Protein 5O15 (pdb70)

Organism: Sorangium cellulosum (NCBI:txid56)

InterPro domains:
  IPR001227 Acyl transferase domain superfamily [G3DSA:3.40.366.10] (570-872)
  IPR001227 Acyl transferase domain superfamily [G3DSA:3.40.366.10] (2349-2656)
  IPR006162 Phosphopantetheine attachment site [PS00012] (3529-3544)
  IPR009081 Phosphopantetheine binding ACP domain [PF00550] (1720-1786)
  IPR009081 Phosphopantetheine binding ACP domain [PF00550] (3504-3570)
  IPR009081 Phosphopantetheine binding ACP domain [PS50075] (1715-1790)
  IPR009081 Phosphopantetheine binding ACP domain [PS50075] (3499-3574)
  IPR013968 Polyketide synthase-like, ketoreductase domain [PF08659] (1427-1606)
  IPR013968 Polyketide synthase-like, ketoreductase domain [PF08659] (3211-3390)
  IPR014030 Beta-ketoacyl synthase-like, N-terminal domain [PF00109] (34-284)
  IPR014030 Beta-ketoacyl synthase-like, N-terminal domain [PF00109] (1813-2063)
  IPR014031 Beta-ketoacyl synthase, C-terminal domain [PF02801] (292-409)
  IPR014031 Beta-ketoacyl synthase, C-terminal domain [PF02801] (2071-2186)
  IPR014043 Acyl transferase domain [PF00698] (570-888)
  IPR014043 Acyl transferase domain [PF00698] (2351-2669)
  IPR014043 Acyl transferase domain [SM00827] (572-869)
  IPR014043 Acyl transferase domain [SM00827] (2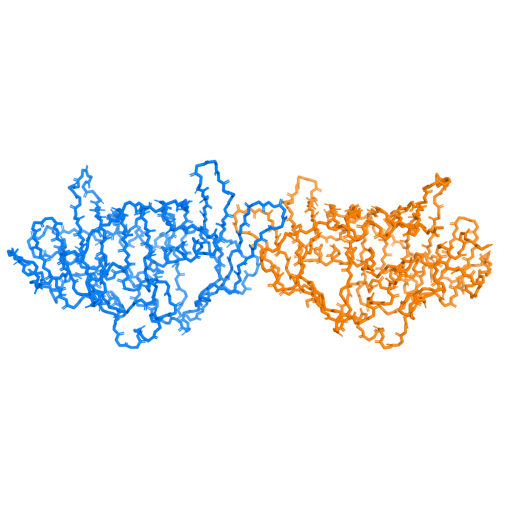351-2653)
  IPR016035 Acyl transferase/acyl hydrolase/lysophospholipase [SSF52151] (568-865)
  IPR016035 Acyl transferase/acyl hydrolase/lysophospholipase [SSF52151] (2347-2638)
  IPR016036 Malonyl-CoA ACP transacylase, ACP-binding [SSF55048] (697-762)

CATH classification: 3.10.129.110

Radius of gyration: 31.04 Å; Cα contacts (8 Å, |Δi|>4): 1516; chains: 2; bounding box: 72×58×82 Å

Foldseek 3Di:
DFPFWDDWDQDDPAGKIKTKGKDWCVVVVQQQLPQFLNFRFGAPLVVVLVVCVVCVSNVFFWFAKKFFDFTAGDDNGAMKMKMKIWAHQDPQRKIKIWIWIGGPPPPPGDIGTTMIGMTGHFDDDDALVCVDDDPPPPPWAWQPLPADQCRNVVGGDQQQSFWPTWTDDVQKIKTKGFGDPPRLVCLQNTQGPSSRVSNVVSSVCSRARHDPHDDDAGGWGWGMFRRKGFPGGRDGIWMKIWGWDDDPDPQKTKTKMWTADPVSHGTMITRMIMTGGDHSVRNVVRNVD/DFPFWDDWAQDDPAGKIKTKGKFWCVVVVQQQLPQFLNFRWRAPLVVVLVVCVVCVVNVFFWFAKKFFDFTAGDDNGAMKMKMKIWAHLDPQRKIKIWIWIDGPPPPPGDTDTGMIGMTGHFDDDDFQVCLAPDVNPPQWAWQDLPPDDCRNPVGGDQLQSFWPTWTDDDQKIKTKGAGPPVSLVCLQRTQGPSSRVNNLVSSVQSVVVNLGWGWTMFGRKGFPGGRDGIWMKIWGWDPPDDDFKTKTKMWIAHNNRGGTIITRMIMTGRDHSVRSVVSNVD

Solvent-accessible surface area: 23876 Å² total; per-residue (Å²): 200,18,38,2,12,84,42,67,30,65,7,18,57,78,66,0,35,5,5,17,9,112,0,5,3,82,96,8,53,18,0,44,34,22,27,11,20,40,20,50,5,3,0,14,2,0,2,1,3,0,0,11,21,0,3,98,43,17,64,28,73,0,0,11,78,1,66,35,97,29,23,3,53,16,44,88,194,23,10,11,25,0,0,0,4,1,55,52,85,73,116,106,27,70,21,25,8,3,0,2,7,20,82,60,52,47,133,117,25,104,34,61,27,5,0,100,15,34,0,0,77,52,42,89,107,35,100,13,69,33,5,61,72,72,47,36,27,93,71,23,115,99,21,83,24,119,112,150,8,110,11,12,30,43,103,16,13,84,0,4,108,4,20,95,26,2,42,64,58,57,94,9,0,18,0,32,3,36,14,33,169,43,24,35,132,88,2,144,70,4,14,4,0,0,1,1,6,15,0,0,10,5,0,1,16,19,15,55,34,6,80,87,47,100,137,115,127,15,12,6,42,32,48,15,3,35,48,3,7,18,110,42,146,18,20,37,51,8,75,0,43,1,66,8,79,120,66,124,64,62,76,42,14,9,1,17,1,14,2,0,41,110,158,20,105,54,2,6,69,2,14,20,6,85,0,108,53,10,52,48,73,113,1,116,119,39,18,78,101,179,31,36,2,6,96,40,49,30,44,12,22,45,101,68,2,29,5,1,22,7,128,0,6,3,101,91,1,55,16,0,49,35,23,31,8,26,41,21,47,7,5,1,18,1,0,4,0,2,0,0,8,18,0,2,71,49,16,64,25,74,0,0,12,77,1,56,42,85,37,38,12,50,12,44,90,208,24,11,10,28,0,1,0,4,6,78,52,84,71,119,106,28,72,19,17,1,0,0,8,4,28,75,70,44,38,139,129,17,103,35,58,28,2,0,102,11,29,0,0,77,37,68,94,108,80,106,7,71,36,0,60,57,66,56,30,30,101,50,14,111,103,14,95,21,121,141,153,10,104,11,12,41,43,109,23,15,67,0,1,139,0,14,90,28,2,36,88,61,83,129,11,7,13,0,41,3,32,21,43,146,46,26,30,121,78,0,136,71,3,15,4,0,0,0,0,8,16,0,0,19,6,0,4,14,14,2,84,90,71,79,17,20,45,26,70,13,2,30,52,3,6,17,112,43,134,20,21,50,60,9,45,0,52,1,44,20,64,115,86,32,96,69,57,76,5,7,0,25,1,33,2,0,47,74,151,3,101,39,5,6,90,3,11,19,6,92,1,133,95,10,82,42,32,90,7,132,126,46,13,93,104

Secondary structure (DSSP, 8-state):
--SS--EEEEPSSSS-EEEEEEEETTTTGGGGG-EETTEEB--HHHHHHHHHHHHHHHT--EEEEEEE-S--BPPTT-EEEEEEEE----TTS-EEEEEEEEETT-TTSPPEEEEEEEEE--------GGGSSSSSPTT-EEE-TTS--HHHHTT--GGG--EEEEEEETTEEEEEEEPPTTGGGGGGGSSB-HHHHHHHHHHHHHHHTSTTPPP-SSEEEEEEEEEEEESS--BSEEEEEEEEPP-SSTTEEEEEEEEE-TTS-EEEEEEEEEEEEE-HHHHHHHHH-/--SS--EEEEPSSSS-EEEEEEEETTTTGGGGG-EETTEEB--HHHHHHHHHHHHHHHT--EEEEEEE-S--BPPTT-EEEEEEEE----TTS-EEEEEEEEETT-TTSPPEEEEEEEEE--------GGGTSSSSPTT-EEE-TTS--HHHHTT--GGG--EEEEEEETTEEEEEE---HHHHTTGGGSSS-HHHHHHHHHHHHHHHT--EEEEEEEEEEEESS---SSEEEEEEE-TT--SSEEEEEEEEE-TTS-EEEEEEEEEEEEE-HHHHHHHHH-

B-factor: mean 24.64, std 13.53, range [6.64, 101.0]

Structure (mmCIF, N/CA/C/O backbone):
data_5O15
#
_entry.id   5O15
#
_cell.length_a   44.841
_cell.length_b   91.495
_cell.length_c   143.689
_cell.angle_alpha   90.00
_cell.angle_beta   90.00
_cell.angle_gamma   90.00
#
_symmetry.space_group_name_H-M   'P 21 21 21'
#
loop_
_entity.id
_entity.type
_entity.pdbx_description
1 polymer AmbC
2 non-polymer GLYCEROL
3 water water
#
loop_
_atom_site.group_PDB
_atom_site.id
_atom_site.type_symbol
_atom_site.label_atom_id
_atom_site.label_alt_id
_atom_site.label_comp_id
_atom_site.label_asym_id
_atom_site.label_entity_id
_atom_site.label_seq_id
_atom_site.pdbx_PDB_ins_code
_atom_site.Cartn_x
_atom_site.Cartn_y
_atom_site.Cartn_z
_atom_site.occupancy
_atom_site.B_iso_or_equiv
_atom_site.auth_seq_id
_atom_site.auth_comp_id
_atom_site.auth_asym_id
_atom_site.auth_atom_id
_atom_site.pdbx_PDB_model_num
ATOM 1 N N . LYS A 1 18 ? -4.329 -21.868 -30.559 1.00 42.38 18 LYS A N 1
ATOM 2 C CA . LYS A 1 18 ? -4.470 -23.316 -30.562 1.00 40.62 18 LYS A CA 1
ATOM 3 C C . LYS A 1 18 ? -5.772 -23.667 -29.860 1.00 35.69 18 LYS A C 1
ATOM 4 O O . LYS A 1 18 ? -6.452 -22.789 -29.322 1.00 41.74 18 LYS A O 1
ATOM 22 N N . HIS A 1 19 ? -6.121 -24.949 -29.849 1.00 23.37 19 HIS A N 1
ATOM 23 C CA .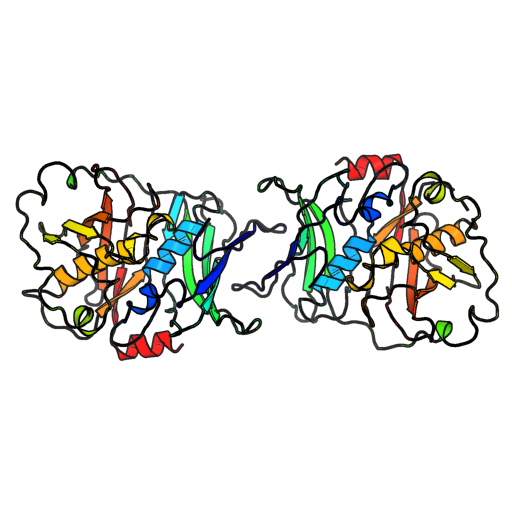 HIS A 1 19 ? -7.331 -25.404 -29.196 1.00 20.21 19 HIS A CA 1
ATOM 24 C C . HIS A 1 19 ? -7.101 -26.818 -28.692 1.00 19.40 19 HIS A C 1
ATOM 25 O O . HIS A 1 19 ? -6.412 -27.598 -29.357 1.00 22.39 19 HIS A O 1
ATOM 39 N N . PRO A 1 20 ? -7.694 -27.199 -27.559 1.00 20.46 20 PRO A N 1
ATOM 40 C CA . PRO A 1 20 ? -7.463 -28.554 -27.044 1.00 21.79 20 PRO A CA 1
ATOM 41 C C . PRO A 1 20 ? -7.974 -29.651 -27.928 1.00 20.28 20 PRO A C 1
ATOM 42 O O . PRO A 1 20 ? -7.481 -30.779 -27.814 1.00 23.08 20 PRO A O 1
ATOM 53 N N . TRP A 1 21 ? -8.966 -29.369 -28.770 1.00 16.48 21 TRP A N 1
ATOM 54 C CA . TRP A 1 21 ? -9.681 -30.386 -29.519 1.00 16.29 21 TRP A CA 1
ATOM 55 C C . TRP A 1 21 ? -9.566 -30.228 -31.026 1.00 18.74 21 TRP A C 1
ATOM 56 O O . TRP A 1 21 ? -10.143 -31.039 -31.769 1.00 20.65 21 TRP A O 1
ATOM 77 N N . LEU A 1 22 ? -8.903 -29.190 -31.503 1.00 19.34 22 LEU A N 1
ATOM 78 C CA . LEU A 1 22 ? -8.727 -28.966 -32.933 1.00 20.67 22 LEU A CA 1
ATOM 79 C C . LEU A 1 22 ? -7.251 -28.703 -33.137 1.00 23.19 22 LEU A C 1
ATOM 80 O O . LEU A 1 22 ? -6.687 -27.791 -32.516 1.00 28.05 22 LEU A O 1
ATOM 96 N N . SER A 1 23 ? -6.625 -29.531 -33.977 1.00 23.10 23 SER A N 1
ATOM 97 C CA . SER A 1 23 ? -5.185 -29.504 -34.179 1.00 27.38 23 SER A CA 1
ATOM 98 C C . SER A 1 23 ? -4.793 -29.058 -35.573 1.00 25.45 23 SER A C 1
ATOM 99 O O . SER A 1 23 ? -3.602 -28.816 -35.821 1.00 28.73 23 SER A O 1
ATOM 107 N N . ALA A 1 24 ? -5.737 -28.963 -36.500 1.00 23.33 24 ALA A N 1
ATOM 108 C CA . ALA A 1 24 ? -5.443 -28.487 -37.837 1.00 23.56 24 ALA A CA 1
ATOM 109 C C . ALA A 1 24 ? -6.591 -27.607 -38.283 1.00 22.16 24 ALA A C 1
ATOM 110 O O . ALA A 1 24 ? -7.763 -27.897 -37.995 1.00 21.67 24 ALA A O 1
ATOM 117 N N . ALA A 1 25 ? -6.243 -26.513 -38.945 1.00 20.15 25 ALA A N 1
ATOM 118 C CA . ALA A 1 25 ? -7.230 -25.617 -39.563 1.00 22.28 25 ALA A CA 1
ATOM 119 C C . ALA A 1 25 ? -6.788 -25.328 -40.992 1.00 20.54 25 ALA A C 1
ATOM 120 O O . ALA A 1 25 ? -5.896 -24.505 -41.184 1.00 24.73 25 ALA A O 1
ATOM 127 N N . VAL A 1 26 ? -7.408 -26.004 -41.949 1.00 16.51 26 VAL A N 1
ATOM 128 C CA . VAL A 1 26 ? -6.952 -25.963 -43.335 1.00 15.33 26 VAL A CA 1
ATOM 129 C C . VAL A 1 26 ? -7.867 -25.053 -44.127 1.00 13.81 26 VAL A C 1
ATOM 130 O O . VAL A 1 26 ? -9.087 -25.264 -44.170 1.00 14.64 26 VAL A O 1
ATOM 143 N N . ARG A 1 27 ? -7.268 -24.047 -44.762 1.00 14.27 27 ARG A N 1
ATOM 144 C CA . ARG A 1 27 ? -7.985 -23.240 -45.729 1.00 14.72 27 ARG A CA 1
ATOM 145 C C . ARG A 1 27 ? -7.921 -23.958 -47.063 1.00 13.80 27 ARG A C 1
ATOM 146 O O . ARG A 1 27 ? -6.834 -24.236 -47.584 1.00 14.93 27 ARG A O 1
ATOM 167 N N . LEU A 1 28 ? -9.085 -24.279 -47.606 1.00 12.98 28 LEU A N 1
ATOM 168 C CA . LEU A 1 28 ? -9.149 -25.058 -48.819 1.00 14.82 28 LEU A CA 1
ATOM 169 C C . LEU A 1 28 ? -8.595 -24.259 -49.984 1.00 15.13 28 LEU A C 1
ATOM 170 O O . LEU A 1 28 ? -8.777 -23.037 -50.101 1.00 16.91 28 LEU A O 1
ATOM 186 N N . ALA A 1 29 ? -7.947 -24.989 -50.902 1.00 15.80 29 ALA A N 1
ATOM 187 C CA . ALA A 1 29 ? -7.283 -24.370 -52.024 1.00 16.99 29 ALA A CA 1
ATOM 188 C C . ALA A 1 29 ? -8.164 -24.236 -53.248 1.00 17.15 29 ALA A C 1
ATOM 189 O O . ALA A 1 29 ? -7.878 -23.387 -54.100 1.00 20.98 29 ALA A O 1
ATOM 196 N N A ASP A 1 30 ? -9.188 -25.081 -53.388 0.53 17.15 30 ASP A N 1
ATOM 197 N N B ASP A 1 30 ? -9.190 -25.065 -53.400 0.47 17.13 30 ASP A N 1
ATOM 198 C CA A ASP A 1 30 ? -9.973 -25.166 -54.611 0.53 18.44 30 ASP A CA 1
ATOM 199 C CA B ASP A 1 30 ? -9.946 -25.090 -54.641 0.47 17.15 30 ASP A CA 1
ATOM 200 C C A ASP A 1 30 ? -11.334 -24.486 -54.507 0.53 19.29 30 ASP A C 1
ATOM 201 C C B ASP A 1 30 ? -11.349 -24.515 -54.502 0.47 19.01 30 ASP A C 1
ATOM 202 O O A ASP A 1 30 ? -12.060 -24.427 -55.509 0.53 20.68 30 ASP A O 1
ATOM 203 O O B ASP A 1 30 ? -12.124 -24.563 -55.470 0.47 21.18 30 ASP A O 1
ATOM 220 N N . ARG A 1 31 ? -11.694 -23.985 -53.325 1.00 18.38 31 ARG A N 1
ATOM 221 C CA . ARG A 1 31 ? -12.967 -23.305 -53.083 1.00 17.63 31 ARG A CA 1
ATOM 222 C C . ARG A 1 31 ? -12.815 -22.499 -51.793 1.00 18.03 31 ARG A C 1
ATOM 223 O O . ARG A 1 31 ? -11.845 -22.667 -51.044 1.00 18.50 31 ARG A O 1
ATOM 244 N N . ASP A 1 32 ? -13.755 -21.585 -51.579 1.00 18.19 32 ASP A N 1
ATOM 245 C CA . ASP A 1 32 ? -13.797 -20.793 -50.345 1.00 17.73 32 ASP A CA 1
ATOM 246 C C . ASP A 1 32 ? -14.394 -21.659 -49.252 1.00 16.21 32 ASP A C 1
ATOM 247 O O . ASP A 1 32 ? -15.613 -21.834 -49.163 1.00 18.68 32 ASP A O 1
ATOM 256 N N . GLY A 1 33 ? -13.521 -22.246 -48.464 1.00 15.24 33 GLY A N 1
ATOM 257 C CA . GLY A 1 33 ? -13.982 -23.065 -47.349 1.00 14.78 33 GLY A CA 1
ATOM 258 C C . GLY A 1 33 ? -12.815 -23.441 -46.469 1.00 13.33 33 GLY A C 1
ATOM 259 O O . GLY A 1 33 ? -11.652 -23.197 -46.788 1.00 14.15 33 GLY A O 1
ATOM 263 N N . TYR A 1 34 ? -13.152 -24.070 -45.349 1.00 13.04 34 TYR A N 1
ATOM 264 C CA . TYR A 1 34 ? -12.175 -24.496 -44.358 1.00 12.74 34 TYR A CA 1
ATOM 265 C C . TYR A 1 34 ? -12.572 -25.855 -43.818 1.00 13.21 34 TYR A C 1
ATOM 266 O O . TYR A 1 34 ? -13.755 -26.187 -43.739 1.00 13.38 34 TYR A O 1
ATOM 284 N N A VAL A 1 35 ? -11.568 -26.608 -43.365 0.53 12.23 35 VAL A N 1
ATOM 285 N N B VAL A 1 35 ? -11.574 -26.635 -43.431 0.47 13.09 35 VAL A N 1
ATOM 286 C CA A VAL A 1 35 ? -11.756 -27.904 -42.714 0.53 12.32 35 VAL A CA 1
ATOM 287 C CA B VAL A 1 35 ? -11.800 -27.854 -42.677 0.47 13.50 35 VAL A CA 1
ATOM 288 C C A VAL A 1 35 ? -10.878 -27.936 -41.473 0.53 13.83 35 VAL A C 1
ATOM 289 C C B VAL A 1 35 ? -10.900 -27.810 -41.462 0.47 13.88 35 VAL A C 1
ATOM 290 O O A VAL A 1 35 ? -9.646 -27.935 -41.574 0.53 14.68 35 VAL A O 1
ATOM 291 O O B VAL A 1 35 ? -9.696 -27.545 -41.569 0.47 14.02 35 VAL A O 1
ATOM 316 N N . LEU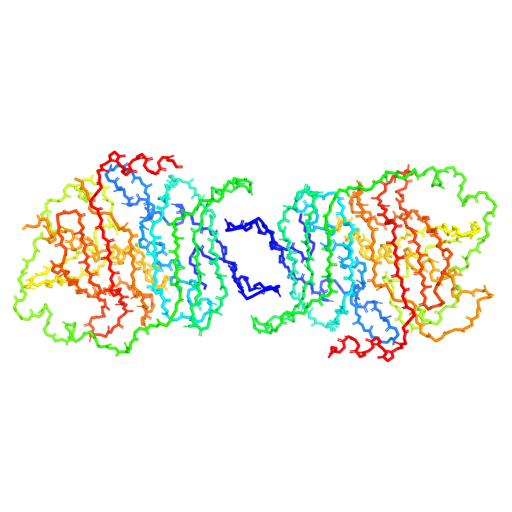 A 1 36 ? -11.509 -27.990 -40.307 1.00 13.52 36 LEU A N 1
ATOM 317 C CA . LEU A 1 36 ? -10.818 -28.069 -39.032 1.00 13.75 36 LEU A CA 1
ATOM 318 C C . LEU A 1 36 ? -10.923 -29.496 -38.525 1.00 14.05 36 LEU A C 1
ATOM 319 O O . LEU A 1 36 ? -12.005 -30.078 -38.528 1.00 16.36 36 LEU A O 1
ATOM 335 N N . SER A 1 37 ? -9.805 -30.047 -38.083 1.00 13.87 37 SER A N 1
ATOM 336 C CA . SER A 1 37 ? -9.763 -31.424 -37.636 1.00 14.38 37 SER A CA 1
ATOM 337 C C . SER A 1 37 ? -9.167 -31.494 -36.240 1.00 14.42 37 SER A C 1
ATOM 338 O O . SER A 1 37 ? -8.317 -30.680 -35.879 1.00 17.54 37 SER A O 1
ATOM 346 N N . GLY A 1 38 ? -9.579 -32.497 -35.486 1.00 14.67 38 GLY A N 1
ATOM 347 C CA . GLY A 1 38 ? -8.953 -32.706 -34.203 1.00 16.92 38 GLY A CA 1
ATOM 348 C C . GLY A 1 38 ? -9.422 -33.983 -33.560 1.00 15.74 38 GLY A C 1
ATOM 349 O O . GLY A 1 38 ? -9.959 -34.881 -34.213 1.00 17.18 38 GLY A O 1
ATOM 353 N N . ARG A 1 39 ? -9.176 -34.065 -32.257 1.00 18.36 39 ARG A N 1
ATOM 354 C CA . ARG A 1 39 ? -9.408 -35.289 -31.511 1.00 19.01 39 ARG A CA 1
ATOM 355 C C . ARG A 1 39 ? -9.854 -34.907 -30.113 1.00 17.79 39 ARG A C 1
ATOM 356 O O . ARG A 1 39 ? -9.284 -33.999 -29.501 1.00 20.04 39 ARG A O 1
ATOM 377 N N . LEU A 1 40 ? -10.857 -35.608 -29.610 1.00 17.32 40 LEU A N 1
ATOM 378 C CA . LEU A 1 40 ? -11.357 -35.411 -28.255 1.00 17.49 40 LEU A CA 1
ATOM 379 C C . LEU A 1 40 ? -11.161 -36.722 -27.507 1.00 18.26 40 LEU A C 1
ATOM 380 O O . LEU A 1 40 ? -11.880 -37.697 -27.754 1.00 20.54 40 LEU A O 1
ATOM 396 N N . SER A 1 41 ? -10.174 -36.754 -26.616 1.00 19.64 41 SER A N 1
ATOM 397 C CA . SER A 1 41 ? -9.904 -37.923 -25.783 1.00 22.42 41 SER A CA 1
ATOM 398 C C . SER A 1 41 ? -10.590 -37.796 -24.429 1.00 21.34 41 SER A C 1
ATOM 399 O O . SER A 1 41 ? -10.439 -36.775 -23.754 1.00 21.75 41 SER A O 1
ATOM 407 N N . THR A 1 42 ? -11.327 -38.835 -24.032 1.00 20.79 42 THR A N 1
ATOM 408 C CA . THR A 1 42 ? -11.952 -38.855 -22.717 1.00 21.48 42 THR A CA 1
ATOM 409 C C . THR A 1 42 ? -10.983 -39.303 -21.630 1.00 21.69 42 THR A C 1
ATOM 410 O O . THR A 1 42 ? -11.361 -39.325 -20.450 1.00 23.31 42 THR A O 1
ATOM 421 N N . VAL A 1 43 ? -9.762 -39.663 -22.000 1.00 23.76 43 VAL A N 1
ATOM 422 C CA . VAL A 1 43 ? -8.679 -39.806 -21.037 1.00 27.10 43 VAL A CA 1
ATOM 423 C C . VAL A 1 43 ? -8.093 -38.443 -20.705 1.00 27.91 43 VAL A C 1
ATOM 424 O O . VAL A 1 43 ? -7.937 -38.087 -19.534 1.00 30.45 43 VAL A O 1
ATOM 437 N N . GLU A 1 44 ? -7.773 -37.645 -21.727 1.00 27.10 44 GLU A N 1
ATOM 438 C CA . GLU A 1 44 ? -7.179 -36.334 -21.475 1.00 27.09 44 GLU A CA 1
ATOM 439 C C . GLU A 1 44 ? -8.203 -35.355 -20.925 1.00 25.04 44 GLU A C 1
ATOM 440 O O . GLU A 1 44 ? -7.862 -34.511 -20.088 1.00 29.20 44 GLU A O 1
ATOM 452 N N . HIS A 1 45 ? -9.456 -35.483 -21.353 1.00 21.06 45 HIS A N 1
ATOM 453 C CA . HIS A 1 45 ? -10.558 -34.620 -20.948 1.00 19.83 45 HIS A CA 1
ATOM 454 C C . HIS A 1 45 ? -11.605 -35.455 -20.234 1.00 18.90 45 HIS A C 1
ATOM 455 O O . HIS A 1 45 ? -12.765 -35.497 -20.647 1.00 19.09 45 HIS A O 1
ATOM 469 N N . ALA A 1 46 ? -11.208 -36.114 -19.149 1.00 19.75 46 ALA A N 1
ATOM 470 C CA . ALA A 1 46 ? -12.124 -36.985 -18.432 1.00 21.22 46 ALA A CA 1
ATOM 471 C C . ALA A 1 46 ? -13.329 -36.226 -17.901 1.00 18.51 46 ALA A C 1
ATOM 472 O O . ALA A 1 46 ? -14.382 -36.835 -17.701 1.00 19.13 46 ALA A O 1
ATOM 479 N N . TRP A 1 47 ? -13.204 -34.915 -17.688 1.00 16.69 47 TRP A N 1
ATOM 480 C CA . TRP A 1 47 ? -14.336 -34.119 -17.236 1.00 16.86 47 TRP A CA 1
ATOM 481 C C . TRP A 1 47 ? -15.579 -34.283 -18.104 1.00 15.35 47 TRP A C 1
ATOM 482 O O . TRP A 1 47 ? -16.694 -34.129 -17.589 1.00 15.59 47 TRP A O 1
ATOM 503 N N . VAL A 1 48 ? -15.432 -34.540 -19.425 1.00 14.87 48 VAL A N 1
ATOM 504 C CA . VAL A 1 48 ? -16.633 -34.613 -20.249 1.00 14.29 48 VAL A CA 1
ATOM 505 C C . VAL A 1 48 ? -17.515 -35.769 -19.812 1.00 15.02 48 VAL A C 1
ATOM 506 O O . VAL A 1 48 ? -18.727 -35.749 -20.043 1.00 15.02 48 VAL A O 1
ATOM 519 N N . LEU A 1 49 ? -16.917 -36.812 -19.223 1.00 15.17 49 LEU A N 1
ATOM 520 C CA . LEU A 1 49 ? -17.669 -37.980 -18.773 1.00 16.34 49 LEU A CA 1
ATOM 521 C C . LEU A 1 49 ? -18.575 -37.678 -17.595 1.00 16.05 49 LEU A C 1
ATOM 522 O O . LEU A 1 49 ? -19.421 -38.513 -17.248 1.00 17.64 49 LEU A O 1
ATOM 538 N N . ASP A 1 50 ? -18.388 -36.532 -16.928 1.00 14.55 50 ASP A N 1
ATOM 539 C CA . ASP A 1 50 ? -19.317 -36.138 -15.889 1.00 14.87 50 ASP A CA 1
ATOM 540 C C . ASP A 1 50 ? -20.645 -35.663 -16.453 1.00 14.96 50 ASP A C 1
ATOM 541 O O . ASP A 1 50 ? -21.602 -35.476 -15.671 1.00 15.33 50 ASP A O 1
ATOM 550 N N . HIS A 1 51 ? -20.757 -35.510 -17.784 1.00 14.22 51 HIS A N 1
ATOM 551 C CA . HIS A 1 51 ? -21.996 -35.034 -18.391 1.00 13.80 51 HIS A CA 1
ATOM 552 C C . HIS A 1 51 ? -22.903 -36.216 -18.700 1.00 14.24 51 HIS A C 1
ATOM 553 O O . HIS A 1 51 ? -23.057 -36.673 -19.838 1.00 15.87 51 HIS A O 1
ATOM 567 N N . VAL A 1 52 ? -23.544 -36.703 -17.633 1.00 15.16 52 VAL A N 1
ATOM 568 C CA . VAL A 1 52 ? -24.472 -37.820 -17.699 1.00 15.95 52 VAL A CA 1
ATOM 569 C C . VAL A 1 52 ? -25.878 -37.255 -17.769 1.00 15.95 52 VAL A C 1
ATOM 570 O O . VAL A 1 52 ? -26.316 -36.566 -16.833 1.00 16.83 52 VAL A O 1
ATOM 583 N N . VAL A 1 53 ? -26.582 -37.539 -18.879 1.00 16.09 53 VAL A N 1
ATOM 584 C CA . VAL A 1 53 ? -27.902 -36.988 -19.133 1.00 16.29 53 VAL A CA 1
ATOM 585 C C . VAL A 1 53 ? -28.912 -38.118 -18.978 1.00 16.06 53 VAL A C 1
ATOM 586 O O . VAL A 1 53 ? -29.035 -38.997 -19.838 1.00 17.28 53 VAL A O 1
ATOM 599 N N . LEU A 1 54 ? -29.584 -38.144 -17.819 1.00 16.28 54 LEU A N 1
ATOM 600 C CA . LEU A 1 54 ? -30.617 -39.149 -17.546 1.00 16.96 54 LEU A CA 1
ATOM 601 C C . LEU A 1 54 ? -30.085 -40.565 -17.758 1.00 18.72 54 LEU A C 1
ATOM 602 O O . LEU A 1 54 ? -30.786 -41.449 -18.251 1.00 19.74 54 LEU A O 1
ATOM 618 N N . GLY A 1 55 ? -28.823 -40.778 -17.405 1.00 17.76 55 GLY A N 1
ATOM 619 C CA . GLY A 1 55 ? -28.178 -42.068 -17.511 1.00 19.97 55 GLY A CA 1
ATOM 620 C C . GLY A 1 55 ? -27.304 -42.257 -18.745 1.00 20.71 55 GLY A C 1
ATOM 621 O O . GLY A 1 55 ? -26.565 -43.247 -18.803 1.00 23.03 55 GLY A O 1
ATOM 625 N N . THR A 1 56 ? -27.352 -41.352 -19.727 1.00 17.49 56 THR A N 1
ATOM 626 C CA . THR A 1 56 ? -26.612 -41.503 -20.974 1.00 17.58 56 THR A CA 1
ATOM 627 C C . THR A 1 56 ? -25.474 -40.502 -21.023 1.00 16.16 56 THR A C 1
ATOM 628 O O . THR A 1 56 ? -25.684 -39.299 -20.859 1.00 16.21 56 THR A O 1
ATOM 639 N N . VAL A 1 57 ? -24.276 -40.989 -21.328 1.00 17.42 57 VAL A N 1
ATOM 640 C CA . VAL A 1 57 ? -23.086 -40.147 -21.265 1.00 17.84 57 VAL A CA 1
ATOM 641 C C . VAL A 1 57 ? -22.875 -39.536 -22.647 1.00 15.99 57 VAL A C 1
ATOM 642 O O . VAL A 1 57 ? -22.532 -40.243 -23.602 1.00 18.12 57 VAL A O 1
ATOM 655 N N . ILE A 1 58 ? -23.086 -38.234 -22.765 1.00 15.42 58 ILE A N 1
ATOM 656 C CA . ILE A 1 58 ? -22.975 -37.548 -24.049 1.00 15.88 58 ILE A CA 1
ATOM 657 C C . ILE A 1 58 ? -22.214 -36.247 -23.848 1.00 14.48 58 ILE A C 1
ATOM 658 O O . ILE A 1 58 ? -22.240 -35.642 -22.772 1.00 15.18 58 ILE A O 1
ATOM 674 N N . LEU A 1 59 ? -21.539 -35.802 -24.897 1.00 14.82 59 LEU A N 1
ATOM 675 C CA . LEU A 1 59 ? -20.852 -34.529 -24.840 1.00 15.38 59 LEU A CA 1
ATOM 676 C C . LEU A 1 59 ? -21.883 -33.427 -24.585 1.00 15.19 59 LEU A C 1
ATOM 677 O O . LEU A 1 59 ? -22.964 -33.461 -25.160 1.00 16.22 59 LEU A O 1
ATOM 693 N N . PRO A 1 60 ? -21.608 -32.450 -23.721 1.00 14.85 60 PRO A N 1
ATOM 694 C CA . PRO A 1 60 ? -22.564 -31.339 -23.593 1.00 15.11 60 PRO A CA 1
ATOM 695 C C . PRO A 1 60 ? -22.724 -30.589 -24.902 1.00 14.52 60 PRO A C 1
ATOM 696 O O . PRO A 1 60 ? -21.751 -30.346 -25.610 1.00 14.51 60 PRO A O 1
ATOM 707 N N . GLY A 1 61 ? -23.957 -30.178 -25.214 1.00 15.37 61 GLY A N 1
ATOM 708 C CA . GLY A 1 61 ? -24.184 -29.377 -26.409 1.00 15.76 61 GLY A CA 1
ATOM 709 C C . GLY A 1 61 ? -23.415 -28.065 -26.437 1.00 14.62 61 GLY A C 1
ATOM 710 O O . GLY A 1 61 ? -23.110 -27.536 -27.520 1.00 15.17 61 GLY A O 1
ATOM 714 N N . THR A 1 62 ? -23.061 -27.541 -25.244 1.00 13.66 62 THR A N 1
ATOM 715 C CA . THR A 1 62 ? -22.200 -26.363 -25.205 1.00 12.70 62 THR A CA 1
ATOM 716 C C . THR A 1 62 ? -20.824 -26.630 -25.790 1.00 12.65 62 THR A C 1
ATOM 717 O O . THR A 1 62 ? -20.133 -25.678 -26.168 1.00 13.71 62 THR A O 1
ATOM 728 N N . ALA A 1 63 ? -20.413 -27.891 -25.888 1.00 12.67 63 ALA A N 1
ATOM 729 C CA . ALA A 1 63 ? -19.168 -28.185 -26.584 1.00 12.89 63 ALA A CA 1
ATOM 730 C C . ALA A 1 63 ? -19.290 -27.952 -28.094 1.00 12.91 63 ALA A C 1
ATOM 731 O O . ALA A 1 63 ? -18.311 -27.553 -28.739 1.00 13.81 63 ALA A O 1
ATOM 738 N N . PHE A 1 64 ? -20.479 -28.157 -28.675 1.00 13.46 64 PHE A N 1
ATOM 739 C CA . PHE A 1 64 ? -20.677 -27.839 -30.090 1.00 14.31 64 PHE A CA 1
ATOM 740 C C . PHE A 1 64 ? -20.648 -26.338 -30.287 1.00 13.94 64 PHE A C 1
ATOM 741 O O . PHE A 1 64 ? -20.117 -25.857 -31.283 1.00 14.34 64 PHE A O 1
ATOM 758 N N . VAL A 1 65 ? -21.170 -25.576 -29.319 1.00 14.29 65 VAL A N 1
ATOM 759 C CA . VAL A 1 65 ? -21.052 -24.129 -29.367 1.00 14.06 65 VAL A CA 1
ATOM 760 C C . VAL A 1 65 ? -19.591 -23.705 -29.352 1.00 13.37 65 VAL A C 1
ATOM 761 O O . VAL A 1 65 ? -19.165 -22.850 -30.136 1.00 13.58 65 VAL A O 1
ATOM 774 N N . GLU A 1 66 ? -18.805 -24.281 -28.439 1.00 12.84 66 GLU A N 1
ATOM 775 C CA . GLU A 1 66 ? -17.382 -23.985 -28.354 1.00 13.15 66 GLU A CA 1
ATOM 776 C C . GLU A 1 66 ? -16.677 -24.295 -29.672 1.00 13.25 66 GLU A C 1
ATOM 777 O O . GLU A 1 66 ? -15.846 -23.505 -30.136 1.00 13.75 66 GLU A O 1
ATOM 789 N N . LEU A 1 67 ? -16.976 -25.447 -30.274 1.00 12.97 67 LEU A N 1
ATOM 790 C CA . LEU A 1 67 ? -16.329 -25.786 -31.534 1.00 13.99 67 LEU A CA 1
ATOM 791 C C . LEU A 1 67 ? -16.723 -24.807 -32.634 1.00 13.71 67 LEU A C 1
ATOM 792 O O . LEU A 1 67 ? -15.880 -24.411 -33.448 1.00 14.55 67 LEU A O 1
ATOM 808 N N . ALA A 1 68 ? -17.985 -24.395 -32.665 1.00 13.75 68 ALA A N 1
ATOM 809 C CA . ALA A 1 68 ? -18.419 -23.410 -33.652 1.00 13.82 68 ALA A CA 1
ATOM 810 C C . ALA A 1 68 ? -17.758 -22.052 -33.419 1.00 13.65 68 ALA A C 1
ATOM 811 O O . ALA A 1 68 ? -17.380 -21.380 -34.380 1.00 14.15 68 ALA A O 1
ATOM 818 N N . LEU A 1 69 ? -17.598 -21.645 -32.146 1.00 13.58 69 LEU A N 1
ATOM 819 C CA . LEU A 1 69 ? -16.876 -20.420 -31.841 1.00 13.63 69 LEU A CA 1
ATOM 820 C C . LEU A 1 69 ? -15.418 -20.501 -32.275 1.00 13.70 69 LEU A C 1
ATOM 821 O O . LEU A 1 69 ? -14.841 -19.497 -32.703 1.00 14.51 69 LEU A O 1
ATOM 837 N N . ALA A 1 70 ? -14.794 -21.671 -32.124 1.00 13.58 70 ALA A N 1
ATOM 838 C CA . ALA A 1 70 ? -13.421 -21.841 -32.586 1.00 15.56 70 ALA A CA 1
ATOM 839 C C . ALA A 1 70 ? -13.343 -21.698 -34.103 1.00 15.13 70 ALA A C 1
ATOM 840 O O . ALA A 1 70 ? -12.413 -21.078 -34.635 1.00 16.33 70 ALA A O 1
ATOM 847 N N . ALA A 1 71 ? -14.333 -22.253 -34.815 1.00 15.07 71 ALA A N 1
ATOM 848 C CA . ALA A 1 71 ? -14.395 -22.115 -36.267 1.00 15.75 71 ALA A CA 1
ATOM 849 C C . ALA A 1 71 ? -14.576 -20.664 -36.653 1.00 14.79 71 ALA A C 1
ATOM 850 O O . ALA A 1 71 ? -13.926 -20.196 -37.596 1.00 15.85 71 ALA A O 1
ATOM 857 N N . ALA A 1 72 ? -15.444 -19.925 -35.945 1.00 14.80 72 ALA A N 1
ATOM 858 C CA . ALA A 1 72 ? -15.614 -18.511 -36.243 1.00 15.81 72 ALA A CA 1
ATOM 859 C C . ALA A 1 72 ? -14.284 -17.778 -36.133 1.00 15.22 72 ALA A C 1
ATOM 860 O O . ALA A 1 72 ? -13.897 -17.022 -37.029 1.00 16.07 72 ALA A O 1
ATOM 867 N N A ASP A 1 73 ? -13.543 -18.030 -35.055 0.58 15.53 73 ASP A N 1
ATOM 868 N N B ASP A 1 73 ? -13.561 -17.998 -35.030 0.42 15.88 73 ASP A N 1
ATOM 869 C CA A ASP A 1 73 ? -12.255 -17.373 -34.892 0.58 17.46 73 ASP A CA 1
ATOM 870 C CA B ASP A 1 73 ? -12.238 -17.401 -34.880 0.42 17.08 73 ASP A CA 1
ATOM 871 C C A ASP A 1 73 ? -11.301 -17.761 -36.016 0.58 17.88 73 ASP A C 1
ATOM 872 C C B ASP A 1 73 ? -11.359 -17.748 -36.067 0.42 17.42 73 ASP A C 1
ATOM 873 O O A ASP A 1 73 ? -10.545 -16.922 -36.524 0.58 19.53 73 ASP A O 1
ATOM 874 O O B ASP A 1 73 ? -10.707 -16.879 -36.657 0.42 18.03 73 ASP A O 1
ATOM 891 N N . ALA A 1 74 ? -11.321 -19.031 -36.415 1.00 17.45 74 ALA A N 1
ATOM 892 C CA . ALA A 1 74 ? -10.398 -19.491 -37.442 1.00 18.89 74 ALA A CA 1
ATOM 893 C C . ALA A 1 74 ? -10.675 -18.841 -38.791 1.00 19.48 74 ALA A C 1
ATOM 894 O O . ALA A 1 74 ? -9.749 -18.666 -39.591 1.00 21.49 74 ALA A O 1
ATOM 901 N N . VAL A 1 75 ? -11.928 -18.482 -39.072 1.00 16.88 75 VAL A N 1
ATOM 902 C CA . VAL A 1 75 ? -12.298 -17.950 -40.386 1.00 17.34 75 VAL A CA 1
ATOM 903 C C . VAL A 1 75 ? -12.512 -16.454 -40.370 1.00 18.19 75 VAL A C 1
ATOM 904 O O . VAL A 1 75 ? -12.841 -15.862 -41.416 1.00 20.84 75 VAL A O 1
ATOM 917 N N . GLY A 1 76 ? -12.323 -15.811 -39.227 1.00 17.91 76 GLY A N 1
ATOM 918 C CA . GLY A 1 76 ? -12.416 -14.370 -39.150 1.00 19.30 76 GLY A CA 1
ATOM 919 C C . GLY A 1 76 ? -13.819 -13.832 -39.065 1.00 19.31 76 GLY A C 1
ATOM 920 O O . GLY A 1 76 ? -14.065 -12.718 -39.548 1.00 22.32 76 GLY A O 1
ATOM 924 N N . LEU A 1 77 ? -14.756 -14.593 -38.491 1.00 16.27 77 LEU A N 1
ATOM 925 C CA . LEU A 1 77 ? -16.078 -14.064 -38.259 1.00 16.62 77 LEU A CA 1
ATOM 926 C C . LEU A 1 77 ? -16.340 -13.981 -36.758 1.00 15.83 77 LEU A C 1
ATOM 927 O O . LEU A 1 77 ? -15.867 -14.836 -36.011 1.00 18.10 77 LEU A O 1
ATOM 943 N N . PRO A 1 78 ? -17.117 -12.992 -36.310 1.00 16.95 78 PRO A N 1
ATOM 944 C CA . PRO A 1 78 ? -17.214 -12.741 -34.868 1.00 17.82 78 PRO A CA 1
ATOM 945 C C . PRO A 1 78 ? -18.258 -13.545 -34.128 1.00 15.98 78 PRO A C 1
ATOM 946 O O . PRO A 1 78 ? -18.250 -13.503 -32.883 1.00 17.80 78 PRO A O 1
ATOM 957 N N . SER A 1 79 ? -19.173 -14.225 -34.799 1.00 15.71 79 SER A N 1
ATOM 958 C CA . SER A 1 79 ? -20.315 -14.791 -34.103 1.00 15.34 79 SER A CA 1
ATOM 959 C C . SER A 1 79 ? -20.805 -16.073 -34.763 1.00 14.85 79 SER A C 1
ATOM 960 O O . SER A 1 79 ? -20.649 -16.285 -35.993 1.00 15.40 79 SER A O 1
ATOM 968 N N . VAL A 1 80 ? -21.410 -16.926 -33.935 1.00 13.24 80 VAL A N 1
ATOM 969 C CA . VAL A 1 80 ? -22.242 -18.028 -34.368 1.00 14.00 80 VAL A CA 1
ATOM 970 C C . VAL A 1 80 ? -23.654 -17.485 -34.474 1.00 13.32 80 VAL A C 1
ATOM 971 O O . VAL A 1 80 ? -24.337 -17.265 -33.470 1.00 14.88 80 VAL A O 1
ATOM 984 N N . SER A 1 81 ? -24.088 -17.222 -35.704 1.00 14.02 81 SER A N 1
ATOM 985 C CA . SER A 1 81 ? -25.413 -16.678 -35.905 1.00 14.94 81 SER A CA 1
ATOM 986 C C . SER A 1 81 ? -26.498 -17.700 -35.567 1.00 14.52 81 SER A C 1
ATOM 987 O O . SER A 1 81 ? -27.500 -17.354 -34.931 1.00 14.15 81 SER A O 1
ATOM 995 N N A GLU A 1 82 ? -26.307 -18.953 -35.977 0.40 13.76 82 GLU A N 1
ATOM 996 N N B GLU A 1 82 ? -26.329 -18.947 -35.978 0.60 14.02 82 GLU A N 1
ATOM 997 C CA A GLU A 1 82 ? -27.268 -20.032 -35.776 0.40 13.39 82 GLU A CA 1
ATOM 998 C CA B GLU A 1 82 ? -27.295 -19.992 -35.664 0.60 15.42 82 GLU A CA 1
ATOM 999 C C A GLU A 1 82 ? -26.524 -21.332 -35.521 0.40 12.92 82 GLU A C 1
ATOM 1000 C C B GLU A 1 82 ? -26.553 -21.305 -35.509 0.60 13.20 82 GLU A C 1
ATOM 1001 O O A GLU A 1 82 ? -25.510 -21.601 -36.175 0.40 14.89 82 GLU A O 1
ATOM 1002 O O B GLU A 1 82 ? -25.570 -21.546 -36.224 0.60 14.02 82 GLU A O 1
ATOM 1025 N N . LEU A 1 83 ? -27.021 -22.132 -34.581 1.00 13.48 83 LEU A N 1
ATOM 1026 C CA . LEU A 1 83 ? -26.523 -23.479 -34.394 1.00 13.94 83 LEU A CA 1
ATOM 1027 C C . LEU A 1 83 ? -27.713 -24.361 -34.044 1.00 13.15 83 LEU A C 1
ATOM 1028 O O . LEU A 1 83 ? -28.484 -24.049 -33.135 1.00 15.42 83 LEU A O 1
ATOM 1044 N N A THR A 1 84 ? -27.843 -25.479 -34.747 0.37 12.33 84 THR A N 1
ATOM 1045 N N B THR A 1 84 ? -27.856 -25.452 -34.768 0.63 13.21 84 THR A N 1
ATOM 1046 C CA A THR A 1 84 ? -28.867 -26.481 -34.488 0.37 13.54 84 THR A CA 1
ATOM 1047 C CA B THR A 1 84 ? -28.843 -26.477 -34.495 0.63 15.44 84 THR A CA 1
ATOM 1048 C C A THR A 1 84 ? -28.195 -27.806 -34.193 0.37 13.83 84 THR A C 1
ATOM 1049 C C B THR A 1 84 ? -28.094 -27.739 -34.121 0.63 14.42 84 THR A C 1
ATOM 1050 O O A THR A 1 84 ? -27.374 -28.280 -34.980 0.37 13.55 84 THR A O 1
ATOM 1051 O O B THR A 1 84 ? -27.075 -28.062 -34.734 0.63 15.23 84 THR A O 1
ATOM 1072 N N . ILE A 1 85 ? -28.566 -28.405 -33.071 1.00 14.63 85 ILE A N 1
ATOM 1073 C CA . ILE A 1 85 ? -28.018 -29.685 -32.663 1.00 16.00 85 ILE A CA 1
ATOM 1074 C C . ILE A 1 85 ? -28.870 -30.767 -33.314 1.00 17.10 85 ILE A C 1
ATOM 1075 O O . ILE A 1 85 ? -30.084 -30.807 -33.133 1.00 20.99 85 ILE A O 1
ATOM 1091 N N . GLU A 1 86 ? -28.236 -31.650 -34.064 1.00 19.43 86 GLU A N 1
ATOM 1092 C CA . GLU A 1 86 ? -28.954 -32.690 -34.797 1.00 22.31 86 GLU A CA 1
ATOM 1093 C C . GLU A 1 86 ? -28.902 -34.046 -34.122 1.00 22.05 86 GLU A C 1
ATOM 1094 O O . GLU A 1 86 ? -29.884 -34.801 -34.185 1.00 25.22 86 GLU A O 1
ATOM 1106 N N . ALA A 1 87 ? -27.760 -34.398 -33.538 1.00 20.34 87 ALA A N 1
ATOM 1107 C CA . ALA A 1 87 ? -27.606 -35.678 -32.848 1.00 22.21 87 ALA A CA 1
ATOM 1108 C C . ALA A 1 87 ? -26.534 -35.569 -31.783 1.00 19.15 87 ALA A C 1
ATOM 1109 O O . ALA A 1 87 ? -25.496 -34.941 -32.035 1.00 18.74 87 ALA A O 1
ATOM 1116 N N . PRO A 1 88 ? -26.719 -36.222 -30.642 1.00 19.58 88 PRO A N 1
ATOM 1117 C CA . PRO A 1 88 ? -25.710 -36.160 -29.577 1.00 19.55 88 PRO A CA 1
ATOM 1118 C C . PRO A 1 88 ? -24.467 -36.959 -29.945 1.00 18.99 88 PRO A C 1
ATOM 1119 O O . PRO A 1 88 ? -24.448 -37.792 -30.848 1.00 20.90 88 PRO A O 1
ATOM 1130 N N . LEU A 1 89 ? -23.418 -36.718 -29.183 1.00 18.49 89 LEU A N 1
ATOM 1131 C CA . LEU A 1 89 ? -22.142 -37.397 -29.338 1.00 18.43 89 LEU A CA 1
ATOM 1132 C C . LEU A 1 89 ? -21.971 -38.266 -28.094 1.00 17.76 89 LEU A C 1
ATOM 1133 O O . LEU A 1 89 ? -21.740 -37.757 -26.983 1.00 16.71 89 LEU A O 1
ATOM 1149 N N . ALA A 1 90 ? -22.136 -39.570 -28.282 1.00 19.33 90 ALA A N 1
ATOM 1150 C CA . ALA A 1 90 ? -21.942 -40.540 -27.216 1.00 19.76 90 ALA A CA 1
ATOM 1151 C C . ALA A 1 90 ? -20.460 -40.639 -26.914 1.00 20.29 90 ALA A C 1
ATOM 1152 O O . ALA A 1 90 ? -19.639 -40.707 -27.825 1.00 22.54 90 ALA A O 1
ATOM 1159 N N . LEU A 1 91 ? -20.120 -40.632 -25.663 1.00 18.83 91 LEU A N 1
ATOM 1160 C CA . LEU A 1 91 ? -18.711 -40.557 -25.286 1.00 19.08 91 LEU A CA 1
ATOM 1161 C C . LEU A 1 91 ? -18.189 -41.919 -24.879 1.00 22.32 91 LEU A C 1
ATOM 1162 O O . LEU A 1 91 ? -18.824 -42.596 -24.064 1.00 24.41 91 LEU A O 1
ATOM 1178 N N . PRO A 1 92 ? -17.018 -42.325 -25.354 1.00 24.48 92 PRO A N 1
ATOM 1179 C CA . PRO A 1 92 ? -16.434 -43.591 -24.899 1.00 26.22 92 PRO A CA 1
ATOM 1180 C C . PRO A 1 92 ? -15.903 -43.439 -23.492 1.00 27.24 92 PRO A C 1
ATOM 1181 O O . PRO A 1 92 ? -15.450 -42.362 -23.100 1.00 25.68 92 PRO A O 1
ATOM 1192 N N . ALA A 1 93 ? -15.954 -44.537 -22.729 1.00 29.97 93 ALA A N 1
ATOM 1193 C CA . ALA A 1 93 ? -15.531 -44.481 -21.335 1.00 33.57 93 ALA A CA 1
ATOM 1194 C C . ALA A 1 93 ? -14.033 -44.245 -21.211 1.00 34.02 93 ALA A C 1
ATOM 1195 O O . ALA A 1 93 ? -13.590 -43.607 -20.249 1.00 33.46 93 ALA A O 1
ATOM 1202 N N . ARG A 1 94 ? -13.248 -44.739 -22.169 1.00 32.95 94 ARG A N 1
ATOM 1203 C CA . ARG A 1 94 ? -11.801 -44.583 -22.151 1.00 35.81 94 ARG A CA 1
ATOM 1204 C C . ARG A 1 94 ? -11.290 -44.659 -23.584 1.00 34.42 94 ARG A C 1
ATOM 1205 O O . ARG A 1 94 ? -10.707 -45.663 -24.001 1.00 36.93 94 ARG A O 1
ATOM 1226 N N . GLY A 1 95 ? -11.527 -43.609 -24.348 1.00 30.25 95 GLY A N 1
ATOM 1227 C CA . GLY A 1 95 ? -11.144 -43.613 -25.742 1.00 29.76 95 GLY A CA 1
ATOM 1228 C C . GLY A 1 95 ? -11.202 -42.216 -26.290 1.00 27.54 95 GLY A C 1
ATOM 1229 O O . GLY A 1 95 ? -11.135 -41.237 -25.555 1.00 27.39 95 GLY A O 1
ATOM 1233 N N . ALA A 1 96 ? -11.314 -42.129 -27.609 1.00 25.74 96 ALA A N 1
ATOM 1234 C CA . ALA A 1 96 ? -11.292 -40.828 -28.264 1.00 23.66 96 ALA A CA 1
ATOM 1235 C C . ALA A 1 96 ? -12.169 -40.848 -29.499 1.00 23.53 96 ALA A C 1
ATOM 1236 O O . ALA A 1 96 ? -12.437 -41.904 -30.081 1.00 26.08 96 ALA A O 1
ATOM 1243 N N . VAL A 1 97 ? -12.638 -39.665 -29.866 1.00 21.35 97 VAL A N 1
ATOM 1244 C CA . VAL A 1 97 ? -13.323 -39.465 -31.129 1.00 21.22 97 VAL A CA 1
ATOM 1245 C C . VAL A 1 97 ? -12.532 -38.451 -31.937 1.00 19.58 97 VAL A C 1
ATOM 1246 O O . VAL A 1 97 ? -11.900 -37.535 -31.404 1.00 21.43 97 VAL A O 1
ATOM 1259 N N . THR A 1 98 ? -12.572 -38.626 -33.237 1.00 19.69 98 THR A N 1
ATOM 1260 C CA . THR A 1 98 ? -12.032 -37.649 -34.152 1.00 19.59 98 THR A CA 1
ATOM 1261 C C . THR A 1 98 ? -13.140 -36.654 -34.465 1.00 17.10 98 THR A C 1
ATOM 1262 O O . THR A 1 98 ? -14.310 -37.029 -34.598 1.00 18.18 98 THR A O 1
ATOM 1273 N N . LEU A 1 99 ? -12.763 -35.392 -34.594 1.00 15.92 99 LEU A N 1
ATOM 1274 C CA . LEU A 1 99 ? -13.690 -34.310 -34.869 1.00 14.65 99 LEU A CA 1
ATOM 1275 C C . LEU A 1 99 ? -13.389 -33.686 -36.221 1.00 14.24 99 LEU A C 1
ATOM 1276 O O . LEU A 1 99 ? -12.236 -33.653 -36.679 1.00 15.22 99 LEU A O 1
ATOM 1292 N N . GLN A 1 100 ? -14.434 -33.117 -36.823 1.00 13.43 100 GLN A N 1
ATOM 1293 C CA . GLN A 1 100 ? -14.236 -32.310 -38.021 1.00 12.53 100 GLN A CA 1
ATOM 1294 C C . GLN A 1 100 ? -15.243 -31.179 -37.994 1.00 12.96 100 GLN A C 1
ATOM 1295 O O . GLN A 1 100 ? -16.427 -31.410 -37.738 1.00 15.07 100 GLN A O 1
ATOM 1309 N N . VAL A 1 101 ? -14.782 -29.968 -38.257 1.00 12.15 101 VAL A N 1
ATOM 1310 C CA . VAL A 1 101 ? -15.668 -28.841 -38.469 1.00 12.44 101 VAL A CA 1
ATOM 1311 C C . VAL A 1 101 ? -15.487 -28.402 -39.909 1.00 12.28 101 VAL A C 1
ATOM 1312 O O . VAL A 1 101 ? -14.376 -28.077 -40.330 1.00 13.89 101 VAL A O 1
ATOM 1325 N N A THR A 1 102 ? -16.576 -28.411 -40.658 0.84 12.74 102 THR A N 1
ATOM 1326 N N B THR A 1 102 ? -16.575 -28.416 -40.673 0.16 11.56 102 THR A N 1
ATOM 1327 C CA A THR A 1 102 ? -16.575 -27.968 -42.052 0.84 13.72 102 THR A CA 1
ATOM 1328 C CA B THR A 1 102 ? -16.574 -27.966 -42.063 0.16 11.14 102 THR A CA 1
ATOM 1329 C C A THR A 1 102 ? -17.138 -26.555 -42.082 0.84 12.56 102 THR A C 1
ATOM 1330 C C B THR A 1 102 ? -17.153 -26.561 -42.110 0.16 11.67 102 THR A C 1
ATOM 1331 O O A THR A 1 102 ? -18.131 -26.248 -41.418 0.84 14.08 102 THR A O 1
ATOM 1332 O O B THR A 1 102 ? -18.164 -26.276 -41.462 0.16 11.89 102 THR A O 1
ATOM 1353 N N . VAL A 1 103 ? -16.504 -25.676 -42.870 1.00 12.76 103 VAL A N 1
ATOM 1354 C CA . VAL A 1 103 ? -16.968 -24.311 -43.019 1.00 12.34 103 VAL A CA 1
ATOM 1355 C C . VAL A 1 103 ? -17.090 -24.028 -44.506 1.00 12.99 103 VAL A C 1
ATOM 1356 O O . VAL A 1 103 ? -16.129 -24.252 -45.267 1.00 13.70 103 VAL A O 1
ATOM 1369 N N . GLU A 1 104 ? -18.220 -23.466 -44.900 1.00 12.51 104 GLU A N 1
ATOM 1370 C CA . GLU A 1 104 ? -18.573 -23.231 -46.288 1.00 13.10 104 GLU A CA 1
ATOM 1371 C C . GLU A 1 104 ? -18.218 -21.804 -46.678 1.00 14.19 104 GLU A C 1
ATOM 1372 O O . GLU A 1 104 ? -17.661 -21.006 -45.921 1.00 14.35 104 GLU A O 1
ATOM 1384 N N . ALA A 1 105 ? -18.521 -21.496 -47.945 1.00 14.35 105 ALA A N 1
ATOM 1385 C CA . ALA A 1 105 ? -18.121 -20.215 -48.530 1.00 14.42 105 ALA A CA 1
ATOM 1386 C C . ALA A 1 105 ? -18.851 -19.017 -47.922 1.00 15.58 105 ALA A C 1
ATOM 1387 O O . ALA A 1 105 ? -20.013 -19.097 -47.535 1.00 15.56 105 ALA A O 1
ATOM 1394 N N . LEU A 1 106 ? -18.146 -17.892 -47.881 1.00 15.37 106 LEU A N 1
ATOM 1395 C CA . LEU A 1 106 ? -18.733 -16.632 -47.449 1.00 16.55 106 LEU A CA 1
ATOM 1396 C C . LEU A 1 106 ? -19.729 -16.156 -48.484 1.00 16.40 106 LEU A C 1
ATOM 1397 O O . LEU A 1 106 ? -19.379 -15.995 -49.661 1.00 19.95 106 LEU A O 1
ATOM 1413 N N . ASP A 1 107 ? -20.954 -15.898 -48.085 1.00 16.58 107 ASP A N 1
ATOM 1414 C CA . ASP A 1 107 ? -21.998 -15.462 -48.984 1.00 18.15 107 ASP A CA 1
ATOM 1415 C C . ASP A 1 107 ? -22.050 -13.941 -49.045 1.00 19.85 107 ASP A C 1
ATOM 1416 O O . ASP A 1 107 ? -21.288 -13.231 -48.387 1.00 19.96 107 ASP A O 1
ATOM 1425 N N . ALA A 1 108 ? -22.961 -13.425 -49.866 1.00 22.66 108 ALA A N 1
ATOM 1426 C CA . ALA A 1 108 ? -23.008 -11.989 -50.090 1.00 25.23 108 ALA A CA 1
ATOM 1427 C C . ALA A 1 108 ? -23.501 -11.219 -48.874 1.00 25.32 108 ALA A C 1
ATOM 1428 O O . ALA A 1 108 ? -23.362 -9.991 -48.845 1.00 28.82 108 ALA A O 1
ATOM 1435 N N . THR A 1 109 ? -24.102 -11.891 -47.893 1.00 23.95 109 THR A N 1
ATOM 1436 C CA . THR A 1 109 ? -24.503 -11.266 -46.637 1.00 26.18 109 THR A CA 1
ATOM 1437 C C . THR A 1 109 ? -23.464 -11.455 -45.538 1.00 24.11 109 THR A C 1
ATOM 1438 O O . THR A 1 109 ? -23.730 -11.141 -44.369 1.00 26.52 109 THR A O 1
ATOM 1449 N N . GLY A 1 110 ? -22.284 -11.963 -45.880 1.00 22.02 110 GLY A N 1
ATOM 1450 C CA . GLY A 1 110 ? -21.229 -12.066 -44.897 1.00 21.14 110 GLY A CA 1
ATOM 1451 C C . GLY A 1 110 ? -21.384 -13.235 -43.943 1.00 18.74 110 GLY A C 1
ATOM 1452 O O . GLY A 1 110 ? -20.915 -13.164 -42.797 1.00 20.81 110 GLY A O 1
ATOM 1456 N N . ARG A 1 111 ? -22.009 -14.327 -44.389 1.00 17.47 111 ARG A N 1
ATOM 1457 C CA . ARG A 1 111 ? -22.278 -15.477 -43.536 1.00 16.50 111 ARG A CA 1
ATOM 1458 C C . ARG A 1 111 ? -21.704 -16.730 -44.160 1.00 14.84 111 ARG A C 1
ATOM 1459 O O . ARG A 1 111 ? -21.568 -16.801 -45.405 1.00 16.93 111 ARG A O 1
ATOM 1480 N N . ARG A 1 112 ? -21.338 -17.702 -43.332 1.00 14.61 112 ARG A N 1
ATOM 1481 C CA . ARG A 1 112 ? -20.806 -18.990 -43.761 1.00 14.03 112 ARG A CA 1
ATOM 1482 C C . ARG A 1 112 ? -21.556 -20.126 -43.089 1.00 12.87 112 ARG A C 1
ATOM 1483 O O . ARG A 1 112 ? -21.665 -20.151 -41.841 1.00 14.16 112 ARG A O 1
ATOM 1504 N N . GLY A 1 113 ? -22.029 -21.106 -43.841 1.00 12.93 113 GLY A N 1
ATOM 1505 C CA . GLY A 1 113 ? -22.527 -22.314 -43.204 1.00 12.75 113 GLY A CA 1
ATOM 1506 C C . GLY A 1 113 ? -21.406 -23.118 -42.581 1.00 11.92 113 GLY A C 1
ATOM 1507 O O . GLY A 1 113 ? -20.237 -23.003 -42.930 1.00 12.73 113 GLY A O 1
ATOM 1511 N N . PHE A 1 114 ? -21.761 -23.937 -41.583 1.00 12.05 114 PHE A N 1
ATOM 1512 C CA . PHE A 1 114 ? -20.785 -24.831 -40.982 1.00 12.16 114 PHE A CA 1
ATOM 1513 C C . PHE A 1 114 ? -21.488 -26.091 -40.502 1.00 11.84 114 PHE A C 1
ATOM 1514 O O . PHE A 1 114 ? -22.705 -26.112 -40.339 1.00 12.23 114 PHE A O 1
ATOM 1531 N N . ALA A 1 115 ? -20.708 -27.119 -40.224 1.00 11.62 115 ALA A N 1
ATOM 1532 C CA . ALA A 1 115 ? -21.212 -28.337 -39.594 1.00 12.87 115 ALA A CA 1
ATOM 1533 C C . ALA A 1 115 ? -20.126 -28.902 -38.688 1.00 12.21 115 ALA A C 1
ATOM 1534 O O . ALA A 1 115 ? -18.942 -28.676 -38.924 1.00 13.05 115 ALA A O 1
ATOM 1541 N N . VAL A 1 116 ? -20.536 -29.634 -37.648 1.00 12.57 116 VAL A N 1
ATOM 1542 C CA . VAL A 1 116 ? -19.628 -30.304 -36.721 1.00 13.66 116 VAL A CA 1
ATOM 1543 C C . VAL A 1 116 ? -19.931 -31.789 -36.772 1.00 14.38 116 VAL A C 1
ATOM 1544 O O . VAL A 1 116 ? -21.089 -32.184 -36.618 1.00 14.69 116 VAL A O 1
ATOM 1557 N N . HIS A 1 117 ? -18.883 -32.612 -36.917 1.00 15.34 117 HIS A N 1
ATOM 1558 C CA . HIS A 1 117 ? -19.011 -34.053 -37.096 1.00 15.03 117 HIS A CA 1
ATOM 1559 C C . HIS A 1 117 ? -18.013 -34.773 -36.215 1.00 14.87 117 HIS A C 1
ATOM 1560 O O . HIS A 1 117 ? -16.986 -34.208 -35.841 1.00 15.06 117 HIS A O 1
ATOM 1574 N N . SER A 1 118 ? -18.284 -36.051 -35.955 1.00 14.93 118 SER A N 1
ATOM 1575 C CA . SER A 1 118 ? -17.302 -36.876 -35.278 1.00 15.02 118 SER A CA 1
ATOM 1576 C C . SER A 1 118 ? -17.339 -38.283 -35.830 1.00 16.28 118 SER A C 1
ATOM 1577 O O . SER A 1 118 ? -18.296 -38.690 -36.481 1.00 17.60 118 SER A O 1
ATOM 1585 N N . ARG A 1 119 ? -16.277 -39.018 -35.541 1.00 16.63 119 ARG A N 1
ATOM 1586 C CA . ARG A 1 119 ? -16.240 -40.441 -35.825 1.00 20.08 119 ARG A CA 1
ATOM 1587 C C . ARG A 1 119 ? -15.369 -41.117 -34.779 1.00 22.59 119 ARG A C 1
ATOM 1588 O O . ARG A 1 119 ? -14.446 -40.488 -34.253 1.00 22.17 119 ARG A O 1
ATOM 1609 N N . PRO A 1 120 ? -15.627 -42.389 -34.457 1.00 27.13 120 PRO A N 1
ATOM 1610 C CA . PRO A 1 120 ? -14.782 -43.073 -33.471 1.00 31.43 120 PRO A CA 1
ATOM 1611 C C . PRO A 1 120 ? -13.322 -43.068 -33.902 1.00 36.15 120 PRO A C 1
ATOM 1612 O O . PRO A 1 120 ? -13.000 -43.244 -35.078 1.00 36.34 120 PRO A O 1
ATOM 1623 N N . ASP A 1 121 ? -12.438 -42.858 -32.932 1.00 40.32 121 ASP A N 1
ATOM 1624 C CA . ASP A 1 121 ? -11.021 -42.697 -33.221 1.00 49.04 121 ASP A CA 1
ATOM 1625 C C . ASP A 1 121 ? -10.416 -44.052 -33.559 1.00 55.36 121 ASP A C 1
ATOM 1626 O O . ASP A 1 121 ? -10.677 -45.046 -32.876 1.00 55.69 121 ASP A O 1
ATOM 1635 N N . GLY A 1 122 ? -9.625 -44.093 -34.629 1.00 60.59 122 GLY A N 1
ATOM 1636 C CA . GLY A 1 122 ? -8.989 -45.322 -35.061 1.00 65.40 122 GLY A CA 1
ATOM 1637 C C . GLY A 1 122 ? -9.624 -45.913 -36.305 1.00 69.71 122 GLY A C 1
ATOM 1638 O O . GLY A 1 122 ? -8.919 -46.408 -37.190 1.00 71.06 122 GLY A O 1
ATOM 1642 N N . ALA A 1 123 ? -10.954 -45.869 -36.386 1.00 71.88 123 ALA A N 1
ATOM 1643 C CA . ALA A 1 123 ? -11.684 -46.408 -37.535 1.00 73.70 123 ALA A CA 1
ATOM 1644 C C . ALA A 1 123 ? -11.684 -45.355 -38.637 1.00 75.57 123 ALA A C 1
ATOM 1645 O O . ALA A 1 123 ? -12.568 -44.499 -38.717 1.00 75.72 123 ALA A O 1
ATOM 1652 N N . HIS A 1 124 ? -10.683 -45.430 -39.514 1.00 76.82 124 HIS A N 1
ATOM 1653 C CA . HIS A 1 124 ? -10.424 -44.365 -40.477 1.00 78.14 124 HIS A CA 1
ATOM 1654 C C . HIS A 1 124 ? -11.310 -44.425 -41.716 1.00 76.96 124 HIS A C 1
ATOM 1655 O O . HIS A 1 124 ? -11.152 -43.580 -42.606 1.00 77.33 124 HIS A O 1
ATOM 1669 N N . ASP A 1 125 ? -12.227 -45.390 -41.810 1.00 75.30 125 ASP A N 1
ATOM 1670 C CA . ASP A 1 125 ? -13.275 -45.345 -42.822 1.00 73.65 125 ASP A CA 1
ATOM 1671 C C . ASP A 1 125 ? -14.658 -45.576 -42.220 1.00 67.54 125 ASP A C 1
ATOM 1672 O O . ASP A 1 125 ? -15.617 -45.801 -42.967 1.00 67.66 125 ASP A O 1
ATOM 1681 N N . ALA A 1 126 ? -14.786 -45.526 -40.895 1.00 60.73 126 ALA A N 1
ATOM 1682 C CA . ALA A 1 126 ? -16.101 -45.452 -40.285 1.00 53.92 126 ALA A CA 1
ATOM 1683 C C . ALA A 1 126 ? -16.776 -44.158 -40.734 1.00 45.21 126 ALA A C 1
ATOM 1684 O O . ALA A 1 126 ? -16.101 -43.164 -41.014 1.00 42.84 126 ALA A O 1
ATOM 1691 N N . PRO A 1 127 ? -18.101 -44.139 -40.823 1.00 40.22 127 PRO A N 1
ATOM 1692 C CA . PRO A 1 127 ? -18.774 -42.935 -41.310 1.00 35.77 127 PRO A CA 1
ATOM 1693 C C . PRO A 1 127 ? -18.699 -41.818 -40.289 1.00 28.49 127 PRO A C 1
ATOM 1694 O O . PRO A 1 127 ? -18.680 -42.046 -39.078 1.00 28.98 127 PRO A O 1
ATOM 1705 N N . TRP A 1 128 ? -18.657 -40.598 -40.803 1.00 23.48 128 TRP A N 1
ATOM 1706 C CA . TRP A 1 128 ? -18.770 -39.416 -39.966 1.00 19.10 128 TRP A CA 1
ATOM 1707 C C . TRP A 1 128 ? -20.223 -39.213 -39.567 1.00 20.04 128 TRP A C 1
ATOM 1708 O O . TRP A 1 128 ? -21.138 -39.461 -40.353 1.00 23.38 128 TRP A O 1
ATOM 1729 N N . THR A 1 129 ? -20.430 -38.773 -38.330 1.00 19.12 129 THR A N 1
ATOM 1730 C CA . THR A 1 129 ? -21.749 -38.454 -37.788 1.00 19.39 129 THR A CA 1
ATOM 1731 C C . THR A 1 129 ? -21.851 -36.940 -37.634 1.00 17.75 129 THR A C 1
ATOM 1732 O O . THR A 1 129 ? -20.987 -36.336 -37.010 1.00 16.86 129 THR A O 1
ATOM 1743 N N . ALA A 1 130 ? -22.914 -36.338 -38.179 1.00 18.79 130 ALA A N 1
ATOM 1744 C CA . ALA A 1 130 ? -23.153 -34.909 -38.014 1.00 18.72 130 ALA A CA 1
ATOM 1745 C C . ALA A 1 130 ? -23.823 -34.663 -36.668 1.00 18.71 130 ALA A C 1
ATOM 1746 O O . ALA A 1 130 ? -24.822 -35.302 -36.333 1.00 23.36 130 ALA A O 1
ATOM 1753 N N . HIS A 1 131 ? -23.264 -33.759 -35.880 1.00 15.90 131 HIS A N 1
ATOM 1754 C CA . HIS A 1 131 ? -23.864 -33.408 -34.611 1.00 16.55 131 HIS A CA 1
ATOM 1755 C C . HIS A 1 131 ? -24.548 -32.061 -34.617 1.00 16.27 131 HIS A C 1
ATOM 1756 O O . HIS A 1 131 ? -25.551 -31.904 -33.912 1.00 19.39 131 HIS A O 1
ATOM 1770 N N . ALA A 1 132 ? -24.049 -31.095 -35.393 1.00 15.09 132 ALA A N 1
ATOM 1771 C CA . ALA A 1 132 ? -24.527 -29.727 -35.307 1.00 14.91 132 ALA A CA 1
ATOM 1772 C C . ALA A 1 132 ? -24.273 -29.077 -36.654 1.00 13.43 132 ALA A C 1
ATOM 1773 O O . ALA A 1 132 ? -23.335 -29.429 -37.364 1.00 14.09 132 ALA A O 1
ATOM 1780 N N . ARG A 1 133 ? -25.131 -28.133 -37.000 1.00 13.41 133 ARG A N 1
ATOM 1781 C CA . ARG A 1 133 ? -24.996 -27.339 -38.198 1.00 13.58 133 ARG A CA 1
ATOM 1782 C C . ARG A 1 133 ? -25.420 -25.932 -37.900 1.00 12.98 133 ARG A C 1
ATOM 1783 O O . ARG A 1 133 ? -26.154 -25.686 -36.957 1.00 15.72 133 ARG A O 1
ATOM 1804 N N . GLY A 1 134 ? -24.993 -25.000 -38.721 1.00 13.10 134 GLY A N 1
ATOM 1805 C CA . GLY A 1 134 ? -25.456 -23.656 -38.509 1.00 14.54 134 GLY A CA 1
ATOM 1806 C C . GLY A 1 134 ? -24.819 -22.683 -39.455 1.00 13.28 134 GLY A C 1
ATOM 1807 O O . GLY A 1 134 ? -24.371 -23.041 -40.552 1.00 12.76 134 GLY A O 1
ATOM 1811 N N . VAL A 1 135 ? -24.764 -21.433 -39.024 1.00 13.51 135 VAL A N 1
ATOM 1812 C CA . VAL A 1 135 ? -24.255 -20.337 -39.822 1.00 13.68 135 VAL A CA 1
ATOM 1813 C C . VAL A 1 135 ? -23.412 -19.446 -38.920 1.00 13.05 135 VAL A C 1
ATOM 1814 O O . VAL A 1 135 ? -23.819 -19.151 -37.778 1.00 14.59 135 VAL A O 1
ATOM 1827 N N . LEU A 1 136 ? -22.235 -19.044 -39.382 1.00 14.32 136 LEU A N 1
ATOM 1828 C CA . LEU A 1 136 ? -21.352 -18.046 -38.786 1.00 14.48 136 LEU A CA 1
ATOM 1829 C C . LEU A 1 136 ? -21.616 -16.689 -39.414 1.00 14.81 136 LEU A C 1
ATOM 1830 O O . LEU A 1 136 ? -21.922 -16.617 -40.623 1.00 15.70 136 LEU A O 1
ATOM 1846 N N . GLY A 1 137 ? -21.427 -15.608 -38.677 1.00 15.24 137 GLY A N 1
ATOM 1847 C CA . GLY A 1 137 ? -21.743 -14.318 -39.242 1.00 16.02 137 GLY A CA 1
ATOM 1848 C C . GLY A 1 137 ? -21.318 -13.168 -38.374 1.00 17.35 137 GLY A C 1
ATOM 1849 O O . GLY A 1 137 ? -20.496 -13.306 -37.470 1.00 18.36 137 GLY A O 1
ATOM 1853 N N . ALA A 1 138 ? -21.898 -12.016 -38.672 1.00 20.65 138 ALA A N 1
ATOM 1854 C CA . ALA A 1 138 ? -21.626 -10.788 -37.936 1.00 21.65 138 ALA A CA 1
ATOM 1855 C C . ALA A 1 138 ? -22.205 -10.853 -36.524 1.00 23.55 138 ALA A C 1
ATOM 1856 O O . ALA A 1 138 ? -23.173 -11.562 -36.259 1.00 24.71 138 ALA A O 1
ATOM 1863 N N . ALA A 1 139 ? -21.615 -10.073 -35.608 1.00 27.64 139 ALA A N 1
ATOM 1864 C CA . ALA A 1 139 ? -22.024 -10.130 -34.211 1.00 31.02 139 ALA A CA 1
ATOM 1865 C C . ALA A 1 139 ? -23.262 -9.268 -33.986 1.00 31.42 139 ALA A C 1
ATOM 1866 O O . ALA A 1 139 ? -23.456 -8.243 -34.652 1.00 31.12 139 ALA A O 1
ATOM 1873 N N . PRO A 1 140 ? -24.114 -9.664 -33.060 1.00 33.52 140 PRO A N 1
ATOM 1874 C CA . PRO A 1 140 ? -25.303 -8.883 -32.743 1.00 36.29 140 PRO A CA 1
ATOM 1875 C C . PRO A 1 140 ? -24.896 -7.723 -31.855 1.00 34.51 140 PRO A C 1
ATOM 1876 O O . PRO A 1 140 ? -23.733 -7.595 -31.457 1.00 30.38 140 PRO A O 1
ATOM 1887 N N . ALA A 1 141 ? -25.880 -6.882 -31.551 1.00 36.80 141 ALA A N 1
ATOM 1888 C CA . ALA A 1 141 ? -25.624 -5.700 -30.753 1.00 38.00 141 ALA A CA 1
ATOM 1889 C C . ALA A 1 141 ? -25.025 -6.081 -29.407 1.00 33.77 141 ALA A C 1
ATOM 1890 O O . ALA A 1 141 ? -25.316 -7.140 -28.843 1.00 35.58 141 ALA A O 1
ATOM 1897 N N . ALA A 1 142 ? -24.133 -5.228 -28.932 1.00 32.44 142 ALA A N 1
ATOM 1898 C CA . ALA A 1 142 ? -23.586 -5.399 -27.598 1.00 31.52 142 ALA A CA 1
ATOM 1899 C C . ALA A 1 142 ? -24.675 -5.210 -26.537 1.00 29.88 142 ALA A C 1
ATOM 1900 O O . ALA A 1 142 ? -25.622 -4.437 -26.711 1.00 36.43 142 ALA A O 1
ATOM 1907 N N . ALA A 1 143 ? -24.544 -5.945 -25.434 1.00 26.42 143 ALA A N 1
ATOM 1908 C CA . ALA A 1 143 ? -25.435 -5.801 -24.278 1.00 26.05 143 ALA A CA 1
ATOM 1909 C C . ALA A 1 143 ? -24.645 -5.373 -23.049 1.00 22.69 143 ALA A C 1
ATOM 1910 O O . ALA A 1 143 ? -23.605 -5.959 -22.758 1.00 25.05 143 ALA A O 1
ATOM 1917 N N . THR A 1 144 ? -25.132 -4.356 -22.354 1.00 20.43 144 THR A N 1
ATOM 1918 C CA . THR A 1 144 ? -24.419 -3.872 -21.195 1.00 17.45 144 THR A CA 1
ATOM 1919 C C . THR A 1 144 ? -24.278 -4.976 -20.144 1.00 16.44 144 THR A C 1
ATOM 1920 O O . THR A 1 144 ? -25.146 -5.836 -20.000 1.00 17.37 144 THR A O 1
ATOM 1931 N N . THR A 1 145 ? -23.226 -4.873 -19.328 1.00 14.49 145 THR A N 1
ATOM 1932 C CA . THR A 1 145 ? -23.027 -5.705 -18.152 1.00 13.12 145 THR A CA 1
ATOM 1933 C C . THR A 1 145 ? -23.131 -4.890 -16.872 1.00 12.25 145 THR A C 1
ATOM 1934 O O . THR A 1 145 ? -22.611 -5.291 -15.841 1.00 12.79 145 THR A O 1
ATOM 1945 N N . ALA A 1 146 ? -23.855 -3.775 -16.917 1.00 12.78 146 ALA A N 1
ATOM 1946 C CA . ALA A 1 146 ? -24.064 -2.990 -15.706 1.00 12.46 146 ALA A CA 1
ATOM 1947 C C . ALA A 1 146 ? -24.759 -3.798 -14.609 1.00 11.96 146 ALA A C 1
ATOM 1948 O O . ALA A 1 146 ? -24.561 -3.535 -13.417 1.00 12.48 146 ALA A O 1
ATOM 1955 N N . TRP A 1 147 ? -25.540 -4.806 -14.997 1.00 12.29 147 TRP A N 1
ATOM 1956 C CA . TRP A 1 147 ? -26.206 -5.670 -14.031 1.00 12.32 147 TRP A CA 1
ATOM 1957 C C . TRP A 1 147 ? -25.224 -6.468 -13.182 1.00 11.87 147 TRP A C 1
ATOM 1958 O O . TRP A 1 147 ? -25.609 -6.940 -12.113 1.00 13.14 147 TRP A O 1
ATOM 1979 N N . ALA A 1 148 ? -23.981 -6.642 -13.631 1.00 11.40 148 ALA A N 1
ATOM 1980 C CA . ALA A 1 148 ? -22.961 -7.383 -12.897 1.00 12.02 148 ALA A CA 1
ATOM 1981 C C . ALA A 1 148 ? -22.179 -6.488 -11.946 1.00 11.93 148 ALA A C 1
ATOM 1982 O O . ALA A 1 148 ? -21.433 -7.000 -11.117 1.00 13.18 148 ALA A O 1
ATOM 1989 N N . ALA A 1 149 ? -22.331 -5.180 -12.056 1.00 11.91 149 ALA A N 1
ATOM 1990 C CA . ALA A 1 149 ? -21.621 -4.196 -11.249 1.00 12.34 149 ALA A CA 1
ATOM 1991 C C . ALA A 1 149 ? -22.489 -3.746 -10.084 1.00 12.38 149 ALA A C 1
ATOM 1992 O O . ALA A 1 149 ? -23.718 -3.776 -10.160 1.00 13.24 149 ALA A O 1
ATOM 1999 N N . GLY A 1 150 ? -21.836 -3.277 -9.010 1.00 12.71 150 GLY A N 1
ATOM 2000 C CA . GLY A 1 150 ? -22.579 -2.734 -7.889 1.00 14.13 150 GLY A CA 1
ATOM 2001 C C . GLY A 1 150 ? -23.230 -3.827 -7.078 1.00 12.97 150 GLY A C 1
ATOM 2002 O O . GLY A 1 150 ? -22.634 -4.862 -6.813 1.00 13.61 150 GLY A O 1
ATOM 2006 N N . ALA A 1 151 ? -24.467 -3.587 -6.677 1.00 15.33 151 ALA A N 1
ATOM 2007 C CA . ALA A 1 151 ? -25.172 -4.529 -5.831 1.00 16.97 151 ALA A CA 1
ATOM 2008 C C . ALA A 1 151 ? -25.277 -5.873 -6.523 1.00 15.39 151 ALA A C 1
ATOM 2009 O O . ALA A 1 151 ? -25.640 -5.953 -7.701 1.00 18.40 151 ALA A O 1
ATOM 2016 N N . TRP A 1 152 ? -24.948 -6.924 -5.782 1.00 13.92 152 TRP A N 1
ATOM 2017 C CA . TRP A 1 152 ? -25.017 -8.260 -6.340 1.00 13.58 152 TRP A CA 1
ATOM 2018 C C . TRP A 1 152 ? -25.549 -9.173 -5.251 1.00 15.46 152 TRP A C 1
ATOM 2019 O O . TRP A 1 152 ? -24.934 -9.267 -4.188 1.00 16.80 152 TRP A O 1
ATOM 2040 N N . PRO A 1 153 ? -26.676 -9.857 -5.457 1.00 15.09 153 PRO A N 1
ATOM 2041 C CA . PRO A 1 153 ? -27.480 -9.809 -6.681 1.00 15.50 153 PRO A CA 1
ATOM 2042 C C . PRO A 1 153 ? -28.158 -8.448 -6.833 1.00 15.10 153 PRO A C 1
ATOM 2043 O O . PRO A 1 153 ? -28.156 -7.635 -5.909 1.00 15.63 153 PRO A O 1
ATOM 2054 N N . PRO A 1 154 ? -28.717 -8.178 -8.009 1.00 15.90 154 PRO A N 1
ATOM 2055 C CA . PRO A 1 154 ? -29.471 -6.932 -8.183 1.00 17.35 154 PRO A CA 1
ATOM 2056 C C . PRO A 1 154 ? -30.577 -6.806 -7.139 1.00 17.72 154 PRO A C 1
ATOM 2057 O O . PRO A 1 154 ? -31.091 -7.802 -6.614 1.00 17.54 154 PRO A O 1
ATOM 2068 N N . ALA A 1 155 ? -30.948 -5.558 -6.841 1.00 19.58 155 ALA A N 1
ATOM 2069 C CA . ALA A 1 155 ? -31.978 -5.289 -5.844 1.00 21.52 155 ALA A CA 1
ATOM 2070 C C . ALA A 1 155 ? -33.281 -6.013 -6.175 1.00 22.95 155 ALA A C 1
ATOM 2071 O O . ALA A 1 155 ? -33.677 -6.131 -7.336 1.00 25.99 155 ALA A O 1
ATOM 2078 N N . GLY A 1 156 ? -33.966 -6.471 -5.131 1.00 25.61 156 GLY A N 1
ATOM 2079 C CA . GLY A 1 156 ? -35.234 -7.144 -5.282 1.00 27.27 156 GLY A CA 1
ATOM 2080 C C . GLY A 1 156 ? -35.132 -8.607 -5.629 1.00 26.17 156 GLY A C 1
ATOM 2081 O O . GLY A 1 156 ? -36.157 -9.235 -5.911 1.00 29.89 156 GLY A O 1
ATOM 2085 N N . ALA A 1 157 ? -33.931 -9.171 -5.643 1.00 21.35 157 ALA A N 1
ATOM 2086 C CA . ALA A 1 157 ? -33.764 -10.544 -6.060 1.00 20.61 157 ALA A CA 1
ATOM 2087 C C . ALA A 1 157 ? -34.227 -11.511 -4.981 1.00 20.15 157 ALA A C 1
ATOM 2088 O O . ALA A 1 157 ? -34.119 -11.246 -3.784 1.00 27.78 157 ALA A O 1
ATOM 2095 N N A GLU A 1 158 ? -34.783 -12.623 -5.416 0.56 18.50 158 GLU A N 1
ATOM 2096 N N B GLU A 1 158 ? -34.732 -12.659 -5.429 0.44 18.34 158 GLU A N 1
ATOM 2097 C CA A GLU A 1 158 ? -35.104 -13.703 -4.509 0.56 20.55 158 GLU A CA 1
ATOM 2098 C CA B GLU A 1 158 ? -35.162 -13.761 -4.585 0.44 19.46 158 GLU A CA 1
ATOM 2099 C C A GLU A 1 158 ? -34.116 -14.837 -4.721 0.56 17.64 158 GLU A C 1
ATOM 2100 C C B GLU A 1 158 ? -34.174 -14.903 -4.740 0.44 18.81 158 GLU A C 1
ATOM 2101 O O A GLU A 1 158 ? -33.761 -15.125 -5.867 0.56 16.20 158 GLU A O 1
ATOM 2102 O O B GLU A 1 158 ? -33.887 -15.286 -5.881 0.44 20.80 158 GLU A O 1
ATOM 2125 N N . PRO A 1 159 ? -33.622 -15.473 -3.674 1.00 19.01 159 PRO A N 1
ATOM 2126 C CA . PRO A 1 159 ? -32.650 -16.555 -3.859 1.00 17.65 159 PRO A CA 1
ATOM 2127 C C . PRO A 1 159 ? -33.242 -17.749 -4.585 1.00 17.64 159 PRO A C 1
ATOM 2128 O O . PRO A 1 159 ? -34.408 -18.106 -4.384 1.00 21.25 159 PRO A O 1
ATOM 2139 N N . VAL A 1 160 ? -32.403 -18.385 -5.391 1.00 16.25 160 VAL A N 1
ATOM 2140 C CA . VAL A 1 160 ? -32.643 -19.713 -5.921 1.00 17.68 160 VAL A CA 1
ATOM 2141 C C . VAL A 1 160 ? -31.691 -20.634 -5.172 1.00 18.01 160 VAL A C 1
ATOM 2142 O O . VAL A 1 160 ? -30.473 -20.439 -5.221 1.00 20.84 160 VAL A O 1
ATOM 2155 N N . ASP A 1 161 ? -32.221 -21.632 -4.486 1.00 18.34 161 ASP A N 1
ATOM 2156 C CA . ASP A 1 161 ? -31.373 -22.498 -3.674 1.00 18.43 161 ASP A CA 1
ATOM 2157 C C . ASP A 1 161 ? -30.694 -23.498 -4.607 1.00 17.76 161 ASP A C 1
ATOM 2158 O O . ASP A 1 161 ? -31.295 -24.480 -5.038 1.00 18.46 161 ASP A O 1
ATOM 2167 N N . VAL A 1 162 ? -29.421 -23.266 -4.903 1.00 18.44 162 VAL A N 1
ATOM 2168 C CA . VAL A 1 162 ? -28.738 -24.129 -5.867 1.00 19.13 162 VAL A CA 1
ATOM 2169 C C . VAL A 1 162 ? -28.370 -25.472 -5.263 1.00 17.94 162 VAL A C 1
ATOM 2170 O O . VAL A 1 162 ? -27.987 -26.376 -6.010 1.00 19.72 162 VAL A O 1
ATOM 2183 N N . THR A 1 163 ? -28.498 -25.635 -3.941 1.00 18.17 163 THR A N 1
ATOM 2184 C CA . THR A 1 163 ? -28.265 -26.920 -3.308 1.00 19.99 163 THR A CA 1
ATOM 2185 C C . THR A 1 163 ? -29.520 -27.784 -3.262 1.00 17.23 163 THR A C 1
ATOM 2186 O O . THR A 1 163 ? -29.429 -28.968 -2.930 1.00 19.02 163 THR A O 1
ATOM 2197 N N . ARG A 1 164 ? -30.679 -27.224 -3.583 1.00 14.44 164 ARG A N 1
ATOM 2198 C CA . ARG A 1 164 ? -31.900 -28.004 -3.551 1.00 14.41 164 ARG A CA 1
ATOM 2199 C C . ARG A 1 164 ? -31.825 -29.083 -4.623 1.00 13.46 164 ARG A C 1
ATOM 2200 O O . ARG A 1 164 ? -31.415 -28.832 -5.773 1.00 13.78 164 ARG A O 1
ATOM 2221 N N . TRP A 1 165 ? -32.228 -30.282 -4.274 1.00 12.74 165 TRP A N 1
ATOM 2222 C CA . TRP A 1 165 ? -32.109 -31.429 -5.153 1.00 12.36 165 TRP A CA 1
ATOM 2223 C C . TRP A 1 165 ? -33.030 -31.261 -6.354 1.00 12.74 165 TRP A C 1
ATOM 2224 O O . TRP A 1 165 ? -34.216 -30.938 -6.221 1.00 13.05 165 TRP A O 1
ATOM 2245 N N . VAL A 1 166 ? -32.466 -31.498 -7.528 1.00 12.04 166 VAL A N 1
ATOM 2246 C CA . VAL A 1 166 ? -33.197 -31.578 -8.795 1.00 12.40 166 VAL A CA 1
ATOM 2247 C C . VAL A 1 166 ? -32.836 -32.938 -9.357 1.00 11.96 166 VAL A C 1
ATOM 2248 O O . VAL A 1 166 ? -31.692 -33.154 -9.763 1.00 12.36 166 VAL A O 1
ATOM 2261 N N . GLU A 1 167 ? -33.787 -33.872 -9.377 1.00 12.50 167 GLU A N 1
ATOM 2262 C CA . GLU A 1 167 ? -33.447 -35.251 -9.723 1.00 12.64 167 GLU A CA 1
ATOM 2263 C C . GLU A 1 167 ? -32.718 -35.332 -11.056 1.00 12.78 167 GLU A C 1
ATOM 2264 O O . GLU A 1 167 ? -31.719 -36.032 -11.177 1.00 12.90 167 GLU A O 1
ATOM 2276 N N . ALA A 1 168 ? -33.222 -34.627 -12.078 1.00 13.53 168 ALA A N 1
ATOM 2277 C CA . ALA A 1 168 ? -32.675 -34.762 -13.430 1.00 14.45 168 ALA A CA 1
ATOM 2278 C C . ALA A 1 168 ? -31.220 -34.333 -13.512 1.00 14.06 168 ALA A C 1
ATOM 2279 O O . ALA A 1 168 ? -30.524 -34.751 -14.451 1.00 16.02 168 ALA A O 1
ATOM 2286 N N . LEU A 1 169 ? -30.742 -33.479 -12.604 1.00 13.67 169 LEU A N 1
ATOM 2287 C CA . LEU A 1 169 ? -29.335 -33.117 -12.535 1.00 13.08 169 LEU A CA 1
ATOM 2288 C C . LEU A 1 169 ? -28.604 -33.965 -11.500 1.00 12.70 169 LEU A C 1
ATOM 2289 O O . LEU A 1 169 ? -27.646 -34.674 -11.789 1.00 13.61 169 LEU A O 1
ATOM 2305 N N . ASP A 1 170 ? -29.062 -33.881 -10.244 1.00 12.12 170 ASP A N 1
ATOM 2306 C CA . ASP A 1 170 ? -28.322 -34.381 -9.093 1.00 13.06 170 ASP A CA 1
ATOM 2307 C C . ASP A 1 170 ? -28.231 -35.894 -9.069 1.00 12.71 170 ASP A C 1
ATOM 2308 O O . ASP A 1 170 ? -27.308 -36.428 -8.446 1.00 13.83 170 ASP A O 1
ATOM 2317 N N . ALA A 1 171 ? -29.174 -36.614 -9.658 1.00 12.69 171 ALA A N 1
ATOM 2318 C CA . ALA A 1 171 ? -29.044 -38.062 -9.695 1.00 12.81 171 ALA A CA 1
ATOM 2319 C C . ALA A 1 171 ? -27.940 -38.535 -10.616 1.00 13.01 171 ALA A C 1
ATOM 2320 O O . ALA A 1 171 ? -27.552 -39.704 -10.548 1.00 14.21 171 ALA A O 1
ATOM 2327 N N . TRP A 1 172 ? -27.448 -37.656 -11.508 1.00 13.42 172 TRP A N 1
ATOM 2328 C CA . TRP A 1 172 ? -26.692 -38.122 -12.658 1.00 13.34 172 TRP A CA 1
ATOM 2329 C C . TRP A 1 172 ? -25.317 -37.494 -12.814 1.00 14.21 172 TRP A C 1
ATOM 2330 O O . TRP A 1 172 ? -24.358 -38.196 -13.126 1.00 15.30 172 TRP A O 1
ATOM 2351 N N . VAL A 1 173 ? -25.213 -36.172 -12.754 1.00 13.29 173 VAL A N 1
ATOM 2352 C CA . VAL A 1 173 ? -24.006 -35.550 -13.271 1.00 14.64 173 VAL A CA 1
ATOM 2353 C C . VAL A 1 173 ? -22.869 -35.661 -12.266 1.00 13.62 173 VAL A C 1
ATOM 2354 O O . VAL A 1 173 ? -23.054 -35.817 -11.046 1.00 15.33 173 VAL A O 1
ATOM 2367 N N . GLY A 1 174 ? -21.660 -35.599 -12.799 1.00 14.48 174 GLY A N 1
ATOM 2368 C CA . GLY A 1 174 ? -20.469 -35.577 -12.005 1.00 15.08 174 GLY A CA 1
ATOM 2369 C C . GLY A 1 174 ? -20.006 -34.175 -11.690 1.00 15.83 174 GLY A C 1
ATOM 2370 O O . GLY A 1 174 ? -20.624 -33.175 -12.076 1.00 15.21 174 GLY A O 1
ATOM 2374 N N . PRO A 1 175 ? -18.900 -34.078 -10.941 1.00 17.53 175 PRO A N 1
ATOM 2375 C CA . PRO A 1 175 ? -18.503 -32.782 -10.365 1.00 18.49 175 PRO A CA 1
ATOM 2376 C C . PRO A 1 175 ? -18.264 -31.663 -11.363 1.00 17.47 175 PRO A C 1
ATOM 2377 O O . PRO A 1 175 ? -18.483 -30.497 -11.042 1.00 18.12 175 PRO A O 1
ATOM 2388 N N . ALA A 1 176 ? -17.805 -31.961 -12.582 1.00 15.82 176 ALA A N 1
ATOM 2389 C CA . ALA A 1 176 ? -17.514 -30.882 -13.529 1.00 15.39 176 ALA A CA 1
ATOM 2390 C C . ALA A 1 176 ? -18.773 -30.123 -13.926 1.00 15.08 176 ALA A C 1
ATOM 2391 O O . ALA A 1 176 ? -18.678 -28.982 -14.395 1.00 15.98 176 ALA A O 1
ATOM 2398 N N . PHE A 1 177 ? -19.946 -30.729 -13.752 1.00 13.77 177 PHE A N 1
ATOM 2399 C CA . PHE A 1 177 ? -21.227 -30.155 -14.154 1.00 13.38 177 PHE A CA 1
ATOM 2400 C C . PHE A 1 177 ? -22.048 -29.722 -12.951 1.00 13.56 177 PHE A C 1
ATOM 2401 O O . PHE A 1 177 ? -23.279 -29.710 -13.007 1.00 14.48 177 PHE A O 1
ATOM 2418 N N . ARG A 1 178 ? -21.354 -29.282 -11.903 1.00 14.04 178 ARG A N 1
ATOM 2419 C CA . ARG A 1 178 ? -21.959 -28.578 -10.770 1.00 15.02 178 ARG A CA 1
ATOM 2420 C C . ARG A 1 178 ? -21.233 -27.244 -10.669 1.00 14.21 178 ARG A C 1
ATOM 2421 O O . ARG A 1 178 ? -20.350 -27.076 -9.826 1.00 16.48 178 ARG A O 1
ATOM 2442 N N . GLY A 1 179 ? -21.569 -26.314 -11.571 1.00 13.01 179 GLY A N 1
ATOM 2443 C CA . GLY A 1 179 ? -20.799 -25.104 -11.719 1.00 13.28 179 GLY A CA 1
ATOM 2444 C C . GLY A 1 179 ? -21.496 -23.846 -11.281 1.00 12.72 179 GLY A C 1
ATOM 2445 O O . GLY A 1 179 ? -21.038 -22.755 -11.648 1.00 13.60 179 GLY A O 1
ATOM 2449 N N . VAL A 1 180 ? -22.580 -23.940 -10.534 1.00 12.65 180 VAL A N 1
ATOM 2450 C CA . VAL A 1 180 ? -23.328 -22.776 -10.077 1.00 12.31 180 VAL A CA 1
ATOM 2451 C C . VAL A 1 180 ? -23.083 -22.611 -8.584 1.00 12.69 180 VAL A C 1
ATOM 2452 O O . VAL A 1 180 ? -23.483 -23.462 -7.777 1.00 15.66 180 VAL A O 1
ATOM 2465 N N A THR A 1 181 ? -22.395 -21.517 -8.227 0.44 12.40 181 THR A N 1
ATOM 2466 N N B THR A 1 181 ? -22.439 -21.534 -8.184 0.56 12.81 181 THR A N 1
ATOM 2467 C CA A THR A 1 181 ? -22.084 -21.202 -6.834 0.44 11.89 181 THR A CA 1
ATOM 2468 C CA B THR A 1 181 ? -22.193 -21.384 -6.761 0.56 14.64 181 THR A CA 1
ATOM 2469 C C A THR A 1 181 ? -23.315 -20.681 -6.108 0.44 12.14 181 THR A C 1
ATOM 2470 C C B THR A 1 181 ? -23.305 -20.627 -6.060 0.56 13.95 181 THR A C 1
ATOM 2471 O O A THR A 1 181 ? -23.559 -21.054 -4.946 0.44 14.37 181 THR A O 1
ATOM 2472 O O B THR A 1 181 ? -23.460 -20.793 -4.840 0.56 15.76 181 THR A O 1
ATOM 2493 N N . ALA A 1 182 ? -24.092 -19.812 -6.752 1.00 12.28 182 ALA A N 1
ATOM 2494 C CA . ALA A 1 182 ? -25.204 -19.086 -6.143 1.00 12.70 182 ALA A CA 1
ATOM 2495 C C . ALA A 1 182 ? -26.075 -18.553 -7.269 1.00 11.83 182 ALA A C 1
ATOM 2496 O O . ALA A 1 182 ? -25.575 -18.299 -8.366 1.00 11.89 182 ALA A O 1
ATOM 2503 N N . ALA A 1 183 ? -27.363 -18.383 -7.021 1.00 12.61 183 ALA A N 1
ATOM 2504 C CA . ALA A 1 183 ? -28.270 -17.854 -8.032 1.00 12.10 183 ALA A CA 1
ATOM 2505 C C . ALA A 1 183 ? -29.452 -17.174 -7.345 1.00 11.93 183 ALA A C 1
ATOM 2506 O O . ALA A 1 183 ? -29.822 -17.503 -6.210 1.00 12.88 183 ALA A O 1
ATOM 2513 N N . TRP A 1 184 ? -30.075 -16.259 -8.064 1.00 12.83 184 TRP A N 1
ATOM 2514 C CA . TRP A 1 184 ? -31.218 -15.486 -7.619 1.00 12.93 184 TRP A CA 1
ATOM 2515 C C . TRP A 1 184 ? -32.074 -15.171 -8.832 1.00 13.73 184 TRP A C 1
ATOM 2516 O O . TRP A 1 184 ? -31.626 -15.284 -9.979 1.00 14.08 184 TRP A O 1
ATOM 2537 N N . ARG A 1 185 ? -33.288 -14.706 -8.596 1.00 16.31 185 ARG A N 1
ATOM 2538 C CA . ARG A 1 185 ? -34.153 -14.290 -9.673 1.00 17.59 185 ARG A CA 1
ATOM 2539 C C . ARG A 1 185 ? -34.814 -12.960 -9.380 1.00 16.32 185 ARG A C 1
ATOM 2540 O O . ARG A 1 185 ? -35.163 -12.655 -8.239 1.00 17.10 185 ARG A O 1
ATOM 2561 N N . VAL A 1 186 ? -34.931 -12.160 -10.431 1.00 16.67 186 VAL A N 1
ATOM 2562 C CA . VAL A 1 186 ? -35.781 -10.973 -10.453 1.00 19.99 186 VAL A CA 1
ATOM 2563 C C . VAL A 1 186 ? -36.723 -11.211 -11.620 1.00 20.85 186 VAL A C 1
ATOM 2564 O O . VAL A 1 186 ? -36.328 -11.049 -12.788 1.00 22.40 186 VAL A O 1
ATOM 2577 N N . GLY A 1 187 ? -37.939 -11.661 -11.331 1.00 24.70 187 GLY A N 1
ATOM 2578 C CA . GLY A 1 187 ? -38.885 -11.895 -12.411 1.00 25.93 187 GLY A CA 1
ATOM 2579 C C . GLY A 1 187 ? -38.341 -12.954 -13.358 1.00 23.81 187 GLY A C 1
ATOM 2580 O O . GLY A 1 187 ? -37.950 -14.050 -12.938 1.00 27.89 187 GLY A O 1
ATOM 2584 N N A ARG A 1 188 ? -38.287 -12.614 -14.651 0.44 24.68 188 ARG A N 1
ATOM 2585 N N B ARG A 1 188 ? -38.289 -12.631 -14.661 0.56 23.50 188 ARG A N 1
ATOM 2586 C CA A ARG A 1 188 ? -37.831 -13.521 -15.696 0.44 24.23 188 ARG A CA 1
ATOM 2587 C CA B ARG A 1 188 ? -37.821 -13.544 -15.703 0.56 22.44 188 ARG A CA 1
ATOM 2588 C C A ARG A 1 188 ? -36.322 -13.683 -15.737 0.44 19.43 188 ARG A C 1
ATOM 2589 C C B ARG A 1 188 ? -36.312 -13.642 -15.789 0.56 18.70 188 ARG A C 1
ATOM 2590 O O A ARG A 1 188 ? -35.839 -14.555 -16.460 0.44 19.55 188 ARG A O 1
ATOM 2591 O O B ARG A 1 188 ? -35.813 -14.396 -16.627 0.56 19.73 188 ARG A O 1
ATOM 2632 N N . SER A 1 189 ? -35.568 -12.862 -15.020 1.00 16.48 189 SER A N 1
ATOM 2633 C CA . SER A 1 189 ? -34.115 -12.881 -15.083 1.00 16.11 189 SER A CA 1
ATOM 2634 C C . SER A 1 189 ? -33.534 -13.689 -13.937 1.00 14.85 189 SER A C 1
ATOM 2635 O O . SER A 1 189 ? -33.836 -13.428 -12.767 1.00 17.41 189 SER A O 1
ATOM 2643 N N . ILE A 1 190 ? -32.685 -14.642 -14.277 1.00 13.06 190 ILE A N 1
ATOM 2644 C CA A ILE A 1 190 ? -31.890 -15.396 -13.323 0.70 13.00 190 ILE A CA 1
ATOM 2645 C CA B ILE A 1 190 ? -31.894 -15.398 -13.322 0.30 13.30 190 ILE A CA 1
ATOM 2646 C C . ILE A 1 190 ? -30.485 -14.828 -13.328 1.00 12.56 190 ILE A C 1
ATOM 2647 O O . ILE A 1 190 ? -29.876 -14.671 -14.394 1.00 14.20 190 ILE A O 1
ATOM 2675 N N . TYR A 1 191 ? -29.969 -14.503 -12.149 1.00 12.18 191 TYR A N 1
ATOM 2676 C CA . TYR A 1 191 ? -28.627 -14.001 -11.958 1.00 12.13 191 TYR A CA 1
ATOM 2677 C C . TYR A 1 191 ? -27.831 -15.067 -11.228 1.00 12.29 191 TYR A C 1
ATOM 2678 O O . TYR A 1 191 ? -28.323 -15.629 -10.241 1.00 15.30 191 TYR A O 1
ATOM 2696 N N . ALA A 1 192 ? -26.614 -15.354 -11.662 1.00 11.08 192 ALA A N 1
ATOM 2697 C CA . ALA A 1 192 ? -25.866 -16.438 -11.039 1.00 11.42 192 ALA A CA 1
ATOM 2698 C C . ALA A 1 192 ? -24.378 -16.175 -11.045 1.00 10.67 192 ALA A C 1
ATOM 2699 O O . ALA A 1 192 ? -23.842 -15.535 -11.957 1.00 11.86 192 ALA A O 1
ATOM 2706 N N . ASP A 1 193 ? -23.707 -16.716 -10.016 1.00 11.46 193 ASP A N 1
ATOM 2707 C CA . ASP A 1 193 ? -22.259 -16.861 -9.985 1.00 11.66 193 ASP A CA 1
ATOM 2708 C C . ASP A 1 193 ? -21.914 -18.258 -10.477 1.00 11.33 193 ASP A C 1
ATOM 2709 O O . ASP A 1 193 ? -22.380 -19.249 -9.898 1.00 12.72 193 ASP A O 1
ATOM 2718 N N . LEU A 1 194 ? -21.084 -18.326 -11.523 1.00 11.19 194 LEU A N 1
ATOM 2719 C CA . LEU A 1 194 ? -20.673 -19.568 -12.164 1.00 11.62 194 LEU A CA 1
ATOM 2720 C C . LEU A 1 194 ? -19.179 -19.761 -11.950 1.00 12.26 194 LEU A C 1
ATOM 2721 O O . LEU A 1 194 ? -18.402 -18.818 -12.072 1.00 12.71 194 LEU A O 1
ATOM 2737 N N . ALA A 1 195 ? -18.761 -20.984 -11.655 1.00 12.78 195 ALA A N 1
ATOM 2738 C CA . ALA A 1 195 ? -17.336 -21.235 -11.487 1.00 14.05 195 ALA A CA 1
ATOM 2739 C C . ALA A 1 195 ? -17.046 -22.686 -11.781 1.00 15.10 195 ALA A C 1
ATOM 2740 O O . ALA A 1 195 ? -17.771 -23.562 -11.308 1.00 16.48 195 ALA A O 1
ATOM 2747 N N . LEU A 1 196 ? -16.010 -22.918 -12.579 1.00 17.91 196 LEU A N 1
ATOM 2748 C CA . LEU A 1 196 ? -15.546 -24.270 -12.816 1.00 19.28 196 LEU A CA 1
ATOM 2749 C C . LEU A 1 196 ? -14.992 -24.859 -11.515 1.00 18.51 196 LEU A C 1
ATOM 2750 O O . LEU A 1 196 ? -14.278 -24.176 -10.755 1.00 18.07 196 LEU A O 1
ATOM 2766 N N . PRO A 1 197 ? -15.299 -26.116 -11.218 1.00 23.20 197 PRO A N 1
ATOM 2767 C CA . PRO A 1 197 ? -14.726 -26.772 -10.041 1.00 25.33 197 PRO A CA 1
ATOM 2768 C C . PRO A 1 197 ? -13.219 -26.939 -10.151 1.00 23.21 197 PRO A C 1
ATOM 2769 O O . PRO A 1 197 ? -12.620 -26.876 -11.235 1.00 21.82 197 PRO A O 1
ATOM 2780 N N . GLU A 1 198 ? -12.611 -27.143 -8.990 1.00 33.12 198 GLU A N 1
ATOM 2781 C CA . GLU A 1 198 ? -11.184 -27.370 -8.908 1.00 38.06 198 GLU A CA 1
ATOM 2782 C C . GLU A 1 198 ? -10.789 -28.516 -9.825 1.00 37.65 198 GLU A C 1
ATOM 2783 O O . GLU A 1 198 ? -11.546 -29.471 -10.019 1.00 41.02 198 GLU A O 1
ATOM 2795 N N . GLY A 1 199 ? -9.605 -28.396 -10.411 1.00 33.99 199 GLY A N 1
ATOM 2796 C CA . GLY A 1 199 ? -9.098 -29.391 -11.332 1.00 36.78 199 GLY A CA 1
ATOM 2797 C C . GLY A 1 199 ? -9.548 -29.040 -12.731 1.00 34.60 199 GLY A C 1
ATOM 2798 O O . GLY A 1 199 ? -8.726 -28.761 -13.607 1.00 35.80 199 GLY A O 1
ATOM 2802 N N . VAL A 1 200 ? -10.871 -29.000 -12.923 1.00 29.69 200 VAL A N 1
ATOM 2803 C CA . VAL A 1 200 ? -11.460 -28.641 -14.210 1.00 24.31 200 VAL A CA 1
ATOM 2804 C C . VAL A 1 200 ? -11.076 -27.216 -14.592 1.00 22.18 200 VAL A C 1
ATOM 2805 O O . VAL A 1 200 ? -10.836 -26.904 -15.767 1.00 21.77 200 VAL A O 1
ATOM 2818 N N . SER A 1 201 ? -11.028 -26.325 -13.602 1.00 21.03 201 SER A N 1
ATOM 2819 C CA . SER A 1 201 ? -10.763 -24.915 -13.848 1.00 22.44 201 SER A CA 1
ATOM 2820 C C . SER A 1 201 ? -9.388 -24.680 -14.456 1.00 23.85 201 SER A C 1
ATOM 2821 O O . SER A 1 201 ? -9.190 -23.668 -15.142 1.00 26.72 201 SER A O 1
ATOM 2829 N N . GLU A 1 202 ? -8.444 -25.597 -14.247 1.00 24.72 202 GLU A N 1
ATOM 2830 C CA . GLU A 1 202 ? -7.081 -25.359 -14.713 1.00 29.03 202 GLU A CA 1
ATOM 2831 C C . GLU A 1 202 ? -6.979 -25.302 -16.231 1.00 27.65 202 GLU A C 1
ATOM 2832 O O . GLU A 1 202 ? -6.059 -24.665 -16.755 1.00 31.09 202 GLU A O 1
ATOM 2844 N N A ARG A 1 203 ? -7.894 -25.949 -16.950 0.52 26.01 203 ARG A N 1
ATOM 2845 N N B ARG A 1 203 ? -7.893 -25.938 -16.955 0.48 25.76 203 ARG A N 1
ATOM 2846 C CA A ARG A 1 203 ? -7.885 -25.927 -18.405 0.52 26.64 203 ARG A CA 1
ATOM 2847 C CA B ARG A 1 203 ? -7.861 -25.906 -18.407 0.48 26.11 203 ARG A CA 1
ATOM 2848 C C A ARG A 1 203 ? -8.717 -24.796 -18.988 0.52 23.24 203 ARG A C 1
ATOM 2849 C C B ARG A 1 203 ? -8.796 -24.856 -18.989 0.48 22.83 203 ARG A C 1
ATOM 2850 O O A ARG A 1 203 ? -8.738 -24.639 -20.208 0.52 22.50 203 ARG A O 1
ATOM 2851 O O B ARG A 1 203 ? -8.973 -24.815 -20.203 0.48 21.42 203 ARG A O 1
ATOM 2892 N N . ALA A 1 204 ? -9.405 -24.007 -18.162 1.00 22.51 204 ALA A N 1
ATOM 2893 C CA . ALA A 1 204 ? -10.313 -22.997 -18.708 1.00 22.44 204 ALA A CA 1
ATOM 2894 C C . ALA A 1 204 ? -9.620 -22.119 -19.739 1.00 20.22 204 ALA A C 1
ATOM 2895 O O . ALA A 1 204 ? -10.202 -21.790 -20.781 1.00 18.65 204 ALA A O 1
ATOM 2902 N N . GLN A 1 205 ? -8.375 -21.739 -19.470 1.00 21.60 205 GLN A N 1
ATOM 2903 C CA . GLN A 1 205 ? -7.648 -20.840 -20.354 1.00 25.28 205 GLN A CA 1
ATOM 2904 C C . GLN A 1 205 ? -7.371 -21.431 -21.728 1.00 24.66 205 GLN A C 1
ATOM 2905 O O . GLN A 1 205 ? -7.010 -20.676 -22.633 1.00 27.30 205 GLN A O 1
ATOM 2919 N N . ASP A 1 206 ? -7.535 -22.749 -21.906 1.00 22.44 206 ASP A N 1
ATOM 2920 C CA . ASP A 1 206 ? -7.268 -23.398 -23.180 1.00 23.94 206 ASP A CA 1
ATOM 2921 C C . ASP A 1 206 ? -8.455 -23.317 -24.134 1.00 21.02 206 ASP A C 1
ATOM 2922 O O . ASP A 1 206 ? -8.286 -23.551 -25.337 1.00 22.96 206 ASP A O 1
ATOM 2931 N N . PHE A 1 207 ? -9.644 -23.003 -23.630 1.00 17.94 207 PHE A N 1
ATOM 2932 C CA . PHE A 1 207 ? -10.857 -22.978 -24.429 1.00 16.77 207 PHE A CA 1
ATOM 2933 C C . PHE A 1 207 ? -11.252 -21.536 -24.717 1.00 16.22 207 PHE A C 1
ATOM 2934 O O . PHE A 1 207 ? -10.862 -20.612 -24.008 1.00 17.61 207 PHE A O 1
ATOM 2951 N N . GLY A 1 208 ? -12.065 -21.358 -25.751 1.00 16.26 208 GLY A N 1
ATOM 2952 C CA . GLY A 1 208 ? -12.698 -20.072 -25.945 1.00 15.93 208 GLY A CA 1
ATOM 2953 C C . GLY A 1 208 ? -13.659 -19.788 -24.801 1.00 14.86 208 GLY A C 1
ATOM 2954 O O . GLY A 1 208 ? -13.526 -18.790 -24.081 1.00 15.77 208 GLY A O 1
ATOM 2958 N N . LEU A 1 209 ? -14.635 -20.669 -24.625 1.00 14.05 209 LEU A N 1
ATOM 2959 C CA . LEU A 1 209 ? -15.501 -20.677 -23.462 1.00 13.72 209 LEU A CA 1
ATOM 2960 C C . LEU A 1 209 ? -15.675 -22.127 -23.043 1.00 13.78 209 LEU A C 1
ATOM 2961 O O . LEU A 1 209 ? -16.312 -22.918 -23.748 1.00 13.55 209 LEU A O 1
ATOM 2977 N N . HIS A 1 210 ? -15.063 -22.488 -21.912 1.00 13.65 210 HIS A N 1
ATOM 2978 C CA . HIS A 1 210 ? -15.070 -23.869 -21.502 1.00 14.03 210 HIS A CA 1
ATOM 2979 C C . HIS A 1 210 ? -16.511 -24.374 -21.514 1.00 13.05 210 HIS A C 1
ATOM 2980 O O . HIS A 1 210 ? -17.396 -23.757 -20.895 1.00 13.16 210 HIS A O 1
ATOM 2994 N N . PRO A 1 211 ? -16.781 -25.507 -22.145 1.00 12.12 211 PRO A N 1
ATOM 2995 C CA . PRO A 1 211 ? -18.169 -25.983 -22.227 1.00 11.93 211 PRO A CA 1
ATOM 2996 C C . PRO A 1 211 ? -18.843 -26.215 -20.902 1.00 12.63 211 PRO A C 1
ATOM 2997 O O . PRO A 1 211 ? -20.067 -26.061 -20.803 1.00 12.46 211 PRO A O 1
ATOM 3008 N N . ALA A 1 212 ? -18.087 -26.594 -19.870 1.00 12.30 212 ALA A N 1
ATOM 3009 C CA . ALA A 1 212 ? -18.715 -26.782 -18.567 1.00 12.63 212 ALA A CA 1
ATOM 3010 C C . ALA A 1 212 ? -19.103 -25.458 -17.913 1.00 12.24 212 ALA A C 1
ATOM 3011 O O . ALA A 1 212 ? -20.022 -25.421 -17.098 1.00 13.57 212 ALA A O 1
ATOM 3018 N N . LEU A 1 213 ? -18.454 -24.369 -18.301 1.00 12.98 213 LEU A N 1
ATOM 3019 C CA . LEU A 1 213 ? -18.788 -23.062 -17.771 1.00 13.80 213 LEU A CA 1
ATOM 3020 C C . LEU A 1 213 ? -20.029 -22.497 -18.453 1.00 11.95 213 LEU A C 1
ATOM 3021 O O . LEU A 1 213 ? -20.949 -22.021 -17.781 1.00 13.13 213 LEU A O 1
ATOM 3037 N N . LEU A 1 214 ? -20.126 -22.617 -19.796 1.00 12.60 214 LEU A N 1
ATOM 3038 C CA . LEU A 1 214 ? -21.377 -22.232 -20.426 1.00 12.75 214 LEU A CA 1
ATOM 3039 C C . LEU A 1 214 ? -22.519 -23.141 -19.956 1.00 13.12 214 LEU A C 1
ATOM 3040 O O . LEU A 1 214 ? -23.634 -22.666 -19.721 1.00 13.58 214 LEU A O 1
ATOM 3056 N N . ASP A 1 215 ? -22.250 -24.431 -19.764 1.00 13.04 215 ASP A N 1
ATOM 3057 C CA . ASP A 1 215 ? -23.299 -25.317 -19.273 1.00 12.07 215 ASP A CA 1
ATOM 3058 C C . ASP A 1 215 ? -23.799 -24.912 -17.886 1.00 11.94 215 ASP A C 1
ATOM 3059 O O . ASP A 1 215 ? -24.974 -25.122 -17.563 1.00 13.14 215 ASP A O 1
ATOM 3068 N N . ALA A 1 216 ? -22.945 -24.284 -17.081 1.00 12.15 216 ALA A N 1
ATOM 3069 C CA . ALA A 1 216 ? -23.381 -23.827 -15.762 1.00 12.55 216 ALA A CA 1
ATOM 3070 C C . ALA A 1 216 ? -24.474 -22.777 -15.856 1.00 11.92 216 ALA A C 1
ATOM 3071 O O . ALA A 1 216 ? -25.329 -22.696 -14.969 1.00 11.89 216 ALA A O 1
ATOM 3078 N N . ALA A 1 217 ? -24.475 -21.949 -16.911 1.00 11.63 217 ALA A N 1
ATOM 3079 C CA . ALA A 1 217 ? -25.592 -21.037 -17.084 1.00 12.73 217 ALA A CA 1
ATOM 3080 C C . ALA A 1 217 ? -26.896 -21.795 -17.295 1.00 12.60 217 ALA A C 1
ATOM 3081 O O . ALA A 1 217 ? -27.955 -21.398 -16.779 1.00 13.23 217 ALA A O 1
ATOM 3088 N N . LEU A 1 218 ? -26.834 -22.894 -18.060 1.00 13.11 218 LEU A N 1
ATOM 3089 C CA . LEU A 1 218 ? -27.997 -23.758 -18.237 1.00 13.30 218 LEU A CA 1
ATOM 3090 C C . LEU A 1 218 ? -28.404 -24.424 -16.926 1.00 12.73 218 LEU A C 1
ATOM 3091 O O . LEU A 1 218 ? -29.599 -24.542 -16.636 1.00 14.29 218 LEU A O 1
ATOM 3107 N N . GLN A 1 219 ? -27.428 -24.874 -16.129 1.00 12.65 219 GLN A N 1
ATOM 3108 C CA . GLN A 1 219 ? -27.736 -25.453 -14.821 1.00 12.88 219 GLN A CA 1
ATOM 3109 C C . GLN A 1 219 ? -28.501 -24.454 -13.961 1.00 12.61 219 GLN A C 1
ATOM 3110 O O . GLN A 1 219 ? -29.436 -24.828 -13.250 1.00 12.45 219 GLN A O 1
ATOM 3124 N N . ALA A 1 220 ? -28.079 -23.183 -13.977 1.00 12.05 220 ALA A N 1
ATOM 3125 C CA . ALA A 1 220 ? -28.750 -22.185 -13.151 1.00 13.31 220 ALA A CA 1
ATOM 3126 C C . ALA A 1 220 ? -30.195 -22.026 -13.584 1.00 12.54 220 ALA A C 1
ATOM 3127 O O . ALA A 1 220 ? -31.104 -21.954 -12.744 1.00 14.01 220 ALA A O 1
ATOM 3134 N N . LEU A 1 221 ? -30.423 -21.954 -14.897 1.00 13.81 221 LEU A N 1
ATOM 3135 C CA . LEU A 1 221 ? -31.767 -21.887 -15.426 1.00 15.95 221 LEU A CA 1
ATOM 3136 C C . LEU A 1 221 ? -32.600 -23.097 -15.010 1.00 14.52 221 LEU A C 1
ATOM 3137 O O . LEU A 1 221 ? -33.742 -22.960 -14.565 1.00 15.92 221 LEU A O 1
ATOM 3153 N N . LEU A 1 222 ? -32.052 -24.293 -15.154 1.00 13.54 222 LEU A N 1
ATOM 3154 C CA . LEU A 1 222 ? -32.811 -25.488 -14.816 1.00 13.53 222 LEU A CA 1
ATOM 3155 C C . LEU A 1 222 ? -33.099 -25.565 -13.325 1.00 14.57 222 LEU A C 1
ATOM 3156 O O . LEU A 1 222 ? -34.187 -25.978 -12.924 1.00 15.56 222 LEU A O 1
ATOM 3172 N N . ARG A 1 223 ? -32.144 -25.191 -12.478 1.00 13.11 223 ARG A N 1
ATOM 3173 C CA . ARG A 1 223 ? -32.413 -25.232 -11.053 1.00 14.18 223 ARG A CA 1
ATOM 3174 C C . ARG A 1 223 ? -33.493 -24.242 -10.668 1.00 15.07 223 ARG A C 1
ATOM 3175 O O . ARG A 1 223 ? -34.306 -24.518 -9.782 1.00 17.33 223 ARG A O 1
ATOM 3196 N N . ALA A 1 224 ? -33.548 -23.110 -11.342 1.00 14.76 224 ALA A N 1
ATOM 3197 C CA . ALA A 1 224 ? -34.623 -22.163 -11.104 1.00 19.35 224 ALA A CA 1
ATOM 3198 C C . ALA A 1 224 ? -35.959 -22.695 -11.620 1.00 20.22 224 ALA A C 1
ATOM 3199 O O . ALA A 1 224 ? -36.976 -22.599 -10.938 1.00 27.40 224 ALA A O 1
ATOM 3206 N N . GLU A 1 225 ? -35.974 -23.293 -12.801 1.00 17.74 225 GLU A N 1
ATOM 3207 C CA . GLU A 1 225 ? -37.226 -23.728 -13.431 1.00 19.49 225 GLU A CA 1
ATOM 3208 C C . GLU A 1 225 ? -37.766 -25.064 -12.910 1.00 20.78 225 GLU A C 1
ATOM 3209 O O . GLU A 1 225 ? -38.986 -25.275 -12.953 1.00 22.03 225 GLU A O 1
ATOM 3221 N N . LEU A 1 226 ? -36.900 -25.983 -12.476 1.00 20.02 226 LEU A N 1
ATOM 3222 C CA . LEU A 1 226 ? -37.292 -27.309 -11.998 1.00 20.18 226 LEU A CA 1
ATOM 3223 C C . LEU A 1 226 ? -37.318 -27.373 -10.478 1.00 20.08 226 LEU A C 1
ATOM 3224 O O . LEU A 1 226 ? -37.417 -28.468 -9.896 1.00 21.26 226 LEU A O 1
ATOM 3240 N N . GLY A 1 227 ? -37.253 -26.229 -9.821 1.00 20.73 227 GLY A N 1
ATOM 3241 C CA . GLY A 1 227 ? -37.075 -26.130 -8.409 1.00 22.04 227 GLY A CA 1
ATOM 3242 C C . GLY A 1 227 ? -38.366 -25.888 -7.659 1.00 23.32 227 GLY A C 1
ATOM 3243 O O . GLY A 1 227 ? -39.456 -26.310 -8.069 1.00 22.21 227 GLY A O 1
ATOM 3247 N N . ALA A 1 228 ? -38.235 -25.207 -6.533 1.00 26.89 228 ALA A N 1
ATOM 3248 C CA . ALA A 1 228 ? -39.335 -25.056 -5.595 1.00 28.41 228 ALA A CA 1
ATOM 3249 C C . ALA A 1 228 ? -40.546 -24.423 -6.268 1.00 35.96 228 ALA A C 1
ATOM 3250 O O . ALA A 1 228 ? -40.432 -23.400 -6.951 1.00 37.99 228 ALA A O 1
ATOM 3257 N N . GLY A 1 229 ? -41.710 -25.043 -6.068 1.00 36.24 229 GLY A N 1
ATOM 3258 C CA . GLY A 1 229 ? -42.951 -24.557 -6.624 1.00 37.19 229 GLY A CA 1
ATOM 3259 C C . GLY A 1 229 ? -43.225 -24.999 -8.041 1.00 36.24 229 GLY A C 1
ATOM 3260 O O . GLY A 1 229 ? -44.312 -24.718 -8.564 1.00 37.73 229 GLY A O 1
ATOM 3264 N N . SER A 1 230 ? -42.285 -25.672 -8.684 1.00 31.73 230 SER A N 1
ATOM 3265 C CA . SER A 1 230 ? -42.515 -26.125 -10.045 1.00 27.76 230 SER A CA 1
ATOM 3266 C C . SER A 1 230 ? -43.374 -27.380 -10.034 1.00 28.49 230 SER A C 1
ATOM 3267 O O . SER A 1 230 ? -43.405 -28.136 -9.055 1.00 28.96 230 SER A O 1
ATOM 3275 N N . SER A 1 231 ? -44.071 -27.592 -11.123 1.00 28.09 231 SER A N 1
ATOM 3276 C CA . SER A 1 231 ? -44.856 -28.804 -11.279 1.00 28.70 231 SER A CA 1
ATOM 3277 C C . SER A 1 231 ? -43.940 -29.922 -11.757 1.00 25.67 231 SER A C 1
ATOM 3278 O O . SER A 1 231 ? -43.171 -29.714 -12.700 1.00 28.14 231 SER A O 1
ATOM 3286 N N . PRO A 1 232 ? -43.979 -31.099 -11.133 1.00 26.27 232 PRO A N 1
ATOM 3287 C CA . PRO A 1 232 ? -43.078 -32.179 -11.549 1.00 26.26 232 PRO A CA 1
ATOM 3288 C C . PRO A 1 232 ? -43.315 -32.562 -12.996 1.00 25.64 232 PRO A C 1
ATOM 3289 O O . PRO A 1 232 ? -44.451 -32.571 -13.480 1.00 27.26 232 PRO A O 1
ATOM 3300 N N . ARG A 1 233 ? -42.227 -32.910 -13.674 1.00 24.73 233 ARG A N 1
ATOM 3301 C CA . ARG A 1 233 ? -42.281 -33.344 -15.056 1.00 26.33 233 ARG A CA 1
ATOM 3302 C C . ARG A 1 233 ? -41.211 -34.405 -15.290 1.00 26.48 233 ARG A C 1
ATOM 3303 O O . ARG A 1 233 ? -40.180 -34.423 -14.614 1.00 27.09 233 ARG A O 1
ATOM 3324 N N . GLU A 1 234 ? -41.471 -35.284 -16.260 1.00 26.19 234 GLU A N 1
ATOM 3325 C CA . GLU A 1 234 ? -40.547 -36.352 -16.627 1.00 23.61 234 GLU A CA 1
ATOM 3326 C C . GLU A 1 234 ? -39.404 -35.799 -17.473 1.00 21.72 234 GLU A C 1
ATOM 3327 O O . GLU A 1 234 ? -39.624 -35.012 -18.388 1.00 24.35 234 GLU A O 1
ATOM 3339 N N . GLY A 1 235 ? -38.180 -36.232 -17.170 1.00 19.87 235 GLY A N 1
ATOM 3340 C CA . GLY A 1 235 ? -37.038 -35.979 -18.019 1.00 19.40 235 GLY A CA 1
ATOM 3341 C C . GLY A 1 235 ? -36.337 -34.668 -17.785 1.00 18.67 235 GLY A C 1
ATOM 3342 O O . GLY A 1 235 ? -36.262 -34.180 -16.660 1.00 19.59 235 GLY A O 1
ATOM 3346 N N . ILE A 1 236 ? -35.799 -34.079 -18.854 1.00 18.57 236 ILE A N 1
ATOM 3347 C CA . ILE A 1 236 ? -34.998 -32.866 -18.703 1.00 18.22 236 ILE A CA 1
ATOM 3348 C C . ILE A 1 236 ? -35.095 -32.036 -19.981 1.00 17.27 236 ILE A C 1
ATOM 3349 O O . ILE A 1 236 ? -35.142 -32.615 -21.085 1.00 17.91 236 ILE A O 1
ATOM 3365 N N . PRO A 1 237 ? -35.112 -30.704 -19.918 1.00 17.72 237 PRO A N 1
ATOM 3366 C CA . PRO A 1 237 ? -34.954 -29.922 -21.170 1.00 18.29 237 PRO A CA 1
ATOM 3367 C C . PRO A 1 237 ? -33.556 -30.098 -21.722 1.00 19.67 237 PRO A C 1
ATOM 3368 O O . PRO A 1 237 ? -32.566 -29.895 -21.022 1.00 20.98 237 PRO A O 1
ATOM 3379 N N . MET A 1 238 ? -33.484 -30.363 -23.035 1.00 20.58 238 MET A N 1
ATOM 3380 C CA . MET A 1 238 ? -32.252 -30.602 -23.766 1.00 24.67 238 MET A CA 1
ATOM 3381 C C . MET A 1 238 ? -32.090 -29.493 -24.808 1.00 21.44 238 MET A C 1
ATOM 3382 O O . MET A 1 238 ? -33.000 -29.268 -25.623 1.00 18.76 238 MET A O 1
ATOM 3396 N N . PRO A 1 239 ? -30.960 -28.800 -24.831 1.00 24.87 239 PRO A N 1
ATOM 3397 C CA . PRO A 1 239 ? -30.750 -27.756 -25.848 1.00 25.24 239 PRO A CA 1
ATOM 3398 C C . PRO A 1 239 ? -30.811 -28.332 -27.250 1.00 19.95 239 PRO A C 1
ATOM 3399 O O . PRO A 1 239 ? -30.216 -29.374 -27.527 1.00 24.21 239 PRO A O 1
ATOM 3410 N N . PHE A 1 240 ? -31.528 -27.641 -28.150 1.00 16.50 240 PHE A N 1
ATOM 3411 C CA . PHE A 1 240 ? -31.513 -28.021 -29.552 1.00 16.26 240 PHE A CA 1
ATOM 3412 C C . PHE A 1 240 ? -31.128 -26.898 -30.501 1.00 14.69 240 PHE A C 1
ATOM 3413 O O . PHE A 1 240 ? -30.811 -27.185 -31.655 1.00 15.65 240 PHE A O 1
ATOM 3430 N N . ALA A 1 241 ? -31.085 -25.649 -30.048 1.00 14.71 241 ALA A N 1
ATOM 3431 C CA . ALA A 1 241 ? -30.745 -24.553 -30.936 1.00 14.17 241 ALA A CA 1
ATOM 3432 C C . ALA A 1 241 ? -30.198 -23.380 -30.151 1.00 14.31 241 ALA A C 1
ATOM 3433 O O . ALA A 1 241 ? -30.617 -23.129 -29.018 1.00 15.85 241 ALA A O 1
ATOM 3440 N N . TRP A 1 242 ? -29.262 -22.676 -30.763 1.00 13.77 242 TRP A N 1
ATOM 3441 C CA . TRP A 1 242 ? -28.654 -21.473 -30.243 1.00 13.27 242 TRP A CA 1
ATOM 3442 C C . TRP A 1 242 ? -28.653 -20.429 -31.346 1.00 13.75 242 TRP A C 1
ATOM 3443 O O . TRP A 1 242 ? -28.534 -20.757 -32.542 1.00 14.68 242 TRP A O 1
ATOM 3464 N N A SER A 1 243 ? -28.759 -19.161 -30.953 0.51 13.58 243 SER A N 1
ATOM 3465 N N B SER A 1 243 ? -28.739 -19.163 -30.964 0.49 13.98 243 SER A N 1
ATOM 3466 C CA A SER A 1 243 ? -28.696 -18.044 -31.892 0.51 13.53 243 SER A CA 1
ATOM 3467 C CA B SER A 1 243 ? -28.635 -18.089 -31.945 0.49 14.56 243 SER A CA 1
ATOM 3468 C C A SER A 1 243 ? -27.779 -16.964 -31.343 0.51 14.02 243 SER A C 1
ATOM 3469 C C B SER A 1 243 ? -27.832 -16.938 -31.367 0.49 14.45 243 SER A C 1
ATOM 3470 O O A SER A 1 243 ? -27.745 -16.733 -30.125 0.51 13.61 243 SER A O 1
ATOM 3471 O O B SER A 1 243 ? -27.929 -16.635 -30.166 0.49 13.95 243 SER A O 1
ATOM 3486 N N . ASP A 1 244 ? -27.056 -16.295 -32.232 1.00 13.38 244 ASP A N 1
ATOM 3487 C CA . ASP A 1 244 ? -26.311 -15.099 -31.913 1.00 14.12 244 ASP A CA 1
ATOM 3488 C C . ASP A 1 244 ? -25.393 -15.278 -30.710 1.00 13.46 244 ASP A C 1
ATOM 3489 O O . ASP A 1 244 ? -25.518 -14.587 -29.681 1.00 13.77 244 ASP A O 1
ATOM 3498 N N . VAL A 1 245 ? -24.456 -16.199 -30.824 1.00 13.29 245 VAL A N 1
ATOM 3499 C CA . VAL A 1 245 ? -23.497 -16.482 -29.751 1.00 12.64 245 VAL A CA 1
ATOM 3500 C C . VAL A 1 245 ? -22.172 -15.843 -30.127 1.00 13.64 245 VAL A C 1
ATOM 3501 O O . VAL A 1 245 ? -21.585 -16.182 -31.180 1.00 15.17 245 VAL A O 1
ATOM 3514 N N . ALA A 1 246 ? -21.690 -14.913 -29.322 1.00 13.66 246 ALA A N 1
ATOM 3515 C CA . ALA A 1 246 ? -20.453 -14.220 -29.653 1.00 14.22 246 ALA A CA 1
ATOM 3516 C C . ALA A 1 246 ? -19.616 -14.112 -28.383 1.00 13.11 246 ALA A C 1
ATOM 3517 O O . ALA A 1 246 ? -20.144 -13.823 -27.278 1.00 14.96 246 ALA A O 1
ATOM 3524 N N A LEU A 1 247 ? -18.319 -14.370 -28.504 0.56 13.06 247 LEU A N 1
ATOM 3525 N N B LEU A 1 247 ? -18.306 -14.205 -28.543 0.44 13.55 247 LEU A N 1
ATOM 3526 C CA A LEU A 1 247 ? -17.372 -14.140 -27.418 0.56 15.81 247 LEU A CA 1
ATOM 3527 C CA B LEU A 1 247 ? -17.350 -14.248 -27.441 0.44 15.50 247 LEU A CA 1
ATOM 3528 C C A LEU A 1 247 ? -16.701 -12.794 -27.556 0.56 16.37 247 LEU A C 1
ATOM 3529 C C B LEU A 1 247 ? -16.482 -12.989 -27.502 0.44 16.21 247 LEU A C 1
ATOM 3530 O O A LEU A 1 247 ? -16.326 -12.364 -28.660 0.56 18.90 247 LEU A O 1
ATOM 3531 O O B LEU A 1 247 ? -15.823 -12.753 -28.531 0.44 17.44 247 LEU A O 1
ATOM 3562 N N . GLU A 1 248 ? -16.499 -12.166 -26.419 1.00 17.89 248 GLU A N 1
ATOM 3563 C CA . GLU A 1 248 ? -15.696 -10.952 -26.306 1.00 19.92 248 GLU A CA 1
ATOM 3564 C C . GLU A 1 248 ? -14.344 -11.214 -25.673 1.00 20.30 248 GLU A C 1
ATOM 3565 O O . GLU A 1 248 ? -13.389 -10.464 -25.921 1.00 22.79 248 GLU A O 1
ATOM 3577 N N . ALA A 1 249 ? -14.246 -12.252 -24.851 1.00 18.05 249 ALA A N 1
ATOM 3578 C CA . ALA A 1 249 ? -13.010 -12.591 -24.176 1.00 18.70 249 ALA A CA 1
ATOM 3579 C C . ALA A 1 249 ? -12.937 -14.101 -24.024 1.00 19.78 249 ALA A C 1
ATOM 3580 O O . ALA A 1 249 ? -13.911 -14.723 -23.614 1.00 22.69 249 ALA A O 1
ATOM 3587 N N A ARG A 1 250 ? -11.778 -14.674 -24.306 0.55 19.06 250 ARG A N 1
ATOM 3588 N N B ARG A 1 250 ? -11.784 -14.676 -24.344 0.45 18.14 250 ARG A N 1
ATOM 3589 C CA A ARG A 1 250 ? -11.594 -16.119 -24.278 0.55 19.74 250 ARG A CA 1
ATOM 3590 C CA B ARG A 1 250 ? -11.572 -16.117 -24.293 0.45 18.05 250 ARG A CA 1
ATOM 3591 C C A ARG A 1 250 ? -10.890 -16.593 -23.005 0.55 18.63 250 ARG A C 1
ATOM 3592 C C B ARG A 1 250 ? -10.955 -16.560 -22.953 0.45 17.40 250 ARG A C 1
ATOM 3593 O O A ARG A 1 250 ? -10.085 -15.880 -22.410 0.55 19.58 250 ARG A O 1
ATOM 3594 O O B ARG A 1 250 ? -10.309 -15.787 -22.245 0.45 18.55 250 ARG A O 1
ATOM 3635 N N . GLY A 1 251 ? -11.179 -17.830 -22.603 1.00 16.83 251 GLY A N 1
ATOM 3636 C CA . GLY A 1 251 ? -10.448 -18.480 -21.515 1.00 17.71 251 GLY A CA 1
ATOM 3637 C C . GLY A 1 251 ? -10.952 -18.266 -20.102 1.00 17.82 251 GLY A C 1
ATOM 3638 O O . GLY A 1 251 ? -10.231 -18.601 -19.153 1.00 19.39 251 GLY A O 1
ATOM 3642 N N . ALA A 1 252 ? -12.151 -17.733 -19.913 1.00 17.27 252 ALA A N 1
ATOM 3643 C CA . ALA A 1 252 ? -12.648 -17.481 -18.567 1.00 17.92 252 ALA A CA 1
ATOM 3644 C C . ALA A 1 252 ? -12.889 -18.778 -17.787 1.00 16.55 252 ALA A C 1
ATOM 3645 O O . ALA A 1 252 ? -13.265 -19.802 -18.346 1.00 16.80 252 ALA A O 1
ATOM 3652 N N . ALA A 1 253 ? -12.688 -18.710 -16.462 1.00 17.61 253 ALA A N 1
ATOM 3653 C CA . ALA A 1 253 ? -12.928 -19.845 -15.578 1.00 17.26 253 ALA A CA 1
ATOM 3654 C C . ALA A 1 253 ? -14.109 -19.646 -14.650 1.00 16.31 253 ALA A C 1
ATOM 3655 O O . ALA A 1 253 ? -14.595 -20.625 -14.068 1.00 16.62 253 ALA A O 1
ATOM 3662 N N . ALA A 1 254 ? -14.546 -18.406 -14.458 1.00 14.04 254 ALA A N 1
ATOM 3663 C CA . ALA A 1 254 ? -15.626 -18.098 -13.538 1.00 13.60 254 ALA A CA 1
ATOM 3664 C C . ALA A 1 254 ? -16.216 -16.784 -14.017 1.00 13.46 254 ALA A C 1
ATOM 3665 O O . ALA A 1 254 ? -15.494 -15.937 -14.535 1.00 15.84 254 ALA A O 1
ATOM 3672 N N . LEU A 1 255 ? -17.524 -16.609 -13.815 1.00 13.38 255 LEU A N 1
ATOM 3673 C CA . LEU A 1 255 ? -18.305 -15.555 -14.461 1.00 14.23 255 LEU A CA 1
ATOM 3674 C C . LEU A 1 255 ? -19.507 -15.241 -13.612 1.00 12.12 255 LEU A C 1
ATOM 3675 O O . LEU A 1 255 ? -19.956 -16.081 -12.835 1.00 13.70 255 LEU A O 1
ATOM 3691 N N . ARG A 1 256 ? -20.080 -14.065 -13.857 1.00 11.25 256 ARG A N 1
ATOM 3692 C CA . ARG A 1 256 ? -21.461 -13.793 -13.504 1.00 11.88 256 ARG A CA 1
ATOM 3693 C C . ARG A 1 256 ? -22.325 -13.918 -14.747 1.00 11.92 256 ARG A C 1
ATOM 3694 O O . ARG A 1 256 ? -21.883 -13.623 -15.856 1.00 12.18 256 ARG A O 1
ATOM 3715 N N . ALA A 1 257 ? -23.557 -14.389 -14.554 1.00 11.59 257 ALA A N 1
ATOM 3716 C CA . ALA A 1 257 ? -24.476 -14.661 -15.635 1.00 11.34 257 ALA A CA 1
ATOM 3717 C C . ALA A 1 257 ? -25.811 -14.004 -15.351 1.00 10.42 257 ALA A C 1
ATOM 3718 O O . ALA A 1 257 ? -26.289 -13.956 -14.209 1.00 11.05 257 ALA A O 1
ATOM 3725 N N . ARG A 1 258 ? -26.438 -13.571 -16.443 1.00 10.95 258 ARG A N 1
ATOM 3726 C CA . ARG A 1 258 ? -27.818 -13.132 -16.497 1.00 11.55 258 ARG A CA 1
ATOM 3727 C C . ARG A 1 258 ? -28.510 -13.981 -17.554 1.00 10.84 258 ARG A C 1
ATOM 3728 O O . ARG A 1 258 ? -28.126 -13.948 -18.733 1.00 11.20 258 ARG A O 1
ATOM 3749 N N . VAL A 1 259 ? -29.506 -14.747 -17.151 1.00 11.64 259 VAL A N 1
ATOM 3750 C CA . VAL A 1 259 ? -30.253 -15.634 -18.031 1.00 11.69 259 VAL A CA 1
ATOM 3751 C C . VAL A 1 259 ? -31.687 -15.130 -18.005 1.00 12.72 259 VAL A C 1
ATOM 3752 O O . VAL A 1 259 ? -32.378 -15.236 -16.990 1.00 13.68 259 VAL A O 1
ATOM 3765 N N . GLU A 1 260 ? -32.142 -14.591 -19.123 1.00 12.92 260 GLU A N 1
ATOM 3766 C CA . GLU A 1 260 ? -33.466 -14.002 -19.231 1.00 14.64 260 GLU A CA 1
ATOM 3767 C C . GLU A 1 260 ? -34.397 -14.962 -19.953 1.00 15.44 260 GLU A C 1
ATOM 3768 O O . GLU A 1 260 ? -34.214 -15.238 -21.144 1.00 17.02 260 GLU A O 1
ATOM 3780 N N . VAL A 1 261 ? -35.378 -15.472 -19.211 1.00 17.12 261 VAL A N 1
ATOM 3781 C CA . VAL A 1 261 ? -36.267 -16.494 -19.732 1.00 19.48 261 VAL A CA 1
ATOM 3782 C C . VAL A 1 261 ? -37.330 -15.846 -20.601 1.00 21.79 261 VAL A C 1
ATOM 3783 O O . VAL A 1 261 ? -37.954 -14.855 -20.210 1.00 23.58 261 VAL A O 1
ATOM 3796 N N . GLU A 1 262 ? -37.516 -16.405 -21.795 1.00 24.22 262 GLU A N 1
ATOM 3797 C CA . GLU A 1 262 ? -38.563 -15.961 -22.704 1.00 31.86 262 GLU A CA 1
ATOM 3798 C C . GLU A 1 262 ? -39.889 -16.574 -22.283 1.00 37.99 262 GLU A C 1
ATOM 3799 O O . GLU A 1 262 ? -39.935 -17.712 -21.813 1.00 36.36 262 GLU A O 1
ATOM 3811 N N . ASP A 1 263 ? -40.966 -15.804 -22.398 1.00 46.42 263 ASP A N 1
ATOM 3812 C CA . ASP A 1 263 ? -42.290 -16.365 -22.152 1.00 55.21 263 ASP A CA 1
ATOM 3813 C C . ASP A 1 263 ? -42.546 -17.498 -23.138 1.00 58.22 263 ASP A C 1
ATOM 3814 O O . ASP A 1 263 ? -42.519 -17.291 -24.354 1.00 58.72 263 ASP A O 1
ATOM 3823 N N . ALA A 1 264 ? -42.792 -18.697 -22.609 1.00 60.91 264 ALA A N 1
ATOM 3824 C CA . ALA A 1 264 ? -42.810 -19.921 -23.410 1.00 63.08 264 ALA A CA 1
ATOM 3825 C C . ALA A 1 264 ? -44.147 -20.041 -24.132 1.00 64.75 264 ALA A C 1
ATOM 3826 O O . ALA A 1 264 ? -45.169 -20.369 -23.526 1.00 65.65 264 ALA A O 1
ATOM 3833 N N . SER A 1 265 ? -44.143 -19.785 -25.439 1.00 64.83 265 SER A N 1
ATOM 3834 C CA . SER A 1 265 ? -45.319 -20.018 -26.269 1.00 65.73 265 SER A CA 1
ATOM 3835 C C . SER A 1 265 ? -45.470 -21.483 -26.675 1.00 64.19 265 SER A C 1
ATOM 3836 O O . SER A 1 265 ? -46.363 -21.805 -27.468 1.00 64.08 265 SER A O 1
ATOM 3844 N N . ASP A 1 266 ? -44.622 -22.368 -26.151 1.00 61.52 266 ASP A N 1
ATOM 3845 C CA . ASP A 1 266 ? -44.681 -23.794 -26.450 1.00 58.62 266 ASP A CA 1
ATOM 3846 C C . ASP A 1 266 ? -44.382 -24.544 -25.162 1.00 55.00 266 ASP A C 1
ATOM 3847 O O . ASP A 1 266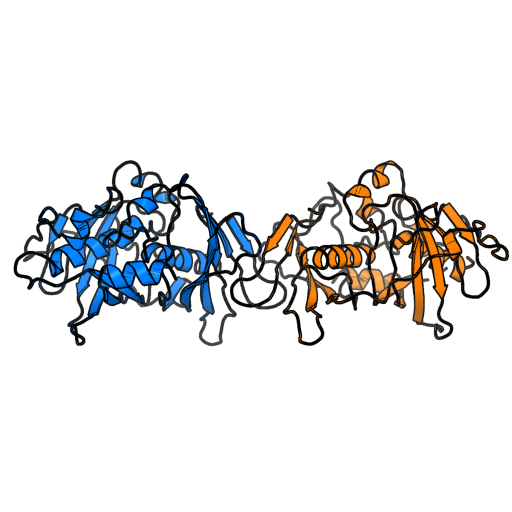 ? -43.283 -24.424 -24.616 1.00 54.11 266 ASP A O 1
ATOM 3856 N N . GLY A 1 267 ? -45.357 -25.318 -24.684 1.00 50.68 267 GLY A N 1
ATOM 3857 C CA . GLY A 1 267 ? -45.257 -25.927 -23.367 1.00 47.12 267 GLY A CA 1
ATOM 3858 C C . GLY A 1 267 ? -44.136 -26.937 -23.225 1.00 43.49 267 GLY A C 1
ATOM 3859 O O . GLY A 1 267 ? -43.715 -27.226 -22.102 1.00 43.01 267 GLY A O 1
ATOM 3863 N N . ASP A 1 268 ? -43.653 -27.493 -24.332 1.00 39.36 268 ASP A N 1
ATOM 3864 C CA . ASP A 1 268 ? -42.586 -28.483 -24.284 1.00 37.58 268 ASP A CA 1
ATOM 3865 C C . ASP A 1 268 ? -41.202 -27.862 -24.430 1.00 30.20 268 ASP A C 1
ATOM 3866 O O . ASP A 1 268 ? -40.208 -28.596 -24.471 1.00 27.51 268 ASP A O 1
ATOM 3875 N N . GLN A 1 269 ? -41.106 -26.534 -24.474 1.00 27.16 269 GLN A N 1
ATOM 3876 C CA . GLN A 1 269 ? -39.837 -25.870 -24.727 1.00 25.94 269 GLN A CA 1
ATOM 3877 C C . GLN A 1 269 ? -39.542 -24.815 -23.676 1.00 25.37 269 GLN A C 1
ATOM 3878 O O . GLN A 1 269 ? -40.435 -24.272 -23.025 1.00 27.61 269 GLN A O 1
ATOM 3892 N N . LEU A 1 270 ? -38.255 -24.538 -23.548 1.00 22.45 270 LEU A N 1
ATOM 3893 C CA . LEU A 1 270 ? -37.698 -23.499 -22.704 1.00 22.49 270 LEU A CA 1
ATOM 3894 C C . LEU A 1 270 ? -36.788 -22.667 -23.590 1.00 22.96 270 LEU A C 1
ATOM 3895 O O . LEU A 1 270 ? -36.074 -23.214 -24.435 1.00 26.02 270 LEU A O 1
ATOM 3911 N N . ALA A 1 271 ? -36.809 -21.349 -23.409 1.00 21.13 271 ALA A N 1
ATOM 3912 C CA . ALA A 1 271 ? -35.995 -20.460 -24.228 1.00 21.57 271 ALA A CA 1
ATOM 3913 C C . ALA A 1 271 ? -35.515 -19.307 -23.364 1.00 18.94 271 ALA A C 1
ATOM 3914 O O . ALA A 1 271 ? -36.242 -18.833 -22.492 1.00 20.18 271 ALA A O 1
ATOM 3921 N N . ALA A 1 272 ? -34.286 -18.861 -23.601 1.00 15.87 272 ALA A N 1
ATOM 3922 C CA . ALA A 1 272 ? -33.695 -17.798 -22.809 1.00 14.62 272 ALA A CA 1
ATOM 3923 C C . ALA A 1 272 ? -32.534 -17.181 -23.582 1.00 13.93 272 ALA A C 1
ATOM 3924 O O . ALA A 1 272 ? -31.969 -17.794 -24.478 1.00 16.35 272 ALA A O 1
ATOM 3931 N N . SER A 1 273 ? -32.155 -15.967 -23.183 1.00 13.40 273 SER A N 1
ATOM 3932 C CA . SER A 1 273 ? -30.890 -15.351 -23.559 1.00 13.51 273 SER A CA 1
ATOM 3933 C C . SER A 1 273 ? -29.906 -15.518 -22.411 1.00 11.90 273 SER A C 1
ATOM 3934 O O . SER A 1 273 ? -30.302 -15.677 -21.244 1.00 12.78 273 SER A O 1
ATOM 3942 N N . ILE A 1 274 ? -28.623 -15.472 -22.732 1.00 12.31 274 ILE A N 1
ATOM 3943 C CA . ILE A 1 274 ? -27.564 -15.623 -21.737 1.00 12.48 274 ILE A CA 1
ATOM 3944 C C . ILE A 1 274 ? -26.556 -14.522 -21.937 1.00 12.53 274 ILE A C 1
ATOM 3945 O O . ILE A 1 274 ? -26.046 -14.350 -23.057 1.00 14.42 274 ILE A O 1
ATOM 3961 N N . GLU A 1 275 ? -26.213 -13.817 -20.874 1.00 12.21 275 GLU A N 1
ATOM 3962 C CA . GLU A 1 275 ? -25.158 -12.825 -20.901 1.00 12.39 275 GLU A CA 1
ATOM 3963 C C . GLU A 1 275 ? -24.172 -13.152 -19.796 1.00 11.38 275 GLU A C 1
ATOM 3964 O O . GLU A 1 275 ? -24.587 -13.436 -18.668 1.00 12.07 275 GLU A O 1
ATOM 3976 N N . LEU A 1 276 ? -22.883 -13.077 -20.099 1.00 11.44 276 LEU A N 1
ATOM 3977 C CA . LEU A 1 276 ? -21.820 -13.440 -19.166 1.00 11.56 276 LEU A CA 1
ATOM 3978 C C . LEU A 1 276 ? -20.849 -12.286 -19.003 1.00 11.36 276 LEU A C 1
ATOM 3979 O O . LEU A 1 276 ? -20.436 -11.668 -19.989 1.00 11.91 276 LEU A O 1
ATOM 3995 N N . ALA A 1 277 ? -20.472 -12.028 -17.754 1.00 10.88 277 ALA A N 1
ATOM 3996 C CA . ALA A 1 277 ? -19.554 -10.976 -17.378 1.00 10.97 277 ALA A CA 1
ATOM 3997 C C . ALA A 1 277 ? -18.401 -11.533 -16.556 1.00 11.28 277 ALA A C 1
ATOM 3998 O O . ALA A 1 277 ? -18.576 -12.445 -15.743 1.00 12.81 277 ALA A O 1
ATOM 4005 N N . ASP A 1 278 ? -17.230 -10.941 -16.742 1.00 11.27 278 ASP A N 1
ATOM 4006 C CA . ASP A 1 278 ? -16.047 -11.308 -15.981 1.00 12.20 278 ASP A CA 1
ATOM 4007 C C . ASP A 1 278 ? -16.052 -10.687 -14.594 1.00 11.38 278 ASP A C 1
ATOM 4008 O O . ASP A 1 278 ? -16.946 -9.926 -14.224 1.00 12.24 278 ASP A O 1
ATOM 4017 N N . ALA A 1 279 ? -15.021 -11.031 -13.818 1.00 12.23 279 ALA A N 1
ATOM 4018 C CA . ALA A 1 279 ? -14.909 -10.608 -12.421 1.00 13.14 279 ALA A CA 1
ATOM 4019 C C . ALA A 1 279 ? -14.765 -9.112 -12.255 1.00 11.96 279 ALA A C 1
ATOM 4020 O O . ALA A 1 279 ? -14.972 -8.618 -11.145 1.00 12.50 279 ALA A O 1
ATOM 4027 N N . GLN A 1 280 ? -14.407 -8.395 -13.314 1.00 12.66 280 GLN A N 1
ATOM 4028 C CA . GLN A 1 280 ? -14.249 -6.956 -13.328 1.00 13.57 280 GLN A CA 1
ATOM 4029 C C . GLN A 1 280 ? -15.482 -6.261 -13.887 1.00 11.81 280 GLN A C 1
ATOM 4030 O O . GLN A 1 280 ? -15.446 -5.057 -14.123 1.00 12.09 280 GLN A O 1
ATOM 4044 N N . GLY A 1 281 ? -16.565 -6.997 -14.108 1.00 11.27 281 GLY A N 1
ATOM 4045 C CA . GLY A 1 281 ? -17.817 -6.446 -14.566 1.00 12.07 281 GLY A CA 1
ATOM 4046 C C . GLY A 1 281 ? -17.907 -6.266 -16.072 1.00 12.34 281 GLY A C 1
ATOM 4047 O O . GLY A 1 281 ? -18.840 -5.610 -16.538 1.00 14.34 281 GLY A O 1
ATOM 4051 N N . GLN A 1 282 ? -16.962 -6.800 -16.838 1.00 11.22 282 GLN A N 1
ATOM 4052 C CA . GLN A 1 282 ? -16.898 -6.546 -18.261 1.00 11.27 282 GLN A CA 1
ATOM 4053 C C . GLN A 1 282 ? -17.457 -7.724 -19.061 1.00 11.28 282 GLN A C 1
ATOM 4054 O O . GLN A 1 282 ? -17.412 -8.877 -18.631 1.00 11.76 282 GLN A O 1
ATOM 4068 N N . PRO A 1 283 ? -17.934 -7.480 -20.287 1.00 11.87 283 PRO A N 1
ATOM 4069 C CA . PRO A 1 283 ? -18.556 -8.551 -21.061 1.00 12.73 283 PRO A CA 1
ATOM 4070 C C . PRO A 1 283 ? -17.561 -9.640 -21.404 1.00 12.87 283 PRO A C 1
ATOM 4071 O O . PRO A 1 283 ? -16.437 -9.373 -21.836 1.00 14.63 283 PRO A O 1
ATOM 4082 N N . VAL A 1 284 ? -18.022 -10.880 -21.313 1.00 12.01 284 VAL A N 1
ATOM 4083 C CA . VAL A 1 284 ? -17.293 -12.050 -21.791 1.00 12.51 284 VAL A CA 1
ATOM 4084 C C . VAL A 1 284 ? -17.961 -12.694 -22.989 1.00 12.45 284 VAL A C 1
ATOM 4085 O O . VAL A 1 284 ? -17.289 -13.035 -23.960 1.00 13.38 284 VAL A O 1
ATOM 4098 N N . ALA A 1 285 ? -19.258 -12.927 -22.925 1.00 12.55 285 ALA A N 1
ATOM 4099 C CA . ALA A 1 285 ? -19.946 -13.639 -23.998 1.00 13.15 285 ALA A CA 1
ATOM 4100 C C . ALA A 1 285 ? -21.418 -13.378 -23.894 1.00 13.41 285 ALA A C 1
ATOM 4101 O O . ALA A 1 285 ? -21.928 -13.030 -22.811 1.00 14.88 285 ALA A O 1
ATOM 4108 N N A ARG A 1 286 ? -22.124 -13.579 -25.003 0.46 13.27 286 ARG A N 1
ATOM 4109 N N B ARG A 1 286 ? -22.125 -13.620 -24.988 0.54 14.44 286 ARG A N 1
ATOM 4110 C CA A ARG A 1 286 ? -23.573 -13.496 -25.016 0.46 12.02 286 ARG A CA 1
ATOM 4111 C CA B ARG A 1 286 ? -23.568 -13.566 -24.938 0.54 14.86 286 ARG A CA 1
ATOM 4112 C C A ARG A 1 286 ? -24.106 -14.562 -25.956 0.46 11.95 286 ARG A C 1
ATOM 4113 C C B ARG A 1 286 ? -24.124 -14.534 -25.954 0.54 14.07 286 ARG A C 1
ATOM 4114 O O A ARG A 1 286 ? -23.493 -14.854 -27.002 0.46 13.13 286 ARG A O 1
ATOM 4115 O O B ARG A 1 286 ? -23.538 -14.741 -27.032 0.54 15.39 286 ARG A O 1
ATOM 4156 N N . ALA A 1 287 ? -25.268 -15.098 -25.626 1.00 13.67 287 ALA A N 1
ATOM 4157 C CA . ALA A 1 287 ? -26.081 -15.898 -26.528 1.00 13.18 287 ALA A CA 1
ATOM 4158 C C . ALA A 1 287 ? -27.445 -15.248 -26.638 1.00 13.29 287 ALA A C 1
ATOM 4159 O O . ALA A 1 287 ? -28.160 -15.126 -25.627 1.00 14.10 287 ALA A O 1
ATOM 4166 N N . GLY A 1 288 ? -27.800 -14.782 -27.828 1.00 13.60 288 GLY A N 1
ATOM 4167 C CA . GLY A 1 288 ? -29.070 -14.108 -27.980 1.00 15.46 288 GLY A CA 1
ATOM 4168 C C . GLY A 1 288 ? -30.238 -15.008 -27.658 1.00 15.00 288 GLY A C 1
ATOM 4169 O O . GLY A 1 288 ? -31.212 -14.577 -27.036 1.00 17.09 288 GLY A O 1
ATOM 4173 N N . THR A 1 289 ? -30.144 -16.269 -28.051 1.00 15.10 289 THR A N 1
ATOM 4174 C CA . THR A 1 289 ? -31.162 -17.262 -27.764 1.00 17.35 289 THR A CA 1
ATOM 4175 C C . THR A 1 289 ? -30.514 -18.619 -27.538 1.00 14.71 289 THR A C 1
ATOM 4176 O O . THR A 1 289 ? -29.548 -19.010 -28.218 1.00 16.29 289 THR A O 1
ATOM 4187 N N . PHE A 1 290 ? -31.087 -19.320 -26.592 1.00 15.80 290 PHE A N 1
ATOM 4188 C CA A PHE A 1 290 ? -30.892 -20.737 -26.362 0.58 16.99 290 PHE A CA 1
ATOM 4189 C CA B PHE A 1 290 ? -30.890 -20.743 -26.469 0.42 18.49 290 PHE A CA 1
ATOM 4190 C C . PHE A 1 290 ? -32.284 -21.352 -26.339 1.00 17.25 290 PHE A C 1
ATOM 4191 O O . PHE A 1 290 ? -33.178 -20.777 -25.718 1.00 17.13 290 PHE A O 1
ATOM 4221 N N . ARG A 1 291 ? -32.486 -22.501 -26.993 1.00 18.40 291 ARG A N 1
ATOM 4222 C CA . ARG A 1 291 ? -33.779 -23.174 -26.974 1.00 19.56 291 ARG A CA 1
ATOM 4223 C C . ARG A 1 291 ? -33.588 -24.623 -26.598 1.00 19.34 291 ARG A C 1
ATOM 4224 O O . ARG A 1 291 ? -32.702 -25.287 -27.147 1.00 20.38 291 ARG A O 1
ATOM 4245 N N . ALA A 1 292 ? -34.438 -25.110 -25.694 1.00 18.47 292 ALA A N 1
ATOM 4246 C CA . ALA A 1 292 ? -34.391 -26.488 -25.250 1.00 17.90 292 ALA A CA 1
ATOM 4247 C C . ALA A 1 292 ? -35.780 -27.093 -25.313 1.00 18.52 292 ALA A C 1
ATOM 4248 O O . ALA A 1 292 ? -36.784 -26.385 -25.236 1.00 19.64 292 ALA A O 1
ATOM 4255 N N . ARG A 1 293 ? -35.817 -28.411 -25.453 1.00 18.74 293 ARG A N 1
ATOM 4256 C CA . ARG A 1 293 ? -37.050 -29.177 -25.481 1.00 19.38 293 ARG A CA 1
ATOM 4257 C C . ARG A 1 293 ? -36.959 -30.313 -24.477 1.00 18.94 293 ARG A C 1
ATOM 4258 O O . ARG A 1 293 ? -35.933 -30.986 -24.403 1.00 21.03 293 ARG A O 1
ATOM 4279 N N . TRP A 1 294 ? -38.042 -30.534 -23.738 1.00 18.42 294 TRP A N 1
ATOM 4280 C CA . TRP A 1 294 ? -38.085 -31.630 -22.778 1.00 18.22 294 TRP A CA 1
ATOM 4281 C C . TRP A 1 294 ? -37.889 -32.973 -23.465 1.00 19.83 294 TRP A C 1
ATOM 4282 O O . TRP A 1 294 ? -38.485 -33.236 -24.514 1.00 22.75 294 TRP A O 1
ATOM 4303 N N . ALA A 1 295 ? -37.039 -33.815 -22.875 1.00 19.71 295 ALA A N 1
ATOM 4304 C CA . ALA A 1 295 ? -36.714 -35.126 -23.426 1.00 22.04 295 ALA A CA 1
ATOM 4305 C C . ALA A 1 295 ? -36.755 -36.164 -22.309 1.00 20.63 295 ALA A C 1
ATOM 4306 O O . ALA A 1 295 ? -36.341 -35.897 -21.172 1.00 21.04 295 ALA A O 1
ATOM 4313 N N . THR A 1 296 ? -37.233 -37.355 -22.639 1.00 20.98 296 THR A N 1
ATOM 4314 C CA . THR A 1 296 ? -37.220 -38.456 -21.682 1.00 21.86 296 THR A CA 1
ATOM 4315 C C . THR A 1 296 ? -35.883 -39.193 -21.727 1.00 19.76 296 THR A C 1
ATOM 4316 O O . THR A 1 296 ? -35.093 -39.048 -22.671 1.00 19.64 296 THR A O 1
ATOM 4327 N N . ALA A 1 297 ? -35.657 -40.024 -20.696 1.00 19.58 297 ALA A N 1
ATOM 4328 C CA . ALA A 1 297 ? -34.437 -40.818 -20.630 1.00 18.91 297 ALA A CA 1
ATOM 4329 C C . ALA A 1 297 ? -34.302 -41.713 -21.857 1.00 19.28 297 ALA A C 1
ATOM 4330 O O . ALA A 1 297 ? -33.204 -41.881 -22.381 1.00 19.89 297 ALA A O 1
ATOM 4337 N N . GLU A 1 298 ? -35.391 -42.367 -22.252 1.00 21.12 298 GLU A N 1
ATOM 4338 C CA . GLU A 1 298 ? -35.350 -43.258 -23.406 1.00 23.11 298 GLU A CA 1
ATOM 4339 C C . GLU A 1 298 ? -35.068 -42.483 -24.690 1.00 23.07 298 GLU A C 1
ATOM 4340 O O . GLU A 1 298 ? -34.344 -42.970 -25.563 1.00 24.24 298 GLU A O 1
ATOM 4352 N N . HIS A 1 299 ? -35.622 -41.276 -24.826 1.00 21.89 299 HIS A N 1
ATOM 4353 C CA . HIS A 1 299 ? -35.343 -40.476 -26.017 1.00 21.80 299 HIS A CA 1
ATOM 4354 C C . HIS A 1 299 ? -33.851 -4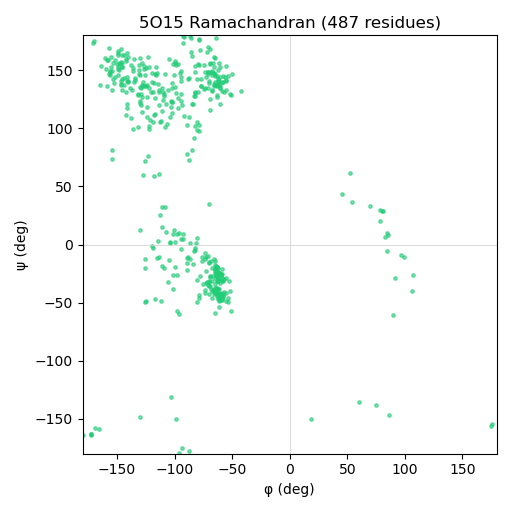0.187 -26.126 1.00 21.66 299 HIS A C 1
ATOM 4355 O O . HIS A 1 299 ? -33.248 -40.332 -27.197 1.00 22.49 299 HIS A O 1
ATOM 4369 N N . VAL A 1 300 ? -33.234 -39.785 -25.008 1.00 20.43 300 VAL A N 1
ATOM 4370 C CA . VAL A 1 300 ? -31.808 -39.472 -25.010 1.00 20.82 300 VAL A CA 1
ATOM 4371 C C . VAL A 1 300 ? -30.991 -40.722 -25.293 1.00 20.50 300 VAL A C 1
ATOM 4372 O O . VAL A 1 300 ? -30.032 -40.690 -26.073 1.00 21.40 300 VAL A O 1
ATOM 4385 N N . ARG A 1 301 ? -31.362 -41.848 -24.677 1.00 21.32 301 ARG A N 1
ATOM 4386 C CA . ARG A 1 301 ? -30.630 -43.088 -24.894 1.00 22.61 301 ARG A CA 1
ATOM 4387 C C . ARG A 1 301 ? -30.666 -43.480 -26.363 1.00 22.44 301 ARG A C 1
ATOM 4388 O O . ARG A 1 301 ? -29.642 -43.840 -26.951 1.00 24.67 301 ARG A O 1
ATOM 4409 N N . LYS A 1 302 ? -31.857 -43.445 -26.957 1.00 24.65 302 LYS A N 1
ATOM 4410 C CA . LYS A 1 302 ? -32.023 -43.827 -28.349 1.00 25.93 302 LYS A CA 1
ATOM 4411 C C . LYS A 1 302 ? -31.277 -42.871 -29.261 1.00 25.38 302 LYS A C 1
ATOM 4412 O O . LYS A 1 302 ? -30.651 -43.298 -30.244 1.00 27.55 302 LYS A O 1
ATOM 4431 N N . ALA A 1 303 ? -31.341 -41.569 -28.983 1.00 23.88 303 ALA A N 1
ATOM 4432 C CA . ALA A 1 303 ? -30.660 -40.588 -29.825 1.00 23.27 303 ALA A CA 1
ATOM 4433 C C . ALA A 1 303 ? -29.153 -40.780 -29.802 1.00 24.06 303 ALA A C 1
ATOM 4434 O O . ALA A 1 303 ? -28.494 -40.683 -30.856 1.00 25.60 303 ALA A O 1
ATOM 4441 N N . ALA A 1 304 ? -28.591 -41.085 -28.631 1.00 23.49 304 ALA A N 1
ATOM 4442 C CA . ALA A 1 304 ? -27.154 -41.288 -28.519 1.00 24.29 304 ALA A CA 1
ATOM 4443 C C . ALA A 1 304 ? -26.727 -42.584 -29.181 1.00 26.65 304 ALA A C 1
ATOM 4444 O O . ALA A 1 304 ? -25.649 -42.653 -29.786 1.00 29.94 304 ALA A O 1
ATOM 4451 N N . ALA A 1 305 ? -27.574 -43.607 -29.111 1.00 26.24 305 ALA A N 1
ATOM 4452 C CA . ALA A 1 305 ? -27.305 -44.863 -29.799 1.00 30.17 305 ALA A CA 1
ATOM 4453 C C . ALA A 1 305 ? -27.294 -44.717 -31.314 1.00 33.13 305 ALA A C 1
ATOM 4454 O O . ALA A 1 305 ? -26.694 -45.553 -31.991 1.00 37.06 305 ALA A O 1
ATOM 4461 N N . GLY A 1 306 ? -27.951 -43.695 -31.851 1.00 36.30 306 GLY A N 1
ATOM 4462 C CA . GLY A 1 306 ? -28.018 -43.473 -33.286 1.00 39.55 306 GLY A CA 1
ATOM 4463 C C . GLY A 1 306 ? -29.173 -44.242 -33.881 1.00 44.75 306 GLY A C 1
ATOM 4464 O O . GLY A 1 306 ? -28.999 -45.375 -34.314 1.00 46.39 306 GLY A O 1
ATOM 4468 N N . LYS B 1 18 ? 3.793 -43.294 -44.865 1.00 37.57 18 LYS B N 1
ATOM 4469 C CA . LYS B 1 18 ? 2.982 -42.241 -45.448 1.00 37.08 18 LYS B CA 1
ATOM 4470 C C . LYS B 1 18 ? 3.698 -41.758 -46.701 1.00 28.44 18 LYS B C 1
ATOM 4471 O O . LYS B 1 18 ? 3.782 -42.507 -47.663 1.00 31.01 18 LYS B O 1
ATOM 4489 N N . HIS B 1 19 ? 4.208 -40.528 -46.708 1.00 18.85 19 HIS B N 1
ATOM 4490 C CA . HIS B 1 19 ? 4.787 -39.960 -47.915 1.00 15.58 19 HIS B CA 1
ATOM 4491 C C . HIS B 1 19 ? 5.752 -38.863 -47.512 1.00 15.96 19 HIS B C 1
ATOM 4492 O O . HIS B 1 19 ? 5.492 -38.158 -46.524 1.00 17.96 19 HIS B O 1
ATOM 4506 N N . PRO B 1 20 ? 6.844 -38.655 -48.262 1.00 13.72 20 PRO B N 1
ATOM 4507 C CA . PRO B 1 20 ? 7.796 -37.592 -47.895 1.00 15.03 20 PRO B CA 1
ATOM 4508 C C . PRO B 1 20 ? 7.201 -36.207 -47.840 1.00 13.86 20 PRO B C 1
ATOM 4509 O O . PRO B 1 20 ? 7.719 -35.360 -47.103 1.00 15.73 20 PRO B O 1
ATOM 4520 N N . TRP B 1 21 ? 6.162 -35.943 -48.634 1.00 12.87 21 TRP B N 1
ATOM 4521 C CA . TRP B 1 21 ? 5.648 -34.601 -48.861 1.00 12.82 21 TRP B CA 1
ATOM 4522 C C . TRP B 1 21 ? 4.201 -34.422 -48.426 1.00 14.16 21 TRP B C 1
ATOM 4523 O O . TRP B 1 21 ? 3.644 -33.315 -48.583 1.00 15.92 21 TRP B O 1
ATOM 4544 N N . LEU B 1 22 ? 3.552 -35.454 -47.925 1.00 14.97 22 LEU B N 1
ATOM 4545 C CA . LEU B 1 22 ? 2.163 -35.352 -47.481 1.00 16.42 22 LEU B CA 1
ATOM 4546 C C . LEU B 1 22 ? 2.094 -35.953 -46.092 1.00 19.53 22 LEU B C 1
ATOM 4547 O O . LEU B 1 22 ? 2.519 -37.098 -45.896 1.00 24.14 22 LEU B O 1
ATOM 4563 N N . SER B 1 23 ? 1.605 -35.156 -45.119 1.00 20.21 23 SER B N 1
ATOM 4564 C CA . SER B 1 23 ? 1.564 -35.521 -43.711 1.00 22.45 23 SER B CA 1
ATOM 4565 C C . SER B 1 23 ? 0.159 -35.663 -43.143 1.00 21.85 23 SER B C 1
ATOM 4566 O O . SER B 1 23 ? 0.025 -36.174 -42.024 1.00 26.63 23 SER B O 1
ATOM 4574 N N . ALA B 1 24 ? -0.880 -35.236 -43.858 1.00 20.55 24 ALA B N 1
ATOM 4575 C CA . ALA B 1 24 ? -2.249 -35.396 -43.380 1.00 20.87 24 ALA B CA 1
ATOM 4576 C C . ALA B 1 24 ? -3.137 -35.768 -44.553 1.00 20.32 24 ALA B C 1
ATOM 4577 O O . ALA B 1 24 ? -2.953 -35.259 -45.670 1.00 19.65 24 ALA B O 1
ATOM 4584 N N . ALA B 1 25 ? -4.084 -36.676 -44.313 1.00 19.54 25 ALA B N 1
ATOM 4585 C CA . ALA B 1 25 ? -5.037 -37.085 -45.363 1.00 21.67 25 ALA B CA 1
ATOM 4586 C C . ALA B 1 25 ? -6.425 -37.147 -44.742 1.00 19.58 25 ALA B C 1
ATOM 4587 O O . ALA B 1 25 ? -6.772 -38.147 -44.097 1.00 23.37 25 ALA B O 1
ATOM 4594 N N . VAL B 1 26 ? -7.204 -36.099 -44.951 1.00 15.49 26 VAL B N 1
ATOM 4595 C CA . VAL B 1 26 ? -8.466 -35.912 -44.256 1.00 14.78 26 VAL B CA 1
ATOM 4596 C C . VAL B 1 26 ? -9.607 -36.284 -45.181 1.00 13.64 26 VAL B C 1
ATOM 4597 O O . VAL B 1 26 ? -9.726 -35.743 -46.292 1.00 13.79 26 VAL B O 1
ATOM 4610 N N . ARG B 1 27 ? -10.422 -37.226 -44.730 1.00 13.33 27 ARG B N 1
ATOM 4611 C CA . ARG B 1 27 ? -11.643 -37.584 -45.427 1.00 14.13 27 ARG B CA 1
ATOM 4612 C C . ARG B 1 27 ? -12.723 -36.606 -44.993 1.00 13.00 27 ARG B C 1
ATOM 4613 O O . ARG B 1 27 ? -13.011 -36.492 -43.806 1.00 13.80 27 ARG B O 1
ATOM 4634 N N . LEU B 1 28 ? -13.303 -35.867 -45.921 1.00 13.24 28 LEU B N 1
ATOM 4635 C CA . LEU B 1 28 ? -14.303 -34.871 -45.591 1.00 13.48 28 LEU B CA 1
ATOM 4636 C C . LEU B 1 28 ? -15.557 -35.517 -45.016 1.00 13.86 28 LEU B C 1
ATOM 4637 O O . LEU B 1 28 ? -15.989 -36.599 -45.430 1.00 14.12 28 LEU B O 1
ATOM 4653 N N . ALA B 1 29 ? -16.179 -34.801 -44.099 1.00 14.03 29 ALA B N 1
ATOM 4654 C CA . ALA B 1 29 ? -17.306 -35.348 -43.377 1.00 16.00 29 ALA B CA 1
ATOM 4655 C C . ALA B 1 29 ? -18.630 -34.963 -43.995 1.00 16.12 29 ALA B C 1
ATOM 4656 O O . ALA B 1 29 ? -19.630 -35.653 -43.754 1.00 18.84 29 ALA B O 1
ATOM 4663 N N A ASP B 1 30 ? -18.681 -33.861 -44.733 0.63 14.56 30 ASP B N 1
ATOM 4664 N N B ASP B 1 30 ? -18.677 -33.855 -44.735 0.37 15.93 30 ASP B N 1
ATOM 4665 C CA A ASP B 1 30 ? -19.941 -33.339 -45.226 0.63 16.56 30 ASP B CA 1
ATOM 4666 C CA B ASP B 1 30 ? -19.922 -33.294 -45.235 0.37 18.32 30 ASP B CA 1
ATOM 4667 C C A ASP B 1 30 ? -20.193 -33.649 -46.693 0.63 16.43 30 ASP B C 1
ATOM 4668 C C B ASP B 1 30 ? -20.206 -33.674 -46.685 0.37 16.85 30 ASP B C 1
ATOM 4669 O O A ASP B 1 30 ? -21.221 -33.229 -47.224 0.63 18.36 30 ASP B O 1
ATOM 4670 O O B ASP B 1 30 ? -21.276 -33.341 -47.195 0.37 17.65 30 ASP B O 1
ATOM 4687 N N . ARG B 1 31 ? -19.277 -34.366 -47.349 1.00 16.47 31 ARG B N 1
ATOM 4688 C CA . ARG B 1 31 ? -19.368 -34.703 -48.768 1.00 15.50 31 ARG B CA 1
ATOM 4689 C C . ARG B 1 31 ? -18.298 -35.747 -49.009 1.00 15.54 31 ARG B C 1
ATOM 4690 O O . ARG B 1 31 ? -17.389 -35.956 -48.188 1.00 16.67 31 ARG B O 1
ATOM 4711 N N . ASP B 1 32 ? -18.380 -36.373 -50.185 1.00 15.23 32 ASP B N 1
ATOM 4712 C CA . ASP B 1 32 ? -17.379 -37.352 -50.568 1.00 14.45 32 ASP B CA 1
ATOM 4713 C C . ASP B 1 32 ? -16.200 -36.587 -51.132 1.00 14.77 32 ASP B C 1
ATOM 4714 O O . ASP B 1 32 ? -16.198 -36.199 -52.322 1.00 15.87 32 ASP B O 1
ATOM 4723 N N . GLY B 1 33 ? -15.145 -36.417 -50.359 1.00 13.75 33 GLY B N 1
ATOM 4724 C CA . GLY B 1 33 ? -13.943 -35.775 -50.866 1.00 12.89 33 GLY B CA 1
ATOM 4725 C C . GLY B 1 33 ? -12.833 -35.939 -49.848 1.00 12.50 33 GLY B C 1
ATOM 4726 O O . GLY B 1 33 ? -13.053 -36.436 -48.722 1.00 12.79 33 GLY B O 1
ATOM 4730 N N . TYR B 1 34 ? -11.639 -35.487 -50.213 1.00 12.35 34 TYR B N 1
ATOM 4731 C CA . TYR B 1 34 ? -10.494 -35.551 -49.312 1.00 12.33 34 TYR B CA 1
ATOM 4732 C C . TYR B 1 34 ? -9.683 -34.280 -49.463 1.00 12.50 34 TYR B C 1
ATOM 4733 O O . TYR B 1 34 ? -9.673 -33.639 -50.537 1.00 12.95 34 TYR B O 1
ATOM 4751 N N A VAL B 1 35 ? -8.958 -33.948 -48.397 0.53 12.22 35 VAL B N 1
ATOM 4752 N N B VAL B 1 35 ? -8.949 -33.922 -48.407 0.47 12.13 35 VAL B N 1
ATOM 4753 C CA A VAL B 1 35 ? -7.941 -32.916 -48.441 0.53 12.69 35 VAL B CA 1
ATOM 4754 C CA B VAL B 1 35 ? -7.952 -32.860 -48.498 0.47 12.33 35 VAL B CA 1
ATOM 4755 C C A VAL B 1 35 ? -6.663 -33.520 -47.900 0.53 11.85 35 VAL B C 1
ATOM 4756 C C B VAL B 1 35 ? -6.656 -33.370 -47.888 0.47 11.77 35 VAL B C 1
ATOM 4757 O O A VAL B 1 35 ? -6.659 -34.062 -46.776 0.53 12.34 35 VAL B O 1
ATOM 4758 O O B VAL B 1 35 ? -6.628 -33.691 -46.698 0.47 13.36 35 VAL B O 1
ATOM 4783 N N . LEU B 1 36 ? -5.589 -33.450 -48.683 1.00 12.28 36 LEU B N 1
ATOM 4784 C CA . LEU B 1 36 ? -4.284 -33.908 -48.246 1.00 12.84 36 LEU B CA 1
ATOM 4785 C C . LEU B 1 36 ? -3.378 -32.703 -48.121 1.00 12.50 36 LEU B C 1
ATOM 4786 O O . LEU B 1 36 ? -3.392 -31.808 -48.977 1.00 13.58 36 LEU B O 1
ATOM 4802 N N . SER B 1 37 ? -2.617 -32.650 -47.027 1.00 12.27 37 SER B N 1
ATOM 4803 C CA . SER B 1 37 ? -1.743 -31.520 -46.784 1.00 12.90 37 SER B CA 1
ATOM 4804 C C . SER B 1 37 ? -0.333 -32.017 -46.539 1.00 12.85 37 SER B C 1
ATOM 4805 O O . SER B 1 37 ? -0.118 -33.117 -46.022 1.00 14.54 37 SER B O 1
ATOM 4813 N N . GLY B 1 38 ? 0.636 -31.169 -46.829 1.00 12.94 38 GLY B N 1
ATOM 4814 C CA . GLY B 1 38 ? 2.001 -31.512 -46.514 1.00 14.74 38 GLY B CA 1
ATOM 4815 C C . GLY B 1 38 ? 2.932 -30.364 -46.760 1.00 13.89 38 GLY B C 1
ATOM 4816 O O . GLY B 1 38 ? 2.515 -29.222 -46.887 1.00 13.94 38 GLY B O 1
ATOM 4820 N N . ARG B 1 39 ? 4.211 -30.687 -46.822 1.00 16.56 39 ARG B N 1
ATOM 4821 C CA . ARG B 1 39 ? 5.272 -29.694 -46.881 1.00 16.88 39 ARG B CA 1
ATOM 4822 C C . ARG B 1 39 ? 6.390 -30.266 -47.727 1.00 15.73 39 ARG B C 1
ATOM 4823 O O . ARG B 1 39 ? 6.749 -31.438 -47.583 1.00 17.03 39 ARG B O 1
ATOM 4844 N N . LEU B 1 40 ? 6.955 -29.422 -48.575 1.00 13.50 40 LEU B N 1
ATOM 4845 C CA . LEU B 1 40 ? 8.091 -29.788 -49.406 1.00 13.89 40 LEU B CA 1
ATOM 4846 C C . LEU B 1 40 ? 9.237 -28.848 -49.083 1.00 14.12 40 LEU B C 1
ATOM 4847 O O . LEU B 1 40 ? 9.175 -27.658 -49.408 1.00 15.19 40 LEU B O 1
ATOM 4863 N N . SER B 1 41 ? 10.239 -29.361 -48.380 1.00 14.60 41 SER B N 1
ATOM 4864 C CA . SER B 1 41 ? 11.401 -28.594 -47.952 1.00 15.51 41 SER B CA 1
ATOM 4865 C C . SER B 1 41 ? 12.559 -28.848 -48.913 1.00 14.26 41 SER B C 1
ATOM 4866 O O . SER B 1 41 ? 12.916 -29.999 -49.155 1.00 14.46 41 SER B O 1
ATOM 4874 N N . THR B 1 42 ? 13.196 -27.775 -49.389 1.00 14.16 42 THR B N 1
ATOM 4875 C CA . THR B 1 42 ? 14.398 -27.892 -50.198 1.00 14.98 42 THR B CA 1
ATOM 4876 C C . THR B 1 42 ? 15.646 -28.049 -49.348 1.00 15.52 42 THR B C 1
ATOM 4877 O O . THR B 1 42 ? 16.711 -28.274 -49.923 1.00 17.11 42 THR B O 1
ATOM 4888 N N . VAL B 1 43 ? 15.527 -27.951 -48.023 1.00 16.49 43 VAL B N 1
ATOM 4889 C CA . VAL B 1 43 ? 16.622 -28.337 -47.143 1.00 18.54 43 VAL B CA 1
ATOM 4890 C C . VAL B 1 43 ? 16.647 -29.846 -47.002 1.00 18.24 43 VAL B C 1
ATOM 4891 O O . VAL B 1 43 ? 17.687 -30.490 -47.177 1.00 22.55 43 VAL B O 1
ATOM 4904 N N . GLU B 1 44 ? 15.480 -30.437 -46.779 1.00 17.91 44 GLU B N 1
ATOM 4905 C CA . GLU B 1 44 ? 15.378 -31.880 -46.661 1.00 18.26 44 GLU B CA 1
ATOM 4906 C C . GLU B 1 44 ? 15.526 -32.585 -48.008 1.00 17.64 44 GLU B C 1
ATOM 4907 O O . GLU B 1 44 ? 16.137 -33.657 -48.072 1.00 23.60 44 GLU B O 1
ATOM 4919 N N . HIS B 1 45 ? 14.953 -32.020 -49.092 1.00 15.17 45 HIS B N 1
ATOM 4920 C CA . HIS B 1 45 ? 14.974 -32.607 -50.425 1.00 14.90 45 HIS B CA 1
ATOM 4921 C C . HIS B 1 45 ? 15.796 -31.735 -51.337 1.00 15.19 45 HIS B C 1
ATOM 4922 O O . HIS B 1 45 ? 15.300 -31.237 -52.345 1.00 14.29 45 HIS B O 1
ATOM 4936 N N . ALA B 1 46 ? 17.068 -31.571 -51.007 1.00 15.53 46 ALA B N 1
ATOM 4937 C CA . ALA B 1 46 ? 17.915 -30.696 -51.803 1.00 15.65 46 ALA B CA 1
ATOM 4938 C C . ALA B 1 46 ? 18.006 -31.140 -53.257 1.00 13.92 46 ALA B C 1
ATOM 4939 O O . ALA B 1 46 ? 18.246 -30.297 -54.133 1.00 14.02 46 ALA B O 1
ATOM 4946 N N . TRP B 1 47 ? 17.802 -32.435 -53.547 1.00 12.90 47 TRP B N 1
ATOM 4947 C CA . TRP B 1 47 ? 17.876 -32.922 -54.916 1.00 12.03 47 TRP B CA 1
ATOM 4948 C C . TRP B 1 47 ? 16.946 -32.154 -55.833 1.00 11.71 47 TRP B C 1
ATOM 4949 O O . TRP B 1 47 ? 17.221 -32.084 -57.028 1.00 12.05 47 TRP B O 1
ATOM 4970 N N . VAL B 1 48 ? 15.829 -31.609 -55.323 1.00 11.34 48 VAL B N 1
ATOM 4971 C CA . VAL B 1 48 ? 14.911 -30.912 -56.220 1.00 12.46 48 VAL B CA 1
ATOM 4972 C C . VAL B 1 48 ? 15.566 -29.683 -56.833 1.00 12.87 48 VAL B C 1
ATOM 4973 O O . VAL B 1 48 ? 15.216 -29.272 -57.943 1.00 13.28 48 VAL B O 1
ATOM 4986 N N . LEU B 1 49 ? 16.557 -29.117 -56.148 1.00 12.72 49 LEU B N 1
ATOM 4987 C CA . LEU B 1 49 ? 17.254 -27.927 -56.607 1.00 14.07 49 LEU B CA 1
ATOM 4988 C C . LEU B 1 49 ? 18.178 -28.234 -57.769 1.00 13.60 49 LEU B C 1
ATOM 4989 O O . LEU B 1 49 ? 18.666 -27.302 -58.416 1.00 15.45 49 LEU B O 1
ATOM 5005 N N . ASP B 1 50 ? 18.407 -29.521 -58.076 1.00 12.47 50 ASP B N 1
ATOM 5006 C CA . ASP B 1 50 ? 19.131 -29.899 -59.287 1.00 12.42 50 ASP B CA 1
ATOM 5007 C C . ASP B 1 50 ? 18.300 -29.702 -60.544 1.00 13.36 50 ASP B C 1
ATOM 5008 O O . ASP B 1 50 ? 18.858 -29.770 -61.650 1.00 13.97 50 ASP B O 1
ATOM 5017 N N . HIS B 1 51 ? 16.988 -29.473 -60.400 1.00 13.45 51 HIS B N 1
ATOM 5018 C CA . HIS B 1 51 ? 16.106 -29.316 -61.545 1.00 14.21 51 HIS B CA 1
ATOM 5019 C C . HIS B 1 51 ? 16.067 -27.861 -62.000 1.00 14.63 51 HIS B C 1
ATOM 5020 O O . HIS B 1 51 ? 15.106 -27.128 -61.793 1.00 16.16 51 HIS B O 1
ATOM 5034 N N . VAL B 1 52 ? 17.166 -27.451 -62.603 1.00 16.83 52 VAL B N 1
ATOM 5035 C CA . VAL B 1 52 ? 17.314 -26.102 -63.131 1.00 19.70 52 VAL B CA 1
ATOM 5036 C C . VAL B 1 52 ? 16.907 -26.155 -64.592 1.00 22.23 52 VAL B C 1
ATOM 5037 O O . VAL B 1 52 ? 17.528 -26.864 -65.387 1.00 22.94 52 VAL B O 1
ATOM 5050 N N . VAL B 1 53 ? 15.883 -25.393 -64.956 1.00 25.75 53 VAL B N 1
ATOM 5051 C CA . VAL B 1 53 ? 15.309 -25.436 -66.302 1.00 27.59 53 VAL B CA 1
ATOM 5052 C C . VAL B 1 53 ? 15.744 -24.170 -67.024 1.00 30.55 53 VAL B C 1
ATOM 5053 O O . VAL B 1 53 ? 15.192 -23.095 -66.763 1.00 30.19 53 VAL B O 1
ATOM 5066 N N . LEU B 1 54 ? 16.732 -24.301 -67.923 1.00 31.10 54 LEU B N 1
ATOM 5067 C CA . LEU B 1 54 ? 17.246 -23.184 -68.704 1.00 31.79 54 LEU B CA 1
ATOM 5068 C C . LEU B 1 54 ? 17.454 -21.989 -67.798 1.00 30.92 54 LEU B C 1
ATOM 5069 O O . LEU B 1 54 ? 17.068 -20.863 -68.155 1.00 34.85 54 LEU B O 1
ATOM 5085 N N . GLY B 1 55 ? 18.024 -22.255 -66.613 1.00 31.11 55 GLY B N 1
ATOM 5086 C CA . GLY B 1 55 ? 18.369 -21.234 -65.654 1.00 30.56 55 GLY B CA 1
ATOM 5087 C C . GLY B 1 55 ? 17.349 -21.009 -64.565 1.00 31.25 55 GLY B C 1
ATOM 5088 O O . GLY B 1 55 ? 17.645 -20.271 -63.614 1.00 33.24 55 GLY B O 1
ATOM 5092 N N . THR B 1 56 ? 16.166 -21.614 -64.665 1.00 27.94 56 THR B N 1
ATOM 5093 C CA . THR B 1 56 ? 15.088 -21.398 -63.702 1.00 28.60 56 THR B CA 1
ATOM 5094 C C . THR B 1 56 ? 14.863 -22.658 -62.855 1.00 25.71 56 THR B C 1
ATOM 5095 O O . THR B 1 56 ? 14.627 -23.741 -63.393 1.00 25.70 56 THR B O 1
ATOM 5106 N N . VAL B 1 57 ? 14.930 -22.517 -61.533 1.00 22.60 57 VAL B N 1
ATOM 5107 C CA . VAL B 1 57 ? 14.793 -23.668 -60.618 1.00 22.04 57 VAL B CA 1
ATOM 5108 C C . VAL B 1 57 ? 13.316 -23.912 -60.281 1.00 18.18 57 VAL B C 1
ATOM 5109 O O . VAL B 1 57 ? 12.673 -23.119 -59.580 1.00 18.43 57 VAL B O 1
ATOM 5122 N N . ILE B 1 58 ? 12.765 -25.003 -60.804 1.00 15.36 58 ILE B N 1
ATOM 5123 C CA . ILE B 1 58 ? 11.349 -25.307 -60.653 1.00 15.09 58 ILE B CA 1
ATOM 5124 C C . ILE B 1 58 ? 11.195 -26.781 -60.312 1.00 13.77 58 ILE B C 1
ATOM 5125 O O . ILE B 1 58 ? 12.008 -27.624 -60.703 1.00 16.01 58 ILE B O 1
ATOM 5141 N N . LEU B 1 59 ? 10.161 -27.098 -59.559 1.00 14.05 59 LEU B N 1
ATOM 5142 C CA . LEU B 1 59 ? 9.913 -28.494 -59.245 1.00 12.85 59 LEU B CA 1
ATOM 5143 C C . LEU B 1 59 ? 9.615 -29.234 -60.544 1.00 14.20 59 LEU B C 1
ATOM 5144 O O . LEU B 1 59 ? 8.846 -28.728 -61.362 1.00 15.19 59 LEU B O 1
ATOM 5160 N N . PRO B 1 60 ? 10.167 -30.428 -60.766 1.00 13.61 60 PRO B N 1
ATOM 5161 C CA . PRO B 1 60 ? 9.835 -31.141 -62.006 1.00 13.93 60 PRO B CA 1
ATOM 5162 C C . PRO B 1 60 ? 8.369 -31.518 -62.020 1.00 12.03 60 PRO B C 1
ATOM 5163 O O . PRO B 1 60 ? 7.786 -31.881 -60.993 1.00 12.55 60 PRO B O 1
ATOM 5174 N N . GLY B 1 61 ? 7.783 -31.484 -63.220 1.00 13.33 61 GLY B N 1
ATOM 5175 C CA . GLY B 1 61 ? 6.404 -31.922 -63.381 1.00 14.12 61 GLY B CA 1
ATOM 5176 C C . GLY B 1 61 ? 6.157 -33.343 -62.920 1.00 12.54 61 GLY B C 1
ATOM 5177 O O . GLY B 1 61 ? 5.070 -33.655 -62.424 1.00 12.81 61 GLY B O 1
ATOM 5181 N N . THR B 1 62 ? 7.167 -34.209 -63.007 1.00 11.35 62 THR B N 1
ATOM 5182 C CA . THR B 1 62 ? 7.012 -35.566 -62.487 1.00 11.45 62 THR B CA 1
ATOM 5183 C C . THR B 1 62 ? 6.755 -35.587 -60.988 1.00 10.87 62 THR B C 1
ATOM 5184 O O . THR B 1 62 ? 6.259 -36.591 -60.469 1.00 11.85 62 THR B O 1
ATOM 5195 N N . ALA B 1 63 ? 7.101 -34.518 -60.271 1.00 10.53 63 ALA B N 1
ATOM 5196 C CA . ALA B 1 63 ? 6.752 -34.460 -58.857 1.00 11.20 63 ALA B CA 1
ATOM 5197 C C . ALA B 1 63 ? 5.247 -34.288 -58.657 1.00 11.02 63 ALA B C 1
ATOM 5198 O O . ALA B 1 63 ? 4.689 -34.803 -57.676 1.00 11.27 63 ALA B O 1
ATOM 5205 N N . PHE B 1 64 ? 4.568 -33.587 -59.565 1.00 11.14 64 PHE B N 1
ATOM 5206 C CA . PHE B 1 64 ? 3.125 -33.507 -59.496 1.00 12.22 64 PHE B CA 1
ATOM 5207 C C . PHE B 1 64 ? 2.458 -34.811 -59.869 1.00 10.86 64 PHE B C 1
ATOM 5208 O O . PHE B 1 64 ? 1.441 -35.182 -59.275 1.00 12.01 64 PHE B O 1
ATOM 5225 N N . VAL B 1 65 ? 3.069 -35.559 -60.769 1.00 11.09 65 VAL B N 1
ATOM 5226 C CA . VAL B 1 65 ? 2.591 -36.908 -61.057 1.00 11.30 65 VAL B CA 1
ATOM 5227 C C . VAL B 1 65 ? 2.693 -37.764 -59.809 1.00 10.48 65 VAL B C 1
ATOM 5228 O O . VAL B 1 65 ? 1.757 -38.484 -59.468 1.00 11.10 65 VAL B O 1
ATOM 5241 N N . GLU B 1 66 ? 3.844 -37.707 -59.140 1.00 10.29 66 GLU B N 1
ATOM 5242 C CA . GLU B 1 66 ? 4.024 -38.465 -57.908 1.00 10.63 66 GLU B CA 1
ATOM 5243 C C . GLU B 1 66 ? 3.005 -38.074 -56.833 1.00 10.00 66 GLU B C 1
ATOM 5244 O O . GLU B 1 66 ? 2.438 -38.939 -56.158 1.00 10.96 66 GLU B O 1
ATOM 5256 N N . LEU B 1 67 ? 2.742 -36.778 -56.669 1.00 10.75 67 LEU B N 1
ATOM 5257 C CA . LEU B 1 67 ? 1.741 -36.354 -55.692 1.00 11.07 67 LEU B CA 1
ATOM 5258 C C . LEU B 1 67 ? 0.353 -36.868 -56.050 1.00 11.08 67 LEU B C 1
ATOM 5259 O O . LEU B 1 67 ? -0.413 -37.289 -55.176 1.00 11.72 67 LEU B O 1
ATOM 5275 N N . ALA B 1 68 ? 0.017 -36.866 -57.344 1.00 10.89 68 ALA B N 1
ATOM 5276 C CA . ALA B 1 68 ? -1.258 -37.407 -57.792 1.00 11.28 68 ALA B CA 1
ATOM 5277 C C . ALA B 1 68 ? -1.343 -38.909 -57.554 1.00 11.18 68 ALA B C 1
ATOM 5278 O O . ALA B 1 68 ? -2.397 -39.415 -57.156 1.00 11.16 68 ALA B O 1
ATOM 5285 N N . LEU B 1 69 ? -0.244 -39.637 -57.799 1.00 10.87 69 LEU B N 1
ATOM 5286 C CA . LEU B 1 69 ? -0.208 -41.066 -57.496 1.00 11.30 69 LEU B CA 1
ATOM 5287 C C . LEU B 1 69 ? -0.371 -41.326 -56.006 1.00 10.67 69 LEU B C 1
ATOM 5288 O O . LEU B 1 69 ? -1.017 -42.299 -55.615 1.00 11.83 69 LEU B O 1
ATOM 5304 N N . ALA B 1 70 ? 0.223 -40.473 -55.172 1.00 11.15 70 ALA B N 1
ATOM 5305 C CA . ALA B 1 70 ? 0.046 -40.617 -53.732 1.00 11.92 70 ALA B CA 1
ATOM 5306 C C . ALA B 1 70 ? -1.405 -40.392 -53.356 1.00 12.35 70 ALA B C 1
ATOM 5307 O O . ALA B 1 70 ? -1.963 -41.098 -52.502 1.00 13.19 70 ALA B O 1
ATOM 5314 N N . ALA B 1 71 ? -2.040 -39.406 -53.974 1.00 11.82 71 ALA B N 1
ATOM 5315 C CA . ALA B 1 71 ? -3.446 -39.161 -53.701 1.00 12.90 71 ALA B CA 1
ATOM 5316 C C . ALA B 1 71 ? -4.303 -40.336 -54.134 1.00 12.15 71 ALA B C 1
ATOM 5317 O O . ALA B 1 71 ? -5.239 -40.703 -53.411 1.00 12.63 71 ALA B O 1
ATOM 5324 N N . ALA B 1 72 ? -4.001 -40.937 -55.298 1.00 11.48 72 ALA B N 1
ATOM 5325 C CA . ALA B 1 72 ? -4.737 -42.105 -55.745 1.00 11.82 72 ALA B CA 1
ATOM 5326 C C . ALA B 1 72 ? -4.652 -43.208 -54.703 1.00 12.00 72 ALA B C 1
ATOM 5327 O O . ALA B 1 72 ? -5.666 -43.798 -54.325 1.00 12.99 72 ALA B O 1
ATOM 5334 N N A ASP B 1 73 ? -3.437 -43.517 -54.235 0.45 11.79 73 ASP B N 1
ATOM 5335 N N B ASP B 1 73 ? -3.456 -43.446 -54.174 0.55 12.80 73 ASP B N 1
ATOM 5336 C CA A ASP B 1 73 ? -3.293 -44.506 -53.171 0.45 13.07 73 ASP B CA 1
ATOM 5337 C CA B ASP B 1 73 ? -3.292 -44.503 -53.188 0.55 14.68 73 ASP B CA 1
ATOM 5338 C C A ASP B 1 73 ? -4.180 -44.140 -51.991 0.45 13.56 73 ASP B C 1
ATOM 5339 C C B ASP B 1 73 ? -4.042 -44.168 -51.901 0.55 14.79 73 ASP B C 1
ATOM 5340 O O A ASP B 1 73 ? -4.964 -44.960 -51.498 0.45 13.95 73 ASP B O 1
ATOM 5341 O O B ASP B 1 73 ? -4.570 -45.059 -51.218 0.55 14.24 73 ASP B O 1
ATOM 5358 N N . ALA B 1 74 ? -4.082 -42.888 -51.539 1.00 14.06 74 ALA B N 1
ATOM 5359 C CA . ALA B 1 74 ? -4.779 -42.476 -50.330 1.00 15.05 74 ALA B CA 1
ATOM 5360 C C . ALA B 1 74 ? -6.282 -42.647 -50.438 1.00 15.59 74 ALA B C 1
ATOM 5361 O O . ALA B 1 74 ? -6.943 -42.852 -49.414 1.00 17.55 74 ALA B O 1
ATOM 5368 N N . VAL B 1 75 ? -6.860 -42.527 -51.623 1.00 14.22 75 VAL B N 1
ATOM 5369 C CA . VAL B 1 75 ? -8.303 -42.598 -51.783 1.00 13.96 75 VAL B CA 1
ATOM 5370 C C . VAL B 1 75 ? -8.755 -43.925 -52.350 1.00 14.13 75 VAL B C 1
ATOM 5371 O O . VAL B 1 75 ? -9.945 -44.115 -52.565 1.00 15.70 75 VAL B O 1
ATOM 5384 N N . GLY B 1 76 ? -7.839 -44.855 -52.578 1.00 13.93 76 GLY B N 1
ATOM 5385 C CA . GLY B 1 76 ? -8.212 -46.169 -53.053 1.00 15.02 76 GLY B CA 1
ATOM 5386 C C . GLY B 1 76 ? -8.478 -46.318 -54.532 1.00 14.36 76 GLY B C 1
ATOM 5387 O O . GLY B 1 76 ? -9.265 -47.177 -54.917 1.00 16.64 76 GLY B O 1
ATOM 5391 N N . LEU B 1 77 ? -7.838 -45.511 -55.380 1.00 12.93 77 LEU B N 1
ATOM 5392 C CA . LEU B 1 77 ? -7.953 -45.641 -56.816 1.00 12.64 77 LEU B CA 1
ATOM 5393 C C . LEU B 1 77 ? -6.601 -45.991 -57.419 1.00 13.01 77 LEU B C 1
ATOM 5394 O O . LEU B 1 77 ? -5.573 -45.521 -56.940 1.00 13.92 77 LEU B O 1
ATOM 5410 N N . PRO B 1 78 ? -6.570 -46.788 -58.476 1.00 13.30 78 PRO B N 1
ATOM 5411 C CA . PRO B 1 78 ? -5.293 -47.308 -58.951 1.00 14.44 78 PRO B CA 1
ATOM 5412 C C . PRO B 1 78 ? -4.551 -46.430 -59.927 1.00 14.47 78 PRO B C 1
ATOM 5413 O O . PRO B 1 78 ? -3.376 -46.706 -60.177 1.00 15.26 78 PRO B O 1
ATOM 5424 N N A SER B 1 79 ? -5.159 -45.378 -60.459 0.58 13.69 79 SER B N 1
ATOM 5425 N N B SER B 1 79 ? -5.225 -45.437 -60.537 0.42 13.44 79 SER B N 1
ATOM 5426 C CA A SER B 1 79 ? -4.507 -44.690 -61.550 0.58 12.84 79 SER B CA 1
ATOM 5427 C CA B SER B 1 79 ? -4.687 -44.672 -61.660 0.42 13.27 79 SER B CA 1
ATOM 5428 C C A SER B 1 79 ? -4.854 -43.215 -61.581 0.58 11.02 79 SER B C 1
ATOM 5429 C C B SER B 1 79 ? -4.810 -43.171 -61.463 0.42 10.92 79 SER B C 1
ATOM 5430 O O A SER B 1 79 ? -5.926 -42.788 -61.134 0.58 10.15 79 SER B O 1
ATOM 5431 O O B SER B 1 79 ? -5.703 -42.680 -60.770 0.42 10.71 79 SER B O 1
ATOM 5446 N N . VAL B 1 80 ? -3.902 -42.453 -62.109 1.00 10.59 80 VAL B N 1
ATOM 5447 C CA . VAL B 1 80 ? -4.110 -41.065 -62.486 1.00 10.78 80 VAL B CA 1
ATOM 5448 C C . VAL B 1 80 ? -4.569 -41.105 -63.942 1.00 11.03 80 VAL B C 1
ATOM 5449 O O . VAL B 1 80 ? -3.773 -41.301 -64.852 1.00 11.79 80 VAL B O 1
ATOM 5462 N N A SER B 1 81 ? -5.879 -41.006 -64.155 0.51 10.83 81 SER B N 1
ATOM 5463 N N B SER B 1 81 ? -5.865 -40.925 -64.167 0.49 11.53 81 SER B N 1
ATOM 5464 C CA A SER B 1 81 ? -6.418 -41.054 -65.507 0.51 11.59 81 SER B CA 1
ATOM 5465 C CA B SER B 1 81 ? -6.412 -41.058 -65.507 0.49 11.82 81 SER B CA 1
ATOM 5466 C C A SER B 1 81 ? -5.908 -39.889 -66.345 0.51 10.77 81 SER B C 1
ATOM 5467 C C B SER B 1 81 ? -6.038 -39.868 -66.380 0.49 10.35 81 SER B C 1
ATOM 5468 O O A SER B 1 81 ? -5.482 -40.071 -67.494 0.51 10.62 81 SER B O 1
ATOM 5469 O O B SER B 1 81 ? -5.829 -40.015 -67.588 0.49 10.30 81 SER B O 1
ATOM 5484 N N . GLU B 1 82 ? -5.964 -38.685 -65.795 1.00 11.11 82 GLU B N 1
ATOM 5485 C CA A GLU B 1 82 ? -5.577 -37.479 -66.504 0.56 11.19 82 GLU B CA 1
ATOM 5486 C CA B GLU B 1 82 ? -5.571 -37.483 -66.512 0.44 11.64 82 GLU B CA 1
ATOM 5487 C C . GLU B 1 82 ? -4.856 -36.555 -65.547 1.00 10.82 82 GLU B C 1
ATOM 5488 O O . GLU B 1 82 ? -5.254 -36.431 -64.389 1.00 11.16 82 GLU B O 1
ATOM 5510 N N . LEU B 1 83 ? -3.828 -35.877 -66.027 1.00 10.83 83 LEU B N 1
ATOM 5511 C CA . LEU B 1 83 ? -3.187 -34.821 -65.267 1.00 10.67 83 LEU B CA 1
ATOM 5512 C C . LEU B 1 83 ? -2.741 -33.741 -66.235 1.00 10.71 83 LEU B C 1
ATOM 5513 O O . LEU B 1 83 ? -2.086 -34.033 -67.237 1.00 13.15 83 LEU B O 1
ATOM 5529 N N A THR B 1 84 ? -3.070 -32.496 -65.950 0.66 10.84 84 THR B N 1
ATOM 5530 N N B THR B 1 84 ? -3.144 -32.508 -65.986 0.34 11.14 84 THR B N 1
ATOM 5531 C CA A THR B 1 84 ? -2.629 -31.363 -66.734 0.66 12.18 84 THR B CA 1
ATOM 5532 C CA B THR B 1 84 ? -2.657 -31.350 -66.707 0.34 12.18 84 THR B CA 1
ATOM 5533 C C A THR B 1 84 ? -1.772 -30.466 -65.865 0.66 12.73 84 THR B C 1
ATOM 5534 C C B THR B 1 84 ? -1.692 -30.589 -65.815 0.34 10.98 84 THR B C 1
ATOM 5535 O O A THR B 1 84 ? -2.138 -30.153 -64.712 0.66 13.17 84 THR B O 1
ATOM 5536 O O B THR B 1 84 ? -1.885 -30.514 -64.592 0.34 10.66 84 THR B O 1
ATOM 5557 N N . ILE B 1 85 ? -0.642 -30.037 -66.425 1.00 12.81 85 ILE B N 1
ATOM 5558 C CA . ILE B 1 85 ? 0.320 -29.193 -65.740 1.00 14.20 85 ILE B CA 1
ATOM 5559 C C . ILE B 1 85 ? -0.134 -27.766 -65.857 1.00 14.97 85 ILE B C 1
ATOM 5560 O O . ILE B 1 85 ? -0.421 -27.288 -66.967 1.00 18.71 85 ILE B O 1
ATOM 5576 N N A GLU B 1 86 ? -0.179 -27.063 -64.730 0.46 16.26 86 GLU B N 1
ATOM 5577 N N B GLU B 1 86 ? -0.238 -27.100 -64.719 0.54 16.03 86 GLU B N 1
ATOM 5578 C CA A GLU B 1 86 ? -0.664 -25.695 -64.668 0.46 18.83 86 GLU B CA 1
ATOM 5579 C CA B GLU B 1 86 ? -0.666 -25.713 -64.631 0.54 17.30 86 GLU B CA 1
ATOM 5580 C C A GLU B 1 86 ? 0.508 -24.759 -64.377 0.46 17.57 86 GLU B C 1
ATOM 5581 C C B GLU B 1 86 ? 0.559 -24.857 -64.266 0.54 15.53 86 GLU B C 1
ATOM 5582 O O A GLU B 1 86 ? 1.456 -24.734 -65.164 0.46 20.00 86 GLU B O 1
ATOM 5583 O O B GLU B 1 86 ? 1.600 -25.040 -64.896 0.54 16.97 86 GLU B O 1
ATOM 5606 N N . ALA B 1 87 ? 0.475 -23.986 -63.291 1.00 17.65 87 ALA B N 1
ATOM 5607 C CA . ALA B 1 87 ? 1.565 -23.059 -63.068 1.00 18.00 87 ALA B CA 1
ATOM 5608 C C . ALA B 1 87 ? 2.793 -23.810 -62.555 1.00 17.64 87 ALA B C 1
ATOM 5609 O O . ALA B 1 87 ? 2.660 -24.755 -61.778 1.00 16.02 87 ALA B O 1
ATOM 5616 N N . PRO B 1 88 ? 4.000 -23.418 -62.963 1.00 16.95 88 PRO B N 1
ATOM 5617 C CA . PRO B 1 88 ? 5.191 -24.011 -62.339 1.00 16.90 88 PRO B CA 1
ATOM 5618 C C . PRO B 1 88 ? 5.318 -23.636 -60.871 1.00 16.67 88 PRO B C 1
ATOM 5619 O O . PRO B 1 88 ? 4.736 -22.658 -60.398 1.00 18.74 88 PRO B O 1
ATOM 5630 N N . LEU B 1 89 ? 6.114 -24.418 -60.162 1.00 15.20 89 LEU B N 1
ATOM 5631 C CA . LEU B 1 89 ? 6.434 -24.152 -58.766 1.00 15.19 89 LEU B CA 1
ATOM 5632 C C . LEU B 1 89 ? 7.908 -23.793 -58.688 1.00 14.99 89 LEU B C 1
ATOM 5633 O O . LEU B 1 89 ? 8.781 -24.659 -58.810 1.00 15.62 89 LEU B O 1
ATOM 5649 N N . ALA B 1 90 ? 8.174 -22.508 -58.501 1.00 16.71 90 ALA B N 1
ATOM 5650 C CA . ALA B 1 90 ? 9.529 -22.044 -58.286 1.00 17.34 90 ALA B CA 1
ATOM 5651 C C . ALA B 1 90 ? 9.979 -22.419 -56.877 1.00 18.47 90 ALA B C 1
ATOM 5652 O O . ALA B 1 90 ? 9.236 -22.246 -55.902 1.00 22.64 90 ALA B O 1
ATOM 5659 N N . LEU B 1 91 ? 11.191 -22.935 -56.763 1.00 17.89 91 LEU B N 1
ATOM 5660 C CA . LEU B 1 91 ? 11.606 -23.507 -55.489 1.00 19.25 91 LEU B CA 1
ATOM 5661 C C . LEU B 1 91 ? 12.507 -22.558 -54.737 1.00 20.23 91 LEU B C 1
ATOM 5662 O O . LEU B 1 91 ? 13.399 -21.963 -55.331 1.00 20.77 91 LEU B O 1
ATOM 5678 N N . PRO B 1 92 ? 12.334 -22.446 -53.416 1.00 19.69 92 PRO B N 1
ATOM 5679 C CA . PRO B 1 92 ? 13.245 -21.625 -52.611 1.00 21.51 92 PRO B CA 1
ATOM 5680 C C . PRO B 1 92 ? 14.603 -22.293 -52.450 1.00 19.86 92 PRO B C 1
ATOM 5681 O O . PRO B 1 92 ? 14.705 -23.514 -52.333 1.00 18.69 92 PRO B O 1
ATOM 5692 N N . ALA B 1 93 ? 15.657 -21.475 -52.440 1.00 22.25 93 ALA B N 1
ATOM 5693 C CA . ALA B 1 93 ? 17.006 -22.011 -52.277 1.00 22.25 93 ALA B CA 1
ATOM 5694 C C . ALA B 1 93 ? 17.194 -22.708 -50.931 1.00 19.77 93 ALA B C 1
ATOM 5695 O O . ALA B 1 93 ? 17.991 -23.653 -50.836 1.00 21.16 93 ALA B O 1
ATOM 5702 N N . ARG B 1 94 ? 16.502 -22.254 -49.889 1.00 19.91 94 ARG B N 1
ATOM 5703 C CA . ARG B 1 94 ? 16.663 -22.802 -48.549 1.00 19.19 94 ARG B CA 1
ATOM 5704 C C . ARG B 1 94 ? 15.361 -22.543 -47.799 1.00 20.46 94 ARG B C 1
ATOM 5705 O O . ARG B 1 94 ? 15.242 -21.559 -47.073 1.00 24.05 94 ARG B O 1
ATOM 5726 N N . GLY B 1 95 ? 14.362 -23.383 -48.009 1.00 18.76 95 GLY B N 1
ATOM 5727 C CA . GLY B 1 95 ? 13.051 -23.113 -47.460 1.00 19.36 95 GLY B CA 1
ATOM 5728 C C . GLY B 1 95 ? 12.083 -24.214 -47.825 1.00 18.72 95 GLY B C 1
ATOM 5729 O O . GLY B 1 95 ? 12.493 -25.317 -48.160 1.00 19.91 95 GLY B O 1
ATOM 5733 N N . ALA B 1 96 ? 10.797 -23.928 -47.678 1.00 18.23 96 ALA B N 1
ATOM 5734 C CA . ALA B 1 96 ? 9.778 -24.934 -47.873 1.00 16.86 96 ALA B CA 1
ATOM 5735 C C . ALA B 1 96 ? 8.522 -24.293 -48.444 1.00 17.26 96 ALA B C 1
ATOM 5736 O O . ALA B 1 96 ? 8.287 -23.092 -48.274 1.00 19.35 96 ALA B O 1
ATOM 5743 N N . VAL B 1 97 ? 7.708 -25.117 -49.110 1.00 15.65 97 VAL B N 1
ATOM 5744 C CA . VAL B 1 97 ? 6.356 -24.737 -49.492 1.00 15.76 97 VAL B CA 1
ATOM 5745 C C . VAL B 1 97 ? 5.376 -25.694 -48.843 1.00 14.72 97 VAL B C 1
ATOM 5746 O O . VAL B 1 97 ? 5.695 -26.854 -48.579 1.00 15.80 97 VAL B O 1
ATOM 5759 N N A THR B 1 98 ? 4.183 -25.183 -48.547 0.77 14.72 98 THR B N 1
ATOM 5760 N N B THR B 1 98 ? 4.178 -25.195 -48.556 0.23 14.18 98 THR B N 1
ATOM 5761 C CA A THR B 1 98 ? 3.083 -26.017 -48.097 0.77 14.53 98 THR B CA 1
ATOM 5762 C CA B THR B 1 98 ? 3.102 -26.052 -48.087 0.23 14.02 98 THR B CA 1
ATOM 5763 C C A THR B 1 98 ? 2.343 -26.524 -49.331 0.77 14.33 98 THR B C 1
ATOM 5764 C C B THR B 1 98 ? 2.256 -26.487 -49.270 0.23 13.10 98 THR B C 1
ATOM 5765 O O A THR B 1 98 ? 2.210 -25.815 -50.329 0.77 15.84 98 THR B O 1
ATOM 5766 O O B THR B 1 98 ? 1.929 -25.685 -50.149 0.23 12.67 98 THR B O 1
ATOM 5787 N N . LEU B 1 99 ? 1.879 -27.754 -49.258 1.00 12.56 99 LEU B N 1
ATOM 5788 C CA . LEU B 1 99 ? 1.154 -28.384 -50.344 1.00 12.48 99 LEU B CA 1
ATOM 5789 C C . LEU B 1 99 ? -0.267 -28.703 -49.917 1.00 11.96 99 LEU B C 1
ATOM 5790 O O . LEU B 1 99 ? -0.533 -28.967 -48.736 1.00 12.89 99 LEU B O 1
ATOM 5806 N N . GLN B 1 100 ? -1.178 -28.746 -50.889 1.00 11.98 100 GLN B N 1
ATOM 5807 C CA . GLN B 1 100 ? -2.528 -29.236 -50.664 1.00 12.07 100 GLN B CA 1
ATOM 5808 C C . GLN B 1 100 ? -2.960 -30.006 -51.893 1.00 11.94 100 GLN B C 1
ATOM 5809 O O . GLN B 1 100 ? -2.776 -29.519 -53.016 1.00 14.14 100 GLN B O 1
ATOM 5823 N N . VAL B 1 101 ? -3.487 -31.206 -51.718 1.00 11.63 101 VAL B N 1
ATOM 5824 C CA . VAL B 1 101 ? -4.141 -31.958 -52.779 1.00 12.22 101 VAL B CA 1
ATOM 5825 C C . VAL B 1 101 ? -5.612 -32.017 -52.460 1.00 11.33 101 VAL B C 1
ATOM 5826 O O . VAL B 1 101 ? -5.999 -32.493 -51.385 1.00 13.39 101 VAL B O 1
ATOM 5839 N N A THR B 1 102 ? -6.453 -31.534 -53.355 0.56 11.63 102 THR B N 1
ATOM 5840 N N B THR B 1 102 ? -6.426 -31.508 -53.375 0.44 11.56 102 THR B N 1
ATOM 5841 C CA A THR B 1 102 ? -7.895 -31.588 -53.172 0.56 12.69 102 THR B CA 1
ATOM 5842 C CA B THR B 1 102 ? -7.871 -31.623 -53.324 0.44 11.60 102 THR B CA 1
ATOM 5843 C C A THR B 1 102 ? -8.445 -32.704 -54.057 0.56 12.02 102 THR B C 1
ATOM 5844 C C B THR B 1 102 ? -8.286 -32.892 -54.034 0.44 10.59 102 THR B C 1
ATOM 5845 O O A THR B 1 102 ? -8.107 -32.763 -55.255 0.56 12.45 102 THR B O 1
ATOM 5846 O O B THR B 1 102 ? -7.773 -33.193 -55.124 0.44 9.70 102 THR B O 1
ATOM 5867 N N . VAL B 1 103 ? -9.267 -33.593 -53.494 1.00 11.55 103 VAL B N 1
ATOM 5868 C CA . VAL B 1 103 ? -9.837 -34.749 -54.191 1.00 11.68 103 VAL B CA 1
ATOM 5869 C C . VAL B 1 103 ? -11.343 -34.654 -54.101 1.00 11.12 103 VAL B C 1
ATOM 5870 O O . VAL B 1 103 ? -11.898 -34.489 -52.990 1.00 12.21 103 VAL B O 1
ATOM 5883 N N . GLU B 1 104 ? -12.010 -34.763 -55.254 1.00 11.30 104 GLU B N 1
ATOM 5884 C CA . GLU B 1 104 ? -13.447 -34.587 -55.368 1.00 11.51 104 GLU B CA 1
ATOM 5885 C C . GLU B 1 104 ? -14.175 -35.915 -55.263 1.00 11.02 104 GLU B C 1
ATOM 5886 O O . GLU B 1 104 ? -13.573 -36.949 -55.000 1.00 11.06 104 GLU B O 1
ATOM 5898 N N . ALA B 1 105 ? -15.496 -35.889 -55.462 1.00 10.62 105 ALA B N 1
ATOM 5899 C CA . ALA B 1 105 ? -16.345 -37.041 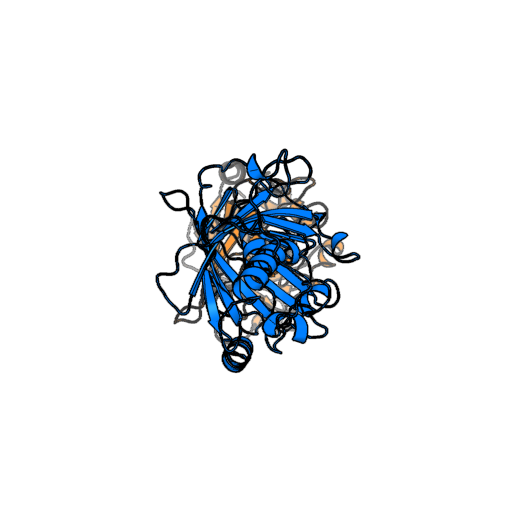-55.242 1.00 11.00 105 ALA B CA 1
ATOM 5900 C C . ALA B 1 105 ? -16.131 -38.128 -56.294 1.00 9.91 105 ALA B C 1
ATOM 5901 O O . ALA B 1 105 ? -15.880 -37.849 -57.481 1.00 11.24 105 ALA B O 1
ATOM 5908 N N . LEU B 1 106 ? -16.283 -39.376 -55.853 1.00 10.12 106 LEU B N 1
ATOM 5909 C CA . LEU B 1 106 ? -16.274 -40.508 -56.771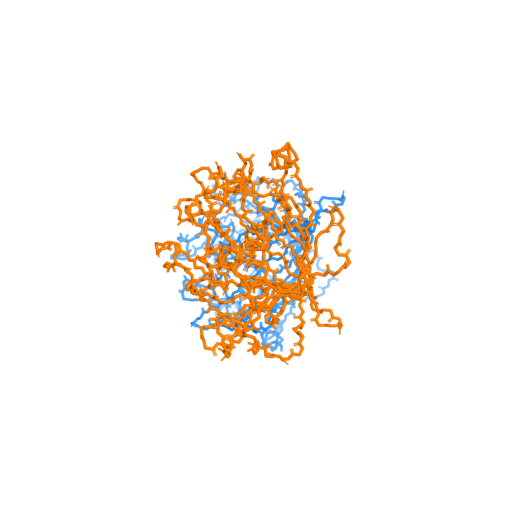 1.00 9.99 106 LEU B CA 1
ATOM 5910 C C . LEU B 1 106 ? -17.536 -40.468 -57.626 1.00 9.85 106 LEU B C 1
ATOM 5911 O O . LEU B 1 106 ? -18.651 -40.572 -57.111 1.00 10.35 106 LEU B O 1
ATOM 5927 N N . ASP B 1 107 ? -17.380 -40.282 -58.940 1.00 10.30 107 ASP B N 1
ATOM 5928 C CA . ASP B 1 107 ? -18.519 -40.058 -59.809 1.00 10.13 107 ASP B CA 1
ATOM 5929 C C . ASP B 1 107 ? -19.087 -41.386 -60.297 1.00 9.63 107 ASP B C 1
ATOM 5930 O O . ASP B 1 107 ? -18.635 -42.455 -59.896 1.00 10.56 107 ASP B O 1
ATOM 5939 N N . ALA B 1 108 ? -20.125 -41.324 -61.150 1.00 10.26 108 ALA B N 1
ATOM 5940 C CA . ALA B 1 108 ? -20.796 -42.542 -61.578 1.00 10.74 108 ALA B CA 1
ATOM 5941 C C . ALA B 1 108 ? -19.866 -43.467 -62.360 1.00 11.12 108 ALA B C 1
ATOM 5942 O O . ALA B 1 108 ? -20.114 -44.681 -62.425 1.00 11.92 108 ALA B O 1
ATOM 5949 N N . THR B 1 109 ? -18.802 -42.927 -62.955 1.00 11.36 109 THR B N 1
ATOM 5950 C CA . THR B 1 109 ? -17.795 -43.667 -63.710 1.00 12.42 109 THR B CA 1
ATOM 5951 C C . THR B 1 109 ? -16.603 -44.088 -62.852 1.00 12.68 109 THR B C 1
ATOM 5952 O O . THR B 1 109 ? -15.618 -44.602 -63.364 1.00 14.93 109 THR B O 1
ATOM 5963 N N . GLY B 1 110 ? -16.678 -43.927 -61.541 1.00 11.63 110 GLY B N 1
ATOM 5964 C CA . GLY B 1 110 ? -15.591 -44.344 -60.680 1.00 12.78 110 GLY B CA 1
ATOM 5965 C C . GLY B 1 110 ? -14.348 -43.504 -60.794 1.00 12.76 110 GLY B C 1
ATOM 5966 O O . GLY B 1 110 ? -13.237 -44.016 -60.595 1.00 13.57 110 GLY B O 1
ATOM 5970 N N . ARG B 1 111 ? -14.518 -42.215 -61.049 1.00 11.57 111 ARG B N 1
ATOM 5971 C CA . ARG B 1 111 ? -13.436 -41.258 -61.210 1.00 11.69 111 ARG B CA 1
ATOM 5972 C C . ARG B 1 111 ? -13.595 -40.128 -60.204 1.00 10.98 111 ARG B C 1
ATOM 5973 O O . ARG B 1 111 ? -14.703 -39.795 -59.799 1.00 11.98 111 ARG B O 1
ATOM 5994 N N . ARG B 1 112 ? -12.472 -39.523 -59.841 1.00 11.07 112 ARG B N 1
ATOM 5995 C CA . ARG B 1 112 ? -12.462 -38.389 -58.920 1.00 11.25 112 ARG B CA 1
ATOM 5996 C C . ARG B 1 112 ? -11.602 -37.271 -59.489 1.00 10.78 112 ARG B C 1
ATOM 5997 O O . ARG B 1 112 ? -10.428 -37.478 -59.803 1.00 11.43 112 ARG B O 1
ATOM 6018 N N . GLY B 1 113 ? -12.147 -36.061 -59.549 1.00 10.95 113 GLY B N 1
ATOM 6019 C CA . GLY B 1 113 ? -11.325 -34.911 -59.861 1.00 10.67 113 GLY B CA 1
ATOM 6020 C C . GLY B 1 113 ? -10.304 -34.647 -58.761 1.00 11.56 113 GLY B C 1
ATOM 6021 O O . GLY B 1 113 ? -10.515 -34.963 -57.572 1.00 11.66 113 GLY B O 1
ATOM 6025 N N . PHE B 1 114 ? -9.186 -34.035 -59.130 1.00 10.93 114 PHE B N 1
ATOM 6026 C CA . PHE B 1 114 ? -8.198 -33.632 -58.140 1.00 11.09 114 PHE B CA 1
ATOM 6027 C C . PHE B 1 114 ? -7.472 -32.384 -58.615 1.00 10.29 114 PHE B C 1
ATOM 6028 O O . PHE B 1 114 ? -7.423 -32.064 -59.823 1.00 10.85 114 PHE B O 1
ATOM 6045 N N . ALA B 1 115 ? -6.809 -31.724 -57.657 1.00 10.68 115 ALA B N 1
ATOM 6046 C CA . ALA B 1 115 ? -5.907 -30.649 -57.982 1.00 11.12 115 ALA B CA 1
ATOM 6047 C C . ALA B 1 115 ? -4.785 -30.623 -56.955 1.00 10.72 115 ALA B C 1
ATOM 6048 O O . ALA B 1 115 ? -4.951 -31.079 -55.803 1.00 12.32 115 ALA B O 1
ATOM 6055 N N . VAL B 1 116 ? -3.645 -30.060 -57.340 1.00 11.60 116 VAL B N 1
ATOM 6056 C CA . VAL B 1 116 ? -2.464 -29.928 -56.488 1.00 12.02 116 VAL B CA 1
ATOM 6057 C C . VAL B 1 116 ? -2.088 -28.463 -56.445 1.00 12.38 116 VAL B C 1
ATOM 6058 O O . VAL B 1 116 ? -1.924 -27.830 -57.505 1.00 12.75 116 VAL B O 1
ATOM 6071 N N . HIS B 1 117 ? -1.950 -27.933 -55.224 1.00 13.20 117 HIS B N 1
ATOM 6072 C CA . HIS B 1 117 ? -1.679 -26.524 -55.011 1.00 13.17 117 HIS B CA 1
ATOM 6073 C C . HIS B 1 117 ? -0.501 -26.379 -54.050 1.00 12.53 117 HIS B C 1
ATOM 6074 O O . HIS B 1 117 ? -0.206 -27.270 -53.250 1.00 12.84 117 HIS B O 1
ATOM 6088 N N . SER B 1 118 ? 0.118 -25.204 -54.059 1.00 13.13 118 SER B N 1
ATOM 6089 C CA . SER B 1 118 ? 1.099 -24.883 -53.039 1.00 13.44 118 SER B CA 1
ATOM 6090 C C . SER B 1 118 ? 0.962 -23.431 -52.622 1.00 14.36 118 SER B C 1
ATOM 6091 O O . SER B 1 118 ? 0.348 -22.606 -53.299 1.00 15.35 118 SER B O 1
ATOM 6099 N N . ARG B 1 119 ? 1.585 -23.132 -51.492 1.00 14.80 119 ARG B N 1
ATOM 6100 C CA . ARG B 1 119 ? 1.756 -21.755 -51.067 1.00 18.35 119 ARG B CA 1
ATOM 6101 C C . ARG B 1 119 ? 3.038 -21.657 -50.253 1.00 18.76 119 ARG B C 1
ATOM 6102 O O . ARG B 1 119 ? 3.489 -22.649 -49.669 1.00 17.83 119 ARG B O 1
ATOM 6123 N N . PRO B 1 120 ? 3.645 -20.481 -50.193 1.00 23.22 120 PRO B N 1
ATOM 6124 C CA . PRO B 1 120 ? 4.897 -20.336 -49.434 1.00 26.98 120 PRO B CA 1
ATOM 6125 C C . PRO B 1 120 ? 4.720 -20.720 -47.967 1.00 30.02 120 PRO B C 1
ATOM 6126 O O . PRO B 1 120 ? 3.701 -20.403 -47.351 1.00 30.57 120 PRO B O 1
ATOM 6137 N N . ASP B 1 121 ? 5.725 -21.414 -47.411 1.00 33.27 121 ASP B N 1
ATOM 6138 C CA . ASP B 1 121 ? 5.655 -21.883 -46.026 1.00 39.47 121 ASP B CA 1
ATOM 6139 C C . ASP B 1 121 ? 5.616 -20.689 -45.099 1.00 44.40 121 ASP B C 1
ATOM 6140 O O . ASP B 1 121 ? 6.297 -19.692 -45.330 1.00 44.71 121 ASP B O 1
ATOM 6149 N N . GLY B 1 122 ? 4.755 -20.772 -44.092 1.00 48.19 122 GLY B N 1
ATOM 6150 C CA . GLY B 1 122 ? 4.655 -19.754 -43.073 1.00 52.68 122 GLY B CA 1
ATOM 6151 C C . GLY B 1 122 ? 3.638 -18.669 -43.368 1.00 57.20 122 GLY B C 1
ATOM 6152 O O . GLY B 1 122 ? 3.088 -18.080 -42.430 1.00 58.22 122 GLY B O 1
ATOM 6156 N N . ALA B 1 123 ? 3.390 -18.380 -44.647 1.00 59.36 123 ALA B N 1
ATOM 6157 C CA . ALA B 1 123 ? 2.406 -17.375 -45.050 1.00 61.00 12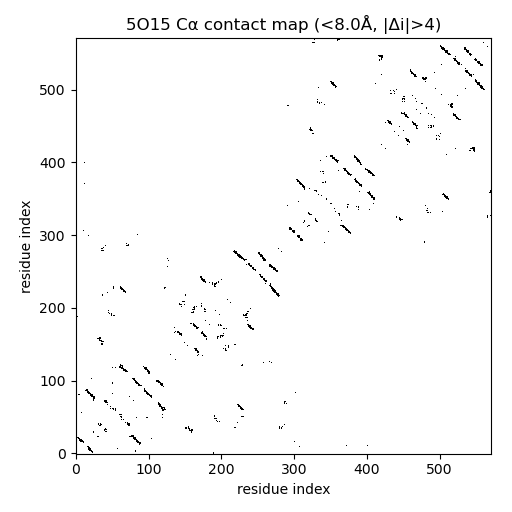3 ALA B CA 1
ATOM 6158 C C . ALA B 1 123 ? 1.033 -18.039 -45.087 1.00 62.65 123 ALA B C 1
ATOM 6159 O O . ALA B 1 123 ? 0.515 -18.433 -46.137 1.00 62.07 123 ALA B O 1
ATOM 6166 N N . HIS B 1 124 ? 0.429 -18.157 -43.902 1.00 64.55 124 HIS B N 1
ATOM 6167 C CA . HIS B 1 124 ? -0.830 -18.877 -43.765 1.00 66.71 124 HIS B CA 1
ATOM 6168 C C . HIS B 1 124 ? -1.987 -18.200 -44.494 1.00 65.86 124 HIS B C 1
ATOM 6169 O O . HIS B 1 124 ? -3.037 -18.829 -44.667 1.00 66.69 124 HIS B O 1
ATOM 6183 N N . ASP B 1 125 ? -1.825 -16.950 -44.934 1.00 62.91 125 ASP B N 1
ATOM 6184 C CA . ASP B 1 125 ? -2.864 -16.249 -45.676 1.00 59.84 125 ASP B CA 1
ATOM 6185 C C . ASP B 1 125 ? -2.473 -15.942 -47.117 1.00 53.18 125 ASP B C 1
ATOM 6186 O O . ASP B 1 125 ? -3.255 -15.303 -47.833 1.00 51.65 125 ASP B O 1
ATOM 6195 N N . ALA B 1 126 ? -1.297 -16.374 -47.568 1.00 46.60 126 ALA B N 1
ATOM 6196 C CA . ALA B 1 126 ? -0.945 -16.203 -48.962 1.00 41.30 126 ALA B CA 1
ATOM 6197 C C . ALA B 1 126 ? -1.867 -17.057 -49.820 1.00 34.97 126 ALA B C 1
ATOM 6198 O O . ALA B 1 126 ? -2.425 -18.050 -49.347 1.00 33.47 126 ALA B O 1
ATOM 6205 N N . PRO B 1 127 ? -2.040 -16.696 -51.088 1.00 33.51 127 PRO B N 1
ATOM 6206 C CA . PRO B 1 127 ? -2.927 -17.474 -51.957 1.00 30.37 127 PRO B CA 1
ATOM 6207 C C . PRO B 1 127 ? -2.328 -18.825 -52.296 1.00 25.75 127 PRO B C 1
ATOM 6208 O O . PRO B 1 127 ? -1.108 -18.991 -52.360 1.00 26.21 127 PRO B O 1
ATOM 6219 N N . TRP B 1 128 ? -3.212 -19.802 -52.481 1.00 21.84 128 TRP B N 1
ATOM 6220 C CA . TRP B 1 128 ? -2.846 -21.085 -53.070 1.00 17.36 128 TRP B CA 1
ATOM 6221 C C . TRP B 1 128 ? -2.703 -20.939 -54.577 1.00 18.61 128 TRP B C 1
ATOM 6222 O O . TRP B 1 128 ? -3.515 -20.279 -55.235 1.00 22.66 128 TRP B O 1
ATOM 6243 N N . THR B 1 129 ? -1.651 -21.541 -55.125 1.00 17.37 129 THR B N 1
ATOM 6244 C CA . THR B 1 129 ? -1.442 -21.607 -56.563 1.00 17.31 129 THR B CA 1
ATOM 6245 C C . THR B 1 129 ? -1.645 -23.037 -57.030 1.00 16.38 129 THR B C 1
ATOM 6246 O O . THR B 1 129 ? -1.061 -23.964 -56.463 1.00 15.60 129 THR B O 1
ATOM 6257 N N . ALA B 1 130 ? -2.435 -23.201 -58.091 1.00 17.23 130 ALA B N 1
ATOM 6258 C CA . ALA B 1 130 ? -2.659 -24.517 -58.664 1.00 16.94 130 ALA B CA 1
ATOM 6259 C C . ALA B 1 130 ? -1.528 -24.881 -59.624 1.00 15.03 130 ALA B C 1
ATOM 6260 O O . ALA B 1 130 ? -1.200 -24.121 -60.542 1.00 19.09 130 ALA B O 1
ATOM 6267 N N . HIS B 1 131 ? -0.939 -26.055 -59.414 1.00 13.20 131 HIS B N 1
ATOM 6268 C CA . HIS B 1 131 ? 0.148 -26.560 -60.246 1.00 13.38 131 HIS B CA 1
ATOM 6269 C C . HIS B 1 131 ? -0.249 -27.736 -61.130 1.00 12.98 131 HIS B C 1
ATOM 6270 O O . HIS B 1 131 ? 0.455 -28.019 -62.116 1.00 15.00 131 HIS B O 1
ATOM 6284 N N . ALA B 1 132 ? -1.319 -28.442 -60.803 1.00 12.71 132 ALA B N 1
ATOM 6285 C CA . ALA B 1 132 ? -1.752 -29.578 -61.605 1.00 12.45 132 ALA B CA 1
ATOM 6286 C C . ALA B 1 132 ? -3.207 -29.822 -61.275 1.00 11.41 132 ALA B C 1
ATOM 6287 O O . ALA B 1 132 ? -3.648 -29.562 -60.141 1.00 12.33 132 ALA B O 1
ATOM 6294 N N . ARG B 1 133 ? -3.939 -30.352 -62.253 1.00 11.30 133 ARG B N 1
ATOM 6295 C CA . ARG B 1 133 ? -5.324 -30.738 -62.077 1.00 11.92 133 ARG B CA 1
ATOM 6296 C C . ARG B 1 133 ? -5.545 -32.005 -62.868 1.00 11.60 133 ARG B C 1
ATOM 6297 O O . ARG B 1 133 ? -4.816 -32.281 -63.818 1.00 15.99 133 ARG B O 1
ATOM 6318 N N . GLY B 1 134 ? -6.546 -32.782 -62.531 1.00 10.66 134 GLY B N 1
ATOM 6319 C CA . GLY B 1 134 ? -6.808 -33.958 -63.320 1.00 11.75 134 GLY B CA 1
ATOM 6320 C C . GLY B 1 134 ? -7.897 -34.814 -62.733 1.00 10.55 134 GLY B C 1
ATOM 6321 O O . GLY B 1 134 ? -8.785 -34.329 -62.019 1.00 10.48 134 GLY B O 1
ATOM 6325 N N . VAL B 1 135 ? -7.840 -36.091 -63.093 1.00 10.17 135 VAL B N 1
ATOM 6326 C CA . VAL B 1 135 ? -8.834 -37.074 -62.698 1.00 11.01 135 VAL B CA 1
ATOM 6327 C C . VAL B 1 135 ? -8.105 -38.349 -62.290 1.00 10.65 135 VAL B C 1
ATOM 6328 O O . VAL B 1 135 ? -7.203 -38.796 -63.002 1.00 11.77 135 VAL B O 1
ATOM 6341 N N . LEU B 1 136 ? -8.501 -38.902 -61.144 1.00 10.50 136 LEU B N 1
ATOM 6342 C CA . LEU B 1 136 ? -8.083 -40.218 -60.680 1.00 10.72 136 LEU B CA 1
ATOM 6343 C C . LEU B 1 136 ? -9.141 -41.234 -61.101 1.00 11.74 136 LEU B C 1
ATOM 6344 O O . LEU B 1 136 ? -10.323 -40.908 -61.152 1.00 13.11 136 LEU B O 1
ATOM 6360 N N . GLY B 1 137 ? -8.730 -42.465 -61.398 1.00 13.50 137 GLY B N 1
ATOM 6361 C CA . GLY B 1 137 ? -9.708 -43.463 -61.821 1.00 15.21 137 GLY B CA 1
ATOM 6362 C C . GLY B 1 137 ? -9.152 -44.868 -61.882 1.00 14.53 137 GLY B C 1
ATOM 6363 O O . GLY B 1 137 ? -8.169 -45.174 -61.214 1.00 16.89 137 GLY B O 1
ATOM 6367 N N . ALA B 1 138 ? -9.812 -45.737 -62.670 1.00 17.19 138 ALA B N 1
ATOM 6368 C CA . ALA B 1 138 ? -9.307 -47.111 -62.857 1.00 21.87 138 ALA B CA 1
ATOM 6369 C C . ALA B 1 138 ? -8.077 -47.095 -63.775 1.00 15.44 138 ALA B C 1
ATOM 6370 O O . ALA B 1 138 ? -7.926 -46.227 -64.608 1.00 22.35 138 ALA B O 1
ATOM 6377 N N . ALA B 1 139 ? -7.187 -48.129 -63.639 1.00 19.68 139 ALA B N 1
ATOM 6378 C CA . ALA B 1 139 ? -6.088 -48.388 -64.568 1.00 21.54 139 ALA B CA 1
ATOM 6379 C C . ALA B 1 139 ? -6.578 -49.207 -65.727 1.00 21.61 139 ALA B C 1
ATOM 6380 O O . ALA B 1 139 ? -7.661 -49.830 -65.654 1.00 26.43 139 ALA B O 1
ATOM 6387 N N . PRO B 1 140 ? -5.790 -49.214 -66.843 1.00 24.79 140 PRO B N 1
ATOM 6388 C CA . PRO B 1 140 ? -6.096 -50.084 -67.962 1.00 27.20 140 PRO B CA 1
ATOM 6389 C C . PRO B 1 140 ? -5.983 -51.530 -67.535 1.00 24.51 140 PRO B C 1
ATOM 6390 O O . PRO B 1 140 ? -5.659 -51.884 -66.396 1.00 28.44 140 PRO B O 1
ATOM 6401 N N . ALA B 1 141 ? -6.293 -52.398 -68.457 1.00 26.42 141 ALA B N 1
ATOM 6402 C CA . ALA B 1 141 ? -6.178 -53.809 -68.156 1.00 26.31 141 ALA B CA 1
ATOM 6403 C C . ALA B 1 141 ? -4.732 -54.136 -67.827 1.00 23.37 141 ALA B C 1
ATOM 6404 O O . ALA B 1 141 ? -3.810 -53.409 -68.192 1.00 28.59 141 ALA B O 1
ATOM 6411 N N . ALA B 1 142 ? -4.554 -55.207 -67.075 1.00 25.48 142 ALA B N 1
ATOM 6412 C CA . ALA B 1 142 ? -3.224 -55.678 -66.774 1.00 26.02 142 ALA B CA 1
ATOM 6413 C C . ALA B 1 142 ? -2.574 -56.094 -68.078 1.00 28.34 142 ALA B C 1
ATOM 6414 O O . ALA B 1 142 ? -3.208 -56.710 -68.933 1.00 30.43 142 ALA B O 1
ATOM 6421 N N . ALA B 1 143 ? -1.324 -55.730 -68.236 1.00 26.55 143 ALA B N 1
ATOM 6422 C CA . ALA B 1 143 ? -0.530 -56.060 -69.396 1.00 29.87 143 ALA B CA 1
ATOM 6423 C C . ALA B 1 143 ? 0.907 -56.260 -68.947 1.00 29.46 143 ALA B C 1
ATOM 6424 O O . ALA B 1 143 ? 1.291 -55.934 -67.799 1.00 28.73 143 ALA B O 1
ATOM 6431 N N . THR B 1 144 ? 1.690 -56.803 -69.868 1.00 30.95 144 THR B N 1
ATOM 6432 C CA . THR B 1 144 ? 3.074 -57.097 -69.612 1.00 29.11 144 THR B CA 1
ATOM 6433 C C . THR B 1 144 ? 3.987 -55.928 -70.027 1.00 26.18 144 THR B C 1
ATOM 6434 O O . THR B 1 144 ? 3.589 -54.912 -70.610 1.00 30.77 144 THR B O 1
ATOM 6445 N N . THR B 1 145 ? 5.231 -56.100 -69.685 1.00 17.60 145 THR B N 1
ATOM 6446 C CA . THR B 1 145 ? 6.339 -55.315 -70.183 1.00 13.69 145 THR B CA 1
ATOM 6447 C C . THR B 1 145 ? 7.378 -56.300 -70.710 1.00 12.86 145 THR B C 1
ATOM 6448 O O . THR B 1 145 ? 8.524 -56.336 -70.279 1.00 12.08 145 THR B O 1
ATOM 6459 N N . ALA B 1 146 ? 6.966 -57.112 -71.696 1.00 14.39 146 ALA B N 1
ATOM 6460 C CA . ALA B 1 146 ? 7.812 -58.202 -72.140 1.00 15.13 146 ALA B CA 1
ATOM 6461 C C . ALA B 1 146 ? 9.093 -57.700 -72.778 1.00 14.46 146 ALA B C 1
ATOM 6462 O O . ALA B 1 146 ? 10.097 -58.418 -72.757 1.00 14.39 146 ALA B O 1
ATOM 6469 N N . TRP B 1 147 ? 9.077 -56.473 -73.303 1.00 12.83 147 TRP B N 1
ATOM 6470 C CA . TRP B 1 147 ? 10.265 -55.896 -73.900 1.00 12.13 147 TRP B CA 1
ATOM 6471 C C . TRP B 1 147 ? 11.428 -55.803 -72.906 1.00 11.96 147 TRP B C 1
ATOM 6472 O O . TRP B 1 147 ? 12.585 -55.682 -73.320 1.00 12.17 147 TRP B O 1
ATOM 6493 N N . ALA B 1 148 ? 11.144 -55.817 -71.588 1.00 10.91 148 ALA B N 1
ATOM 6494 C CA . ALA B 1 148 ? 12.172 -55.712 -70.569 1.00 10.82 148 ALA B CA 1
ATOM 6495 C C . ALA B 1 148 ? 12.657 -57.060 -70.058 1.00 11.78 148 ALA B C 1
ATOM 6496 O O . ALA B 1 148 ? 13.559 -57.093 -69.221 1.00 12.87 148 ALA B O 1
ATOM 6503 N N . ALA B 1 149 ? 12.053 -58.164 -70.525 1.00 12.00 149 ALA B N 1
ATOM 6504 C CA . ALA B 1 149 ? 12.255 -59.476 -69.930 1.00 13.08 149 ALA B CA 1
ATOM 6505 C C . ALA B 1 149 ? 13.143 -60.405 -70.737 1.00 13.50 149 ALA B C 1
ATOM 6506 O O . ALA B 1 149 ? 13.551 -61.450 -70.204 1.00 17.22 149 ALA B O 1
ATOM 6513 N N . GLY B 1 150 ? 13.425 -60.076 -71.990 1.00 13.08 150 GLY B N 1
ATOM 6514 C CA . GLY B 1 150 ? 14.238 -60.914 -72.846 1.00 15.23 150 GLY B CA 1
ATOM 6515 C C . GLY B 1 150 ? 15.635 -60.355 -72.985 1.00 14.41 150 GLY B C 1
ATOM 6516 O O . GLY B 1 150 ? 16.250 -60.011 -71.983 1.00 15.71 150 GLY B O 1
ATOM 6520 N N . ALA B 1 151 ? 16.139 -60.250 -74.208 1.00 14.71 151 ALA B N 1
ATOM 6521 C CA . ALA B 1 151 ? 17.414 -59.591 -74.422 1.00 14.23 151 ALA B CA 1
ATOM 6522 C C . ALA B 1 151 ? 17.286 -58.148 -73.992 1.00 14.16 151 ALA B C 1
ATOM 6523 O O . ALA B 1 151 ? 16.256 -57.508 -74.195 1.00 14.69 151 ALA B O 1
ATOM 6530 N N . TRP B 1 152 ? 18.342 -57.632 -73.397 1.00 13.84 152 TRP B N 1
ATOM 6531 C CA . TRP B 1 152 ? 18.325 -56.253 -72.932 1.00 13.86 152 TRP B CA 1
ATOM 6532 C C . TRP B 1 152 ? 19.547 -55.508 -73.453 1.00 15.65 152 TRP B C 1
ATOM 6533 O O . TRP B 1 152 ? 20.683 -55.842 -73.061 1.00 17.58 152 TRP B O 1
ATOM 6554 N N . PRO B 1 153 ? 19.386 -54.503 -74.334 1.00 16.24 153 PRO B N 1
ATOM 6555 C CA . PRO B 1 153 ? 18.111 -54.084 -74.919 1.00 15.71 153 PRO B CA 1
ATOM 6556 C C . PRO B 1 153 ? 17.598 -55.119 -75.914 1.00 14.38 153 PRO B C 1
ATOM 6557 O O . PRO B 1 153 ? 18.360 -56.032 -76.297 1.00 15.53 153 PRO B O 1
ATOM 6568 N N . PRO B 1 154 ? 16.359 -54.985 -76.371 1.00 14.50 154 PRO B N 1
ATOM 6569 C CA . PRO B 1 154 ? 15.867 -55.912 -77.389 1.00 14.95 154 PRO B CA 1
ATOM 6570 C C . PRO B 1 154 ? 16.774 -55.926 -78.609 1.00 14.89 154 PRO B C 1
ATOM 6571 O O . PRO B 1 154 ? 17.265 -54.887 -79.073 1.00 15.54 154 PRO B O 1
ATOM 6582 N N . ALA B 1 155 ? 16.959 -57.124 -79.162 1.00 14.55 155 ALA B N 1
ATOM 6583 C CA . ALA B 1 155 ? 17.710 -57.254 -80.396 1.00 15.46 155 ALA B CA 1
ATOM 6584 C C . ALA B 1 155 ? 17.086 -56.358 -81.462 1.00 15.72 155 ALA B C 1
ATOM 6585 O O . ALA B 1 155 ? 15.871 -56.354 -81.650 1.00 17.31 155 ALA B O 1
ATOM 6592 N N . GLY B 1 156 ? 17.924 -55.590 -82.159 1.00 17.33 156 GLY B N 1
ATOM 6593 C CA . GLY B 1 156 ? 17.502 -54.566 -83.097 1.00 16.94 156 GLY B CA 1
ATOM 6594 C C . GLY B 1 156 ? 17.708 -53.145 -82.581 1.00 16.28 156 GLY B C 1
ATOM 6595 O O . GLY B 1 156 ? 17.861 -52.206 -83.372 1.00 17.45 156 GLY B O 1
ATOM 6599 N N . ALA B 1 157 ? 17.709 -52.956 -81.268 1.00 16.26 157 ALA B N 1
ATOM 6600 C CA . ALA B 1 157 ? 17.958 -51.632 -80.702 1.00 15.85 157 ALA B CA 1
ATOM 6601 C C . ALA B 1 157 ? 19.417 -51.244 -80.923 1.00 17.36 157 ALA B C 1
ATOM 6602 O O . ALA B 1 157 ? 20.317 -52.062 -80.756 1.00 20.65 157 ALA B O 1
ATOM 6609 N N . GLU B 1 158 ? 19.654 -49.984 -81.284 1.00 16.06 158 GLU B N 1
ATOM 6610 C CA . GLU B 1 158 ? 20.998 -49.477 -81.499 1.00 17.57 158 GLU B CA 1
ATOM 6611 C C . GLU B 1 158 ? 21.326 -48.369 -80.505 1.00 15.69 158 GLU B C 1
ATOM 6612 O O . GLU B 1 158 ? 20.435 -47.595 -80.143 1.00 15.12 158 GLU B O 1
ATOM 6624 N N . PRO B 1 159 ? 22.576 -48.258 -80.081 1.00 17.59 159 PRO B N 1
ATOM 6625 C CA . PRO B 1 159 ? 22.883 -47.307 -79.005 1.00 18.42 159 PRO B CA 1
ATOM 6626 C C . PRO B 1 159 ? 22.614 -45.861 -79.371 1.00 18.15 159 PRO B C 1
ATOM 6627 O O . PRO B 1 159 ? 22.889 -45.420 -80.515 1.00 20.87 159 PRO B O 1
ATOM 6638 N N . VAL B 1 160 ? 22.164 -45.109 -78.356 1.00 18.24 160 VAL B N 1
ATOM 6639 C CA . VAL B 1 160 ? 22.053 -43.665 -78.374 1.00 19.32 160 VAL B CA 1
ATOM 6640 C C . VAL B 1 160 ? 23.200 -43.163 -77.512 1.00 21.00 160 VAL B C 1
ATOM 6641 O O . VAL B 1 160 ? 23.384 -43.649 -76.383 1.00 22.35 160 VAL B O 1
ATOM 6654 N N . ASP B 1 161 ? 23.937 -42.170 -77.994 1.00 24.07 161 ASP B N 1
ATOM 6655 C CA . ASP B 1 161 ? 25.046 -41.614 -77.208 1.00 25.60 161 ASP B CA 1
ATOM 6656 C C . ASP B 1 161 ? 24.478 -40.630 -76.188 1.00 26.38 161 ASP B C 1
ATOM 6657 O O . ASP B 1 161 ? 24.160 -39.492 -76.522 1.00 30.49 161 ASP B O 1
ATOM 6666 N N . VAL B 1 162 ? 24.302 -41.092 -74.938 1.00 25.04 162 VAL B N 1
ATOM 6667 C CA . VAL B 1 162 ? 23.657 -40.260 -73.918 1.00 24.80 162 VAL B CA 1
ATOM 6668 C C . VAL B 1 162 ? 24.620 -39.289 -73.278 1.00 28.36 162 VAL B C 1
ATOM 6669 O O . VAL B 1 162 ? 24.192 -38.516 -72.417 1.00 28.71 162 VAL B O 1
ATOM 6682 N N . THR B 1 163 ? 25.901 -39.334 -73.603 1.00 30.78 163 THR B N 1
ATOM 6683 C CA . THR B 1 163 ? 26.832 -38.343 -73.084 1.00 35.55 163 THR B CA 1
ATOM 6684 C C . THR B 1 163 ? 27.135 -37.247 -74.096 1.00 36.69 163 THR B C 1
ATOM 6685 O O . THR B 1 163 ? 27.913 -36.344 -73.792 1.00 38.22 163 THR B O 1
ATOM 6696 N N . ARG B 1 164 ? 26.520 -37.286 -75.277 1.00 38.96 164 ARG B N 1
ATOM 6697 C CA . ARG B 1 164 ? 26.601 -36.157 -76.197 1.00 41.45 164 ARG B CA 1
ATOM 6698 C C . ARG B 1 164 ? 25.936 -34.928 -75.580 1.00 39.46 164 ARG B C 1
ATOM 6699 O O . ARG B 1 164 ? 24.863 -35.019 -74.972 1.00 37.17 164 ARG B O 1
ATOM 6720 N N . TRP B 1 165 ? 26.574 -33.770 -75.734 1.00 39.81 165 TRP B N 1
ATOM 6721 C CA . TRP B 1 165 ? 26.106 -32.559 -75.073 1.00 37.90 165 TRP B CA 1
ATOM 6722 C C . TRP B 1 165 ? 24.725 -32.179 -75.570 1.00 37.05 165 TRP B C 1
ATOM 6723 O O . TRP B 1 165 ? 24.469 -32.134 -76.777 1.00 40.97 165 TRP B O 1
ATOM 6744 N N . VAL B 1 166 ? 23.812 -31.992 -74.627 1.00 33.39 166 VAL B N 1
ATOM 6745 C CA . VAL B 1 166 ? 22.500 -31.436 -74.890 1.00 31.57 166 VAL B CA 1
ATOM 6746 C C . VAL B 1 166 ? 22.429 -30.213 -73.990 1.00 31.56 166 VAL B C 1
ATOM 6747 O O . VAL B 1 166 ? 22.265 -30.347 -72.774 1.00 29.15 166 VAL B O 1
ATOM 6760 N N . GLU B 1 167 ? 22.614 -29.023 -74.558 1.00 32.35 167 GLU B N 1
ATOM 6761 C CA . GLU B 1 167 ? 22.773 -27.821 -73.747 1.00 32.45 167 GLU B CA 1
ATOM 6762 C C . GLU B 1 167 ? 21.646 -27.682 -72.726 1.00 31.45 167 GLU B C 1
ATOM 6763 O O . GLU B 1 167 ? 21.890 -27.334 -71.569 1.00 31.72 167 GLU B O 1
ATOM 6775 N N . ALA B 1 168 ? 20.413 -28.006 -73.123 1.00 33.87 168 ALA B N 1
ATOM 6776 C CA . ALA B 1 168 ? 19.258 -27.762 -72.261 1.00 33.79 168 ALA B CA 1
ATOM 6777 C C . ALA B 1 168 ? 19.342 -28.539 -70.955 1.00 30.27 168 ALA B C 1
ATOM 6778 O O . ALA B 1 168 ? 18.798 -28.099 -69.937 1.00 31.03 168 ALA B O 1
ATOM 6785 N N . LEU B 1 169 ? 19.992 -29.704 -70.966 1.00 27.10 169 LEU B N 1
ATOM 6786 C CA . LEU B 1 169 ? 20.230 -30.497 -69.768 1.00 21.95 169 LEU B CA 1
ATOM 6787 C C . LEU B 1 169 ? 21.632 -30.245 -69.227 1.00 20.68 169 LEU B C 1
ATOM 6788 O O . LEU B 1 169 ? 21.788 -29.790 -68.093 1.00 19.84 169 LEU B O 1
ATOM 6804 N N . ASP B 1 170 ? 22.660 -30.475 -70.048 1.00 21.44 170 ASP B N 1
ATOM 6805 C CA . ASP B 1 170 ? 24.017 -30.580 -69.530 1.00 20.73 170 ASP B CA 1
ATOM 6806 C C . ASP B 1 170 ? 24.549 -29.242 -69.026 1.00 21.73 170 ASP B C 1
ATOM 6807 O O . ASP B 1 170 ? 25.397 -29.212 -68.127 1.00 21.70 170 ASP B O 1
ATOM 6816 N N . ALA B 1 171 ? 24.070 -28.130 -69.571 1.00 19.91 171 ALA B N 1
ATOM 6817 C CA . ALA B 1 171 ? 24.522 -26.841 -69.076 1.00 21.61 171 ALA B CA 1
ATOM 6818 C C . ALA B 1 171 ? 23.887 -26.458 -67.741 1.00 20.34 171 ALA B C 1
ATOM 6819 O O . ALA B 1 171 ? 24.377 -25.519 -67.097 1.00 21.95 171 ALA B O 1
ATOM 6826 N N . TRP B 1 172 ? 22.816 -27.125 -67.306 1.00 19.58 172 TRP B N 1
ATOM 6827 C CA . TRP B 1 172 ? 21.980 -26.623 -66.212 1.00 18.67 172 TRP B CA 1
ATOM 6828 C C . TRP B 1 172 ? 21.776 -27.569 -65.036 1.00 18.01 172 TRP B C 1
ATOM 6829 O O . TRP B 1 172 ? 21.861 -27.135 -63.878 1.00 18.08 172 TRP B O 1
ATOM 6850 N N . VAL B 1 173 ? 21.427 -28.811 -65.284 1.00 17.73 173 VAL B N 1
ATOM 6851 C CA . VAL B 1 173 ? 20.925 -29.646 -64.209 1.00 16.66 173 VAL B CA 1
ATOM 6852 C C . VAL B 1 173 ? 22.061 -30.260 -63.384 1.00 16.81 173 VAL B C 1
ATOM 6853 O O . VAL B 1 173 ? 23.192 -30.466 -63.848 1.00 17.08 173 VAL B O 1
ATOM 6866 N N . GLY B 1 174 ? 21.743 -30.556 -62.149 1.00 14.42 174 GLY B N 1
ATOM 6867 C CA . GLY B 1 174 ? 22.622 -31.304 -61.285 1.00 13.21 174 GLY B CA 1
ATOM 6868 C C . GLY B 1 174 ? 22.430 -32.792 -61.458 1.00 11.86 174 GLY B C 1
ATOM 6869 O O . GLY B 1 174 ? 21.566 -33.261 -62.223 1.00 12.55 174 GLY B O 1
ATOM 6873 N N . PRO B 1 175 ? 23.216 -33.566 -60.703 1.00 11.87 175 PRO B N 1
ATOM 6874 C CA . PRO B 1 175 ? 23.268 -35.018 -60.928 1.00 12.39 175 PRO B CA 1
ATOM 6875 C C . PRO B 1 175 ? 21.955 -35.755 -60.718 1.00 10.66 175 PRO B C 1
ATOM 6876 O O . PRO B 1 175 ? 21.761 -36.822 -61.298 1.00 10.67 175 PRO B O 1
ATOM 6887 N N . ALA B 1 176 ? 21.056 -35.259 -59.872 1.00 10.12 176 ALA B N 1
ATOM 6888 C CA . ALA B 1 176 ? 19.780 -35.942 -59.687 1.00 9.68 176 ALA B CA 1
ATOM 6889 C C . ALA B 1 176 ? 19.009 -36.047 -60.998 1.00 10.15 176 ALA B C 1
ATOM 6890 O O . ALA B 1 176 ? 18.182 -36.947 -61.134 1.00 10.83 176 ALA B O 1
ATOM 6897 N N . PHE B 1 177 ? 19.250 -35.120 -61.951 1.00 10.22 177 PHE B N 1
ATOM 6898 C CA . PHE B 1 177 ? 18.547 -35.073 -63.225 1.00 10.12 177 PHE B CA 1
ATOM 6899 C C . PHE B 1 177 ? 19.464 -35.432 -64.368 1.00 10.37 177 PHE B C 1
ATOM 6900 O O . PHE B 1 177 ? 19.256 -34.998 -65.507 1.00 11.47 177 PHE B O 1
ATOM 6917 N N . ARG B 1 178 ? 20.416 -36.313 -64.086 1.00 10.33 178 ARG B N 1
ATOM 6918 C CA . ARG B 1 178 ? 21.207 -36.986 -65.120 1.00 10.63 178 ARG B CA 1
ATOM 6919 C C . ARG B 1 178 ? 21.082 -38.482 -64.884 1.00 10.06 178 ARG B C 1
ATOM 6920 O O . ARG B 1 178 ? 22.020 -39.134 -64.396 1.00 11.00 178 ARG B O 1
ATOM 6941 N N . GLY B 1 179 ? 19.897 -39.008 -65.174 1.00 10.04 179 GLY B N 1
ATOM 6942 C CA . GLY B 1 179 ? 19.507 -40.320 -64.703 1.00 9.92 179 GLY B CA 1
ATOM 6943 C C . GLY B 1 179 ? 19.478 -41.399 -65.754 1.00 10.25 179 GLY B C 1
ATOM 6944 O O . GLY B 1 179 ? 18.957 -42.489 -65.510 1.00 11.22 179 GLY B O 1
ATOM 6948 N N . VAL B 1 180 ? 20.009 -41.134 -66.934 1.00 10.66 180 VAL B N 1
ATOM 6949 C CA . VAL B 1 180 ? 20.014 -42.092 -68.049 1.00 11.00 180 VAL B CA 1
ATOM 6950 C C . VAL B 1 180 ? 21.423 -42.661 -68.139 1.00 11.46 180 VAL B C 1
ATOM 6951 O O . VAL B 1 180 ? 22.351 -41.961 -68.551 1.00 13.89 180 VAL B O 1
ATOM 6964 N N . THR B 1 181 ? 21.606 -43.920 -67.791 1.00 10.92 181 THR B N 1
ATOM 6965 C CA . THR B 1 181 ? 22.941 -44.512 -67.850 1.00 11.59 181 THR B CA 1
ATOM 6966 C C . THR B 1 181 ? 23.257 -45.133 -69.208 1.00 13.08 181 THR B C 1
ATOM 6967 O O . THR B 1 181 ? 24.435 -45.278 -69.543 1.00 15.14 181 THR B O 1
ATOM 6978 N N . ALA B 1 182 ? 22.241 -45.475 -69.990 1.00 11.71 182 ALA B N 1
ATOM 6979 C CA . ALA B 1 182 ? 22.384 -45.983 -71.352 1.00 12.33 182 ALA B CA 1
ATOM 6980 C C . ALA B 1 182 ? 21.018 -45.851 -71.977 1.00 12.61 182 ALA B C 1
ATOM 6981 O O . ALA B 1 182 ? 19.970 -45.909 -71.313 1.00 11.44 182 ALA B O 1
ATOM 6988 N N . ALA B 1 183 ? 21.042 -45.728 -73.312 1.00 12.87 183 ALA B N 1
ATOM 6989 C CA . ALA B 1 183 ? 19.807 -45.714 -74.086 1.00 12.37 183 ALA B CA 1
ATOM 6990 C C . ALA B 1 183 ? 20.074 -46.267 -75.487 1.00 13.01 183 ALA B C 1
ATOM 6991 O O . ALA B 1 183 ? 21.227 -46.284 -75.961 1.00 14.15 183 ALA B O 1
ATOM 6998 N N . TRP B 1 184 ? 18.987 -46.706 -76.111 1.00 12.36 184 TRP B N 1
ATOM 6999 C CA . TRP B 1 184 ? 19.009 -47.295 -77.451 1.00 12.79 184 TRP B CA 1
ATOM 7000 C C . TRP B 1 184 ? 17.729 -46.897 -78.148 1.00 13.09 184 TRP B C 1
ATOM 7001 O O . TRP B 1 184 ? 16.703 -46.521 -77.543 1.00 13.69 184 TRP B O 1
ATOM 7022 N N . ARG B 1 185 ? 17.758 -47.047 -79.494 1.00 12.55 185 ARG B N 1
ATOM 7023 C CA A ARG B 1 185 ? 16.561 -46.741 -80.263 0.59 13.22 185 ARG B CA 1
ATOM 7024 C CA B ARG B 1 185 ? 16.562 -46.744 -80.260 0.41 13.40 185 ARG B CA 1
ATOM 7025 C C . ARG B 1 185 ? 16.389 -47.722 -81.414 1.00 12.95 185 ARG B C 1
ATOM 7026 O O . ARG B 1 185 ? 17.378 -48.272 -81.949 1.00 14.44 185 ARG B O 1
ATOM 7064 N N . VAL B 1 186 ? 15.132 -47.911 -81.772 1.00 13.11 186 VAL B N 1
ATOM 7065 C CA . VAL B 1 186 ? 14.773 -48.665 -82.986 1.00 14.52 186 VAL B CA 1
ATOM 7066 C C . VAL B 1 186 ? 13.324 -48.352 -83.260 1.00 13.94 186 VAL B C 1
ATOM 7067 O O . VAL B 1 186 ? 12.495 -48.352 -82.353 1.00 14.10 186 VAL B O 1
ATOM 7080 N N . GLY B 1 187 ? 12.994 -48.123 -84.539 1.00 15.56 187 GLY B N 1
ATOM 7081 C CA . GLY B 1 187 ? 11.619 -47.809 -84.824 1.00 15.99 187 GLY B CA 1
ATOM 7082 C C . GLY B 1 187 ? 11.174 -46.562 -84.095 1.00 16.43 187 GLY B C 1
ATOM 7083 O O . GLY B 1 187 ? 11.842 -45.532 -84.133 1.00 20.83 187 GLY B O 1
ATOM 7087 N N . ARG B 1 188 ? 9.988 -46.647 -83.521 1.00 15.52 188 ARG B N 1
ATOM 7088 C CA . ARG B 1 188 ? 9.465 -45.596 -82.648 1.00 18.81 188 ARG B CA 1
ATOM 7089 C C . ARG B 1 188 ? 9.893 -45.754 -81.187 1.00 17.57 188 ARG B C 1
ATOM 7090 O O . ARG B 1 188 ? 9.398 -44.989 -80.324 1.00 20.99 188 ARG B O 1
ATOM 7111 N N . SER B 1 189 ? 10.690 -46.768 -80.887 1.00 16.74 189 SER B N 1
ATOM 7112 C CA . SER B 1 189 ? 10.994 -47.148 -79.496 1.00 17.54 189 SER B CA 1
ATOM 7113 C C . SER B 1 189 ? 12.293 -46.484 -79.072 1.00 14.77 189 SER B C 1
ATOM 7114 O O . SER B 1 189 ? 13.317 -46.511 -79.789 1.00 15.84 189 SER B O 1
ATOM 7122 N N . ILE B 1 190 ? 12.304 -46.016 -77.810 1.00 13.64 190 ILE B N 1
ATOM 7123 C CA A ILE B 1 190 ? 13.536 -45.678 -77.105 0.69 11.82 190 ILE B CA 1
ATOM 7124 C CA B ILE B 1 190 ? 13.532 -45.672 -77.102 0.31 12.27 190 ILE B CA 1
ATOM 7125 C C . ILE B 1 190 ? 13.579 -46.554 -75.858 1.00 11.75 190 ILE B C 1
ATOM 7126 O O . ILE B 1 190 ? 12.599 -46.602 -75.080 1.00 12.90 190 ILE B O 1
ATOM 7154 N N . TYR B 1 191 ? 14.651 -47.255 -75.688 1.00 10.79 191 TYR B N 1
ATOM 7155 C CA . TYR B 1 191 ? 14.884 -48.060 -74.490 1.00 10.56 191 TYR B CA 1
ATOM 7156 C C . TYR B 1 191 ? 15.969 -47.388 -73.673 1.00 10.66 191 TYR B C 1
ATOM 7157 O O . TYR B 1 191 ? 16.878 -46.741 -74.203 1.00 11.46 191 TYR B O 1
ATOM 7175 N N . ALA B 1 192 ? 15.872 -47.498 -72.327 1.00 9.77 192 ALA B N 1
ATOM 7176 C CA . ALA B 1 192 ? 16.880 -46.870 -71.485 1.00 9.74 192 ALA B CA 1
ATOM 7177 C C . ALA B 1 192 ? 16.993 -47.555 -70.131 1.00 9.72 192 ALA B C 1
ATOM 7178 O O . ALA B 1 192 ? 16.033 -48.163 -69.625 1.00 10.03 192 ALA B O 1
ATOM 7185 N N . ASP B 1 193 ? 18.191 -47.437 -69.581 1.00 9.50 193 ASP B N 1
ATOM 7186 C CA . ASP B 1 193 ? 18.463 -47.741 -68.173 1.00 9.98 193 ASP B CA 1
ATOM 7187 C C . ASP B 1 193 ? 18.424 -46.446 -67.374 1.00 10.13 193 ASP B C 1
ATOM 7188 O O . ASP B 1 193 ? 19.098 -45.474 -67.719 1.00 10.93 193 ASP B O 1
ATOM 7197 N N . LEU B 1 194 ? 17.597 -46.445 -66.332 1.00 9.38 194 LEU B N 1
ATOM 7198 C CA . LEU B 1 194 ? 17.381 -45.273 -65.481 1.00 9.38 194 LEU B CA 1
ATOM 7199 C C . LEU B 1 194 ? 17.905 -45.540 -64.079 1.00 9.02 194 LEU B C 1
ATOM 7200 O O . LEU B 1 194 ? 17.647 -46.607 -63.514 1.00 9.66 194 LEU B O 1
ATOM 7216 N N . ALA B 1 195 ? 18.652 -44.594 -63.527 1.00 8.90 195 ALA B N 1
ATOM 7217 C CA . ALA B 1 195 ? 19.183 -44.716 -62.178 1.00 9.11 195 ALA B CA 1
ATOM 7218 C C . ALA B 1 195 ? 19.457 -43.326 -61.662 1.00 9.48 195 ALA B C 1
ATOM 7219 O O . ALA B 1 195 ? 19.388 -42.344 -62.396 1.00 10.29 195 ALA B O 1
ATOM 7226 N N . LEU B 1 196 ? 19.736 -43.254 -60.354 1.00 9.13 196 LEU B N 1
ATOM 7227 C CA . LEU B 1 196 ? 19.947 -41.991 -59.666 1.00 9.45 196 LEU B CA 1
ATOM 7228 C C . LEU B 1 196 ? 21.306 -41.954 -58.988 1.00 9.18 196 LEU B C 1
ATOM 7229 O O . LEU B 1 196 ? 21.902 -42.998 -58.747 1.00 9.76 196 LEU B O 1
ATOM 7245 N N . PRO B 1 197 ? 21.823 -40.785 -58.647 1.00 8.61 197 PRO B N 1
ATOM 7246 C CA . PRO B 1 197 ? 22.966 -40.757 -57.731 1.00 9.59 197 PRO B CA 1
ATOM 7247 C C . PRO B 1 197 ? 22.672 -41.600 -56.499 1.00 9.28 197 PRO B C 1
ATOM 7248 O O . PRO B 1 197 ? 21.554 -41.616 -56.001 1.00 9.98 197 PRO B O 1
ATOM 7259 N N . GLU B 1 198 ? 23.715 -42.231 -55.952 1.00 9.32 198 GLU B N 1
ATOM 7260 C CA . GLU B 1 198 ? 23.532 -43.111 -54.810 1.00 10.72 198 GLU B CA 1
ATOM 7261 C C . GLU B 1 198 ? 22.806 -42.402 -53.672 1.00 10.10 198 GLU B C 1
ATOM 7262 O O . GLU B 1 198 ? 21.860 -42.936 -53.093 1.00 11.00 198 GLU B O 1
ATOM 7274 N N . GLY B 1 199 ? 23.277 -41.212 -53.309 1.00 10.63 199 GLY B N 1
ATOM 7275 C CA . GLY B 1 199 ? 22.701 -40.516 -52.163 1.00 11.33 199 GLY B CA 1
ATOM 7276 C C . GLY B 1 199 ? 21.238 -40.194 -52.367 1.00 11.28 199 GLY B C 1
ATOM 7277 O O . GLY B 1 199 ? 20.385 -40.486 -51.523 1.00 12.15 199 GLY B O 1
ATOM 7281 N N . VAL B 1 200 ? 20.913 -39.619 -53.526 1.00 10.77 200 VAL B N 1
ATOM 7282 C CA . VAL B 1 200 ? 19.522 -39.350 -53.890 1.00 10.80 200 VAL B CA 1
ATOM 7283 C C . VAL B 1 200 ? 18.704 -40.629 -53.825 1.00 10.39 200 VAL B C 1
ATOM 7284 O O . VAL B 1 200 ? 17.564 -40.631 -53.361 1.00 11.01 200 VAL B O 1
ATOM 7297 N N . SER B 1 201 ? 19.273 -41.735 -54.299 1.00 10.56 201 SER B N 1
ATOM 7298 C CA . SER B 1 201 ? 18.549 -42.987 -54.374 1.00 10.42 201 SER B CA 1
ATOM 7299 C C . SER B 1 201 ? 18.146 -43.532 -53.015 1.00 10.29 201 SER B C 1
ATOM 7300 O O . SER B 1 201 ? 17.245 -44.371 -52.961 1.00 11.59 201 SER B O 1
ATOM 7308 N N . GLU B 1 202 ? 18.775 -43.078 -51.920 1.00 11.36 202 GLU B N 1
ATOM 7309 C CA . GLU B 1 202 ? 18.417 -43.551 -50.582 1.00 12.28 202 GLU B CA 1
ATOM 7310 C C . GLU B 1 202 ? 16.974 -43.269 -50.238 1.00 12.26 202 GLU B C 1
ATOM 7311 O O . GLU B 1 202 ? 16.413 -43.962 -49.387 1.00 14.40 202 GLU B O 1
ATOM 7323 N N A ARG B 1 203 ? 16.365 -42.225 -50.843 0.44 11.05 203 ARG B N 1
ATOM 7324 N N B ARG B 1 203 ? 16.343 -42.276 -50.845 0.56 12.54 203 ARG B N 1
ATOM 7325 C CA A ARG B 1 203 ? 14.963 -41.861 -50.617 0.44 11.05 203 ARG B CA 1
ATOM 7326 C CA B ARG B 1 203 ? 14.949 -42.021 -50.531 0.56 13.94 203 ARG B CA 1
ATOM 7327 C C A ARG B 1 203 ? 14.002 -42.552 -51.582 0.44 10.53 203 ARG B C 1
ATOM 7328 C C B ARG B 1 203 ? 14.008 -42.434 -51.642 0.56 11.79 203 ARG B C 1
ATOM 7329 O O A ARG B 1 203 ? 12.786 -42.513 -51.382 0.44 9.26 203 ARG B O 1
ATOM 7330 O O B ARG B 1 203 ? 12.827 -42.096 -51.591 0.56 10.39 203 ARG B O 1
ATOM 7371 N N . ALA B 1 204 ? 14.500 -43.176 -52.650 1.00 10.04 204 ALA B N 1
ATOM 7372 C CA . ALA B 1 204 ? 13.601 -43.729 -53.656 1.00 10.15 204 ALA B CA 1
ATOM 7373 C C . ALA B 1 204 ? 12.549 -44.638 -53.020 1.00 10.47 204 ALA B C 1
ATOM 7374 O O . ALA B 1 204 ? 11.395 -44.650 -53.468 1.00 10.66 204 ALA B O 1
ATOM 7381 N N . GLN B 1 205 ? 12.934 -45.397 -51.980 1.00 10.33 205 GLN B N 1
ATOM 7382 C CA . GLN B 1 205 ? 12.014 -46.307 -51.319 1.00 11.70 205 GLN B CA 1
ATOM 7383 C C . GLN B 1 205 ? 10.841 -45.595 -50.665 1.00 12.20 205 GLN B C 1
ATOM 7384 O O . GLN B 1 205 ? 9.848 -46.256 -50.362 1.00 14.05 205 GLN B O 1
ATOM 7398 N N . ASP B 1 206 ? 10.955 -44.290 -50.416 1.00 11.26 206 ASP B N 1
ATOM 7399 C CA . ASP B 1 206 ? 9.913 -43.546 -49.720 1.00 12.44 206 ASP B CA 1
ATOM 7400 C C . ASP B 1 206 ? 8.864 -42.970 -50.658 1.00 11.88 206 ASP B C 1
ATOM 7401 O O . ASP B 1 206 ? 7.804 -42.543 -50.193 1.00 13.83 206 ASP B O 1
ATOM 7410 N N . PHE B 1 207 ? 9.145 -42.913 -51.959 1.00 10.35 207 PHE B N 1
ATOM 7411 C CA . PHE B 1 207 ? 8.210 -42.381 -52.932 1.00 10.62 207 PHE B CA 1
ATOM 7412 C C . PHE B 1 207 ? 7.495 -43.535 -53.621 1.00 10.47 207 PHE B C 1
ATOM 7413 O O . PHE B 1 207 ? 7.995 -44.656 -53.685 1.00 11.86 207 PHE B O 1
ATOM 7430 N N . GLY B 1 208 ? 6.324 -43.247 -54.180 1.00 10.38 208 GLY B N 1
ATOM 7431 C CA . GLY B 1 208 ? 5.716 -44.217 -55.081 1.00 10.50 208 GLY B CA 1
ATOM 7432 C C . GLY B 1 208 ? 6.607 -44.475 -56.277 1.00 10.10 208 GLY B C 1
ATOM 7433 O O . GLY B 1 208 ? 7.013 -45.612 -56.560 1.00 10.43 208 GLY B O 1
ATOM 7437 N N . LEU B 1 209 ? 6.972 -43.403 -56.946 1.00 9.51 209 LEU B N 1
ATOM 7438 C CA . LEU B 1 209 ? 7.968 -43.413 -58.002 1.00 9.54 209 LEU B CA 1
ATOM 7439 C C . LEU B 1 209 ? 8.786 -42.138 -57.887 1.00 10.13 209 LEU B C 1
ATOM 7440 O O . LEU B 1 209 ? 8.255 -41.041 -58.087 1.00 10.41 209 LEU B O 1
ATOM 7456 N N . HIS B 1 210 ? 10.054 -42.264 -57.506 1.00 9.84 210 HIS B N 1
ATOM 7457 C CA . HIS B 1 210 ? 10.851 -41.077 -57.269 1.00 9.31 210 HIS B CA 1
ATOM 7458 C C . HIS B 1 210 ? 10.737 -40.154 -58.477 1.00 9.46 210 HIS B C 1
ATOM 7459 O O . HIS B 1 210 ? 10.995 -40.588 -59.607 1.00 9.84 210 HIS B O 1
ATOM 7473 N N . PRO B 1 211 ? 10.404 -38.876 -58.299 1.00 8.95 211 PRO B N 1
ATOM 7474 C CA . PRO B 1 211 ? 10.223 -38.006 -59.473 1.00 9.12 211 PRO B CA 1
ATOM 7475 C C . PRO B 1 211 ? 11.431 -37.913 -60.377 1.00 9.31 211 PRO B C 1
ATOM 7476 O O . PRO B 1 211 ? 11.267 -37.684 -61.588 1.00 9.66 211 PRO B O 1
ATOM 7487 N N . ALA B 1 212 ? 12.640 -38.024 -59.828 1.00 9.47 212 ALA B N 1
ATOM 7488 C CA . ALA B 1 212 ? 13.807 -37.956 -60.691 1.00 9.60 212 ALA B CA 1
ATOM 7489 C C . ALA B 1 212 ? 13.947 -39.207 -61.552 1.00 10.04 212 ALA B C 1
ATOM 7490 O O . ALA B 1 212 ? 14.536 -39.140 -62.643 1.00 10.16 212 ALA B O 1
ATOM 7497 N N A LEU B 1 213 ? 13.386 -40.322 -61.098 0.48 10.60 213 LEU B N 1
ATOM 7498 N N B LEU B 1 213 ? 13.476 -40.371 -61.091 0.52 10.33 213 LEU B N 1
ATOM 7499 C CA A LEU B 1 213 ? 13.467 -41.556 -61.863 0.48 11.04 213 LEU B CA 1
ATOM 7500 C CA B LEU B 1 213 ? 13.473 -41.536 -61.982 0.52 12.51 213 LEU B CA 1
ATOM 7501 C C A LEU B 1 213 ? 12.462 -41.558 -63.030 0.48 10.34 213 LEU B C 1
ATOM 7502 C C B LEU B 1 213 ? 12.514 -41.322 -63.136 0.52 12.06 213 LEU B C 1
ATOM 7503 O O A LEU B 1 213 ? 12.789 -42.022 -64.136 0.48 8.91 213 LEU B O 1
ATOM 7504 O O B LEU B 1 213 ? 12.883 -41.488 -64.308 0.52 10.30 213 LEU B O 1
ATOM 7535 N N . LEU B 1 214 ? 11.267 -40.965 -62.831 1.00 11.31 214 LEU B N 1
ATOM 7536 C CA . LEU B 1 214 ? 10.340 -40.765 -63.942 1.00 11.18 214 LEU B CA 1
ATOM 7537 C C . LEU B 1 214 ? 10.874 -39.699 -64.889 1.00 11.66 214 LEU B C 1
ATOM 7538 O O . LEU B 1 214 ? 10.787 -39.845 -66.116 1.00 12.16 214 LEU B O 1
ATOM 7554 N N . ASP B 1 215 ? 11.495 -38.648 -64.346 1.00 10.34 215 ASP B N 1
ATOM 7555 C CA . ASP B 1 215 ? 12.064 -37.627 -65.216 1.00 10.21 215 ASP B CA 1
ATOM 7556 C C . ASP B 1 215 ? 13.180 -38.174 -66.108 1.00 10.13 215 ASP B C 1
ATOM 7557 O O . ASP B 1 215 ? 13.350 -37.706 -67.251 1.00 10.62 215 ASP B O 1
ATOM 7566 N N . ALA B 1 216 ? 13.910 -39.184 -65.636 1.00 9.86 216 ALA B N 1
ATOM 7567 C CA . ALA B 1 216 ? 14.958 -39.778 -66.441 1.00 10.19 216 ALA B CA 1
ATOM 7568 C C . ALA B 1 216 ? 14.386 -40.414 -67.712 1.00 10.42 216 ALA B C 1
ATOM 7569 O O . ALA B 1 216 ? 15.064 -40.421 -68.747 1.00 10.57 216 ALA B O 1
ATOM 7576 N N . ALA B 1 217 ? 13.157 -40.944 -67.703 1.00 10.15 217 ALA B N 1
ATOM 7577 C CA . ALA B 1 217 ? 12.568 -41.425 -68.952 1.00 10.89 217 ALA B CA 1
ATOM 7578 C C . ALA B 1 217 ? 12.392 -40.285 -69.938 1.00 11.22 217 ALA B C 1
ATOM 7579 O O . ALA B 1 217 ? 12.602 -40.460 -71.148 1.00 12.07 217 ALA B O 1
ATOM 7586 N N . LEU B 1 218 ? 12.015 -39.107 -69.450 1.00 10.99 218 LEU B N 1
ATOM 7587 C CA . LEU B 1 218 ? 11.885 -37.929 -70.287 1.00 12.32 218 LEU B CA 1
ATOM 7588 C C . LEU B 1 218 ? 13.239 -37.456 -70.791 1.00 12.76 218 LEU B C 1
ATOM 7589 O O . LEU B 1 218 ? 13.351 -37.014 -71.927 1.00 14.13 218 LEU B O 1
ATOM 7605 N N . GLN B 1 219 ? 14.275 -37.527 -69.963 1.00 11.39 219 GLN B N 1
ATOM 7606 C CA . GLN B 1 219 ? 15.617 -37.207 -70.409 1.00 11.78 219 GLN B CA 1
ATOM 7607 C C . GLN B 1 219 ? 16.032 -38.126 -71.545 1.00 12.33 219 GLN B C 1
ATOM 7608 O O . GLN B 1 219 ? 16.699 -37.684 -72.504 1.00 14.59 219 GLN B O 1
ATOM 7622 N N . ALA B 1 220 ? 15.723 -39.414 -71.440 1.00 12.68 220 ALA B N 1
ATOM 7623 C CA . ALA B 1 220 ? 16.067 -40.337 -72.519 1.00 13.39 220 ALA B CA 1
ATOM 7624 C C . ALA B 1 220 ? 15.349 -39.958 -73.808 1.00 14.68 220 ALA B C 1
ATOM 7625 O O . ALA B 1 220 ? 15.959 -39.975 -74.903 1.00 17.57 220 ALA B O 1
ATOM 7632 N N . LEU B 1 221 ? 14.071 -39.612 -73.717 1.00 15.55 221 LEU B N 1
ATOM 7633 C CA . LEU B 1 221 ? 13.315 -39.158 -74.885 1.00 17.96 221 LEU B CA 1
ATOM 7634 C C . LEU B 1 221 ? 13.978 -37.931 -75.489 1.00 19.05 221 LEU B C 1
ATOM 7635 O O . LEU B 1 221 ? 14.145 -37.858 -76.724 1.00 21.87 221 LEU B O 1
ATOM 7651 N N . LEU B 1 222 ? 14.346 -36.936 -74.674 1.00 18.43 222 LEU B N 1
ATOM 7652 C CA . LEU B 1 222 ? 14.922 -35.705 -75.202 1.00 20.11 222 LEU B CA 1
ATOM 7653 C C . LEU B 1 222 ? 16.288 -35.951 -75.810 1.00 20.14 222 LEU B C 1
ATOM 7654 O O . LEU B 1 222 ? 16.570 -35.441 -76.911 1.00 24.70 222 LEU B O 1
ATOM 7670 N N . ARG B 1 223 ? 17.126 -36.780 -75.213 1.00 19.30 223 ARG B N 1
ATOM 7671 C CA . ARG B 1 223 ? 18.451 -37.030 -75.755 1.00 20.19 223 ARG B CA 1
ATOM 7672 C C . ARG B 1 223 ? 18.361 -37.828 -77.046 1.00 21.95 223 ARG B C 1
ATOM 7673 O O . ARG B 1 223 ? 19.123 -37.573 -78.003 1.00 25.76 223 ARG B O 1
ATOM 7694 N N . ALA B 1 224 ? 17.419 -38.745 -77.150 1.00 22.64 224 ALA B N 1
ATOM 7695 C CA . ALA B 1 224 ? 17.202 -39.455 -78.411 1.00 25.18 224 ALA B CA 1
ATOM 7696 C C . ALA B 1 224 ? 16.677 -38.516 -79.487 1.00 28.17 224 ALA B C 1
ATOM 7697 O O . ALA B 1 224 ? 17.127 -38.574 -80.644 1.00 30.95 224 ALA B O 1
ATOM 7704 N N . GLU B 1 225 ? 15.691 -37.683 -79.170 1.00 30.42 225 GLU B N 1
ATOM 7705 C CA . GLU B 1 225 ? 15.072 -36.837 -80.187 1.00 34.99 225 GLU B CA 1
ATOM 7706 C C . GLU B 1 225 ? 16.042 -35.784 -80.693 1.00 36.73 225 GLU B C 1
ATOM 7707 O O . GLU B 1 225 ? 15.937 -35.361 -81.854 1.00 39.47 225 GLU B O 1
ATOM 7719 N N . LEU B 1 226 ? 17.008 -35.373 -79.879 1.00 38.38 226 LEU B N 1
ATOM 7720 C CA . LEU B 1 226 ? 18.058 -34.454 -80.311 1.00 45.12 226 LEU B CA 1
ATOM 7721 C C . LEU B 1 226 ? 19.324 -35.168 -80.767 1.00 48.86 226 LEU B C 1
ATOM 7722 O O . LEU B 1 226 ? 20.306 -34.496 -81.108 1.00 53.38 226 LEU B O 1
ATOM 7738 N N . GLY B 1 227 ? 19.319 -36.495 -80.821 1.00 51.38 227 GLY B N 1
ATOM 7739 C CA . GLY B 1 227 ? 20.488 -37.246 -81.239 1.00 54.50 227 GLY B CA 1
ATOM 7740 C C . GLY B 1 227 ? 20.784 -37.079 -82.716 1.00 57.34 227 GLY B C 1
ATOM 7741 O O . GLY B 1 227 ? 20.884 -38.058 -83.458 1.00 58.66 227 GLY B O 1
ATOM 7745 N N . GLY B 1 235 ? 15.287 -24.289 -77.168 1.00 45.80 235 GLY B N 1
ATOM 7746 C CA . GLY B 1 235 ? 14.341 -24.474 -76.077 1.00 45.36 235 GLY B CA 1
ATOM 7747 C C . GLY B 1 235 ? 14.425 -25.844 -75.436 1.00 44.09 235 GLY B C 1
ATOM 7748 O O . GLY B 1 235 ? 15.489 -26.466 -75.403 1.00 46.52 235 GLY B O 1
ATOM 7751 N N . ILE B 1 236 ? 13.294 -26.319 -74.926 1.00 40.71 236 ILE B N 1
ATOM 7752 C CA . ILE B 1 236 ? 13.220 -27.648 -74.338 1.00 39.51 236 ILE B CA 1
ATOM 7753 C C . ILE B 1 236 ? 11.753 -28.074 -74.343 1.00 35.37 236 ILE B C 1
ATOM 7754 O O . ILE B 1 236 ? 10.881 -27.247 -74.050 1.00 35.22 236 ILE B O 1
ATOM 7770 N N . PRO B 1 237 ? 11.417 -29.316 -74.703 1.00 33.22 237 PRO B N 1
ATOM 7771 C CA . PRO B 1 237 ? 10.036 -29.784 -74.517 1.00 33.66 237 PRO B CA 1
ATOM 7772 C C . PRO B 1 237 ? 9.703 -29.799 -73.040 1.00 35.83 237 PRO B C 1
ATOM 7773 O O . PRO B 1 237 ? 10.443 -30.360 -72.232 1.00 38.84 237 PRO B O 1
ATOM 7784 N N . MET B 1 238 ? 8.591 -29.168 -72.698 1.00 33.11 238 MET B N 1
ATOM 7785 C CA . MET B 1 238 ? 8.102 -29.143 -71.323 1.00 35.06 238 MET B CA 1
ATOM 7786 C C . MET B 1 238 ? 6.792 -29.907 -71.239 1.00 34.91 238 MET B C 1
ATOM 7787 O O . MET B 1 238 ? 5.880 -29.677 -72.049 1.00 31.89 238 MET B O 1
ATOM 7801 N N . PRO B 1 239 ? 6.665 -30.810 -70.276 1.00 35.67 239 PRO B N 1
ATOM 7802 C CA . PRO B 1 239 ? 5.414 -31.556 -70.130 1.00 30.24 239 PRO B CA 1
ATOM 7803 C C . PRO B 1 239 ? 4.209 -30.642 -69.982 1.00 24.78 239 PRO B C 1
ATOM 7804 O O . PRO B 1 239 ? 4.265 -29.613 -69.300 1.00 28.46 239 PRO B O 1
ATOM 7815 N N . PHE B 1 240 ? 3.101 -31.022 -70.611 1.00 19.28 240 PHE B N 1
ATOM 7816 C CA . PHE B 1 240 ? 1.843 -30.356 -70.291 1.00 18.21 240 PHE B CA 1
ATOM 7817 C C . PHE B 1 240 ? 0.720 -31.292 -69.894 1.00 15.23 240 PHE B C 1
ATOM 7818 O O . PHE B 1 240 ? -0.232 -30.821 -69.266 1.00 16.45 240 PHE B O 1
ATOM 7835 N N . ALA B 1 241 ? 0.777 -32.573 -70.236 1.00 13.05 241 ALA B N 1
ATOM 7836 C CA . ALA B 1 241 ? -0.328 -33.436 -69.872 1.00 13.23 241 ALA B CA 1
ATOM 7837 C C . ALA B 1 241 ? 0.153 -34.866 -69.814 1.00 12.33 241 ALA B C 1
ATOM 7838 O O . ALA B 1 241 ? 1.073 -35.262 -70.535 1.00 14.22 241 ALA B O 1
ATOM 7845 N N . TRP B 1 242 ? -0.480 -35.626 -68.934 1.00 11.32 242 TRP B N 1
ATOM 7846 C CA . TRP B 1 242 ? -0.254 -37.043 -68.790 1.00 11.46 242 TRP B CA 1
ATOM 7847 C C . TRP B 1 242 ? -1.600 -37.739 -68.776 1.00 12.09 242 TRP B C 1
ATOM 7848 O O . TRP B 1 242 ? -2.582 -37.204 -68.272 1.00 13.03 242 TRP B O 1
ATOM 7869 N N . SER B 1 243 ? -1.625 -38.973 -69.253 1.00 12.23 243 SER B N 1
ATOM 7870 C CA A SER B 1 243 ? -2.822 -39.781 -69.186 0.75 12.90 243 SER B CA 1
ATOM 7871 C CA B SER B 1 243 ? -2.827 -39.777 -69.175 0.25 13.07 243 SER B CA 1
ATOM 7872 C C . SER B 1 243 ? -2.465 -41.196 -68.776 1.00 11.40 243 SER B C 1
ATOM 7873 O O . SER B 1 243 ? -1.426 -41.732 -69.172 1.00 12.38 243 SER B O 1
ATOM 7886 N N . ASP B 1 244 ? -3.372 -41.816 -68.037 1.00 11.64 244 ASP B N 1
ATOM 7887 C CA . ASP B 1 244 ? -3.286 -43.229 -67.684 1.00 13.21 244 ASP B CA 1
ATOM 7888 C C . ASP B 1 244 ? -1.951 -43.589 -67.059 1.00 12.83 244 ASP B C 1
ATOM 7889 O O . ASP B 1 244 ? -1.201 -44.412 -67.560 1.00 12.91 244 ASP B O 1
ATOM 7898 N N . VAL B 1 245 ? -1.690 -42.953 -65.919 1.00 12.09 245 VAL B N 1
ATOM 7899 C CA . VAL B 1 245 ? -0.469 -43.195 -65.154 1.00 11.89 245 VAL B CA 1
ATOM 7900 C C . VAL B 1 245 ? -0.803 -44.097 -63.974 1.00 11.94 245 VAL B C 1
ATOM 7901 O O . VAL B 1 245 ? -1.653 -43.752 -63.135 1.00 14.71 245 VAL B O 1
ATOM 7914 N N . ALA B 1 246 ? -0.141 -45.231 -63.875 1.00 11.86 246 ALA B N 1
ATOM 7915 C CA . ALA B 1 246 ? -0.415 -46.186 -62.808 1.00 12.00 246 ALA B CA 1
ATOM 7916 C C . ALA B 1 246 ? 0.852 -46.908 -62.397 1.00 11.18 246 ALA B C 1
ATOM 7917 O O . ALA B 1 246 ? 1.681 -47.258 -63.246 1.00 12.47 246 ALA B O 1
ATOM 7924 N N . LEU B 1 247 ? 0.989 -47.129 -61.092 1.00 11.47 247 LEU B N 1
ATOM 7925 C CA . LEU B 1 247 ? 2.082 -47.898 -60.522 1.00 11.80 247 LEU B CA 1
ATOM 7926 C C . LEU B 1 247 ? 1.675 -49.324 -60.207 1.00 13.04 247 LEU B C 1
ATOM 7927 O O . LEU B 1 247 ? 0.616 -49.562 -59.619 1.00 15.28 247 LEU B O 1
ATOM 7943 N N . GLU B 1 248 ? 2.541 -50.265 -60.572 1.00 13.03 248 GLU B N 1
ATOM 7944 C CA . GLU B 1 248 ? 2.413 -51.656 -60.157 1.00 13.56 248 GLU B CA 1
ATOM 7945 C C . GLU B 1 248 ? 3.286 -51.983 -58.976 1.00 14.52 248 GLU B C 1
ATOM 7946 O O . GLU B 1 248 ? 2.988 -52.936 -58.254 1.00 18.17 248 GLU B O 1
ATOM 7958 N N . ALA B 1 249 ? 4.378 -51.263 -58.804 1.00 13.99 249 ALA B N 1
ATOM 7959 C CA . ALA B 1 249 ? 5.319 -51.486 -57.731 1.00 15.05 249 ALA B CA 1
ATOM 7960 C C . ALA B 1 249 ? 5.840 -50.139 -57.294 1.00 14.18 249 ALA B C 1
ATOM 7961 O O . ALA B 1 249 ? 6.162 -49.293 -58.119 1.00 19.71 249 ALA B O 1
ATOM 7968 N N . ARG B 1 250 ? 5.946 -49.950 -56.005 1.00 13.78 250 ARG B N 1
ATOM 7969 C CA A ARG B 1 250 ? 6.346 -48.676 -55.431 0.58 12.04 250 ARG B CA 1
ATOM 7970 C CA B ARG B 1 250 ? 6.343 -48.676 -55.429 0.42 12.82 250 ARG B CA 1
ATOM 7971 C C . ARG B 1 250 ? 7.780 -48.736 -54.926 1.00 12.16 250 ARG B C 1
ATOM 7972 O O . ARG B 1 250 ? 8.298 -49.792 -54.571 1.00 13.94 250 ARG B O 1
ATOM 8011 N N . GLY B 1 251 ? 8.418 -47.584 -54.900 1.00 10.77 251 GLY B N 1
ATOM 8012 C CA . GLY B 1 251 ? 9.699 -47.463 -54.234 1.00 10.96 251 GLY B CA 1
ATOM 8013 C C . GLY B 1 251 ? 10.906 -47.976 -54.977 1.00 10.55 251 GLY B C 1
ATOM 8014 O O . GLY B 1 251 ? 11.948 -48.225 -54.335 1.00 11.63 251 GLY B O 1
ATOM 8018 N N . ALA B 1 252 ? 10.837 -48.119 -56.295 1.00 10.14 252 ALA B N 1
ATOM 8019 C CA . ALA B 1 252 ? 11.986 -48.601 -57.051 1.00 10.64 252 ALA B CA 1
ATOM 8020 C C . ALA B 1 252 ? 13.130 -47.599 -57.051 1.00 10.67 252 ALA B C 1
ATOM 8021 O O . ALA B 1 252 ? 12.918 -46.390 -57.062 1.00 10.93 252 ALA B O 1
ATOM 8028 N N . ALA B 1 253 ? 14.364 -48.107 -57.125 1.00 10.30 253 ALA B N 1
ATOM 8029 C CA . ALA B 1 253 ? 15.543 -47.265 -57.234 1.00 10.42 253 ALA B CA 1
ATOM 8030 C C . ALA B 1 253 ? 16.107 -47.157 -58.644 1.00 10.05 253 ALA B C 1
ATOM 8031 O O . ALA B 1 253 ? 16.819 -46.206 -58.942 1.00 11.13 253 ALA B O 1
ATOM 8038 N N . ALA B 1 254 ? 15.889 -48.154 -59.485 1.00 10.10 254 ALA B N 1
ATOM 8039 C CA . ALA B 1 254 ? 16.511 -48.268 -60.804 1.00 10.30 254 ALA B CA 1
ATOM 8040 C C . ALA B 1 254 ? 15.573 -49.072 -61.686 1.00 10.04 254 ALA B C 1
ATOM 8041 O O . ALA B 1 254 ? 15.004 -50.065 -61.247 1.00 11.20 254 ALA B O 1
ATOM 8048 N N . LEU B 1 255 ? 15.431 -48.651 -62.942 1.00 9.63 255 LEU B N 1
ATOM 8049 C CA . LEU B 1 255 ? 14.392 -49.195 -63.813 1.00 9.57 255 LEU B CA 1
ATOM 8050 C C . LEU B 1 255 ? 14.866 -49.261 -65.266 1.00 9.54 255 LEU B C 1
ATOM 8051 O O . LEU B 1 255 ? 15.745 -48.513 -65.699 1.00 10.70 255 LEU B O 1
ATOM 8067 N N . ARG B 1 256 ? 14.226 -50.162 -66.002 1.00 9.49 256 ARG B N 1
ATOM 8068 C CA . ARG B 1 256 ? 14.285 -50.209 -67.464 1.00 9.66 256 ARG B CA 1
ATOM 8069 C C . ARG B 1 256 ? 13.088 -49.441 -68.010 1.00 9.24 256 ARG B C 1
ATOM 8070 O O . ARG B 1 256 ? 11.984 -49.493 -67.474 1.00 9.75 256 ARG B O 1
ATOM 8091 N N . ALA B 1 257 ? 13.300 -48.739 -69.156 1.00 9.42 257 ALA B N 1
ATOM 8092 C CA . ALA B 1 257 ? 12.263 -47.910 -69.724 1.00 9.29 257 ALA B CA 1
ATOM 8093 C C . ALA B 1 257 ? 12.102 -48.213 -71.210 1.00 9.19 257 ALA B C 1
ATOM 8094 O O . ALA B 1 257 ? 13.095 -48.452 -71.925 1.00 9.65 257 ALA B O 1
ATOM 8101 N N . ARG B 1 258 ? 10.855 -48.097 -71.666 1.00 9.77 258 ARG B N 1
ATOM 8102 C CA . ARG B 1 258 ? 10.497 -48.085 -73.092 1.00 9.93 258 ARG B CA 1
ATOM 8103 C C . ARG B 1 258 ? 9.619 -46.879 -73.285 1.00 9.65 258 ARG B C 1
ATOM 8104 O O . ARG B 1 258 ? 8.533 -46.776 -72.695 1.00 10.32 258 ARG B O 1
ATOM 8125 N N . VAL B 1 259 ? 10.080 -45.974 -74.143 1.00 9.96 259 VAL B N 1
ATOM 8126 C CA . VAL B 1 259 ? 9.327 -44.791 -74.497 1.00 10.59 259 VAL B CA 1
ATOM 8127 C C . VAL B 1 259 ? 8.963 -44.952 -75.981 1.00 11.29 259 VAL B C 1
ATOM 8128 O O . VAL B 1 259 ? 9.870 -45.078 -76.830 1.00 14.15 259 VAL B O 1
ATOM 8141 N N . GLU B 1 260 ? 7.690 -44.974 -76.300 1.00 10.98 260 GLU B N 1
ATOM 8142 C CA . GLU B 1 260 ? 7.249 -45.188 -77.691 1.00 12.10 260 GLU B CA 1
ATOM 8143 C C . GLU B 1 260 ? 6.662 -43.880 -78.169 1.00 12.75 260 GLU B C 1
ATOM 8144 O O . GLU B 1 260 ? 5.631 -43.418 -77.674 1.00 13.24 260 GLU B O 1
ATOM 8156 N N . VAL B 1 261 ? 7.312 -43.279 -79.159 1.00 13.29 261 VAL B N 1
ATOM 8157 C CA . VAL B 1 261 ? 6.911 -41.959 -79.622 1.00 15.58 261 VAL B CA 1
ATOM 8158 C C . VAL B 1 261 ? 5.756 -42.092 -80.603 1.00 16.85 261 VAL B C 1
ATOM 8159 O O . VAL B 1 261 ? 5.836 -42.877 -81.562 1.00 19.59 261 VAL B O 1
ATOM 8172 N N . GLU B 1 262 ? 4.690 -41.327 -80.405 1.00 18.99 262 GLU B N 1
ATOM 8173 C CA . GLU B 1 262 ? 3.556 -41.345 -81.330 1.00 24.10 262 GLU B CA 1
ATOM 8174 C C . GLU B 1 262 ? 3.919 -40.700 -82.654 1.00 28.52 262 GLU B C 1
ATOM 8175 O O . GLU B 1 262 ? 4.645 -39.703 -82.707 1.00 29.71 262 GLU B O 1
ATOM 8187 N N . ASP B 1 263 ? 3.408 -41.315 -83.736 1.00 33.12 263 ASP B N 1
ATOM 8188 C CA . ASP B 1 263 ? 3.579 -40.799 -85.095 1.00 40.29 263 ASP B CA 1
ATOM 8189 C C . ASP B 1 263 ? 2.880 -39.461 -85.268 1.00 45.16 263 ASP B C 1
ATOM 8190 O O . ASP B 1 263 ? 3.290 -38.654 -86.110 1.00 47.84 263 ASP B O 1
ATOM 8199 N N . ALA B 1 264 ? 1.800 -39.228 -84.516 1.00 45.72 264 ALA B N 1
ATOM 8200 C CA . ALA B 1 264 ? 1.087 -37.959 -84.600 1.00 48.44 264 ALA B CA 1
ATOM 8201 C C . ALA B 1 264 ? 1.924 -36.803 -84.070 1.00 48.65 264 ALA B C 1
ATOM 8202 O O . ALA B 1 264 ? 1.628 -35.645 -84.385 1.00 49.57 264 ALA B O 1
ATOM 8209 N N . SER B 1 265 ? 2.945 -37.089 -83.260 1.00 46.30 265 SER B N 1
ATOM 8210 C CA . SER B 1 265 ? 3.941 -36.084 -82.911 1.00 45.44 265 SER B CA 1
ATOM 8211 C C . SER B 1 265 ? 4.319 -35.282 -84.148 1.00 51.66 265 SER B C 1
ATOM 8212 O O . SER B 1 265 ? 4.604 -35.847 -85.210 1.00 55.34 265 SER B O 1
ATOM 8220 N N . ASP B 1 266 ? 4.322 -33.960 -84.004 1.00 54.26 266 ASP B N 1
ATOM 8221 C CA . ASP B 1 266 ? 4.726 -33.089 -85.101 1.00 60.19 266 ASP B CA 1
ATOM 8222 C C . ASP B 1 266 ? 5.754 -32.078 -84.604 1.00 63.40 266 ASP B C 1
ATOM 8223 O O . ASP B 1 266 ? 6.523 -32.379 -83.681 1.00 64.09 266 ASP B O 1
ATOM 8232 N N . GLY B 1 267 ? 5.757 -30.877 -85.186 1.00 63.76 267 GLY B N 1
ATOM 8233 C CA . GLY B 1 267 ? 6.847 -29.947 -84.942 1.00 63.37 267 GLY B CA 1
ATOM 8234 C C . GLY B 1 267 ? 6.799 -29.313 -83.566 1.00 59.94 267 GLY B C 1
ATOM 8235 O O . GLY B 1 267 ? 7.836 -29.150 -82.916 1.00 63.21 267 GLY B O 1
ATOM 8239 N N . ASP B 1 268 ? 5.607 -28.931 -83.105 1.00 53.38 268 ASP B N 1
ATOM 8240 C CA . ASP B 1 268 ? 5.483 -28.276 -81.808 1.00 51.32 268 ASP B CA 1
ATOM 8241 C C . ASP B 1 268 ? 5.037 -29.198 -80.684 1.00 47.31 268 ASP B C 1
ATOM 8242 O O . ASP B 1 268 ? 5.239 -28.850 -79.517 1.00 50.81 268 ASP B O 1
ATOM 8246 N N . GLN B 1 269 ? 4.444 -30.349 -80.999 1.00 40.87 269 GLN B N 1
ATOM 8247 C CA . GLN B 1 269 ? 3.923 -31.266 -79.993 1.00 38.65 269 GLN B CA 1
ATOM 8248 C C . GLN B 1 269 ? 4.641 -32.601 -80.072 1.00 30.24 269 GLN B C 1
ATOM 8249 O O . GLN B 1 269 ? 4.890 -33.139 -81.150 1.00 33.40 269 GLN B O 1
ATOM 8263 N N . LEU B 1 270 ? 4.930 -33.146 -78.905 1.00 27.11 270 LEU B N 1
ATOM 8264 C CA . LEU B 1 270 ? 5.543 -34.447 -78.780 1.00 26.46 270 LEU B CA 1
ATOM 8265 C C . LEU B 1 270 ? 4.625 -35.273 -77.894 1.00 22.34 270 LEU B C 1
ATOM 8266 O O . LEU B 1 270 ? 4.102 -34.769 -76.880 1.00 23.92 270 LEU B O 1
ATOM 8282 N N . ALA B 1 271 ? 4.398 -36.521 -78.244 1.00 22.15 271 ALA B N 1
ATOM 8283 C CA . ALA B 1 271 ? 3.569 -37.391 -77.416 1.00 20.06 271 ALA B CA 1
ATOM 8284 C C . ALA B 1 271 ? 4.183 -38.762 -77.435 1.00 17.65 271 ALA B C 1
ATOM 8285 O O . ALA B 1 271 ? 4.673 -39.207 -78.497 1.00 20.11 271 ALA B O 1
ATOM 8292 N N . ALA B 1 272 ? 4.111 -39.472 -76.322 1.00 15.00 272 ALA B N 1
ATOM 8293 C CA . ALA B 1 272 ? 4.721 -40.776 -76.230 1.00 13.23 272 ALA B CA 1
ATOM 8294 C C . ALA B 1 272 ? 4.056 -41.531 -75.103 1.00 12.64 272 ALA B C 1
ATOM 8295 O O . ALA B 1 272 ? 3.475 -40.934 -74.201 1.00 15.05 272 ALA B O 1
ATOM 8302 N N . SER B 1 273 ? 4.157 -42.848 -75.149 1.00 12.68 273 SER B N 1
ATOM 8303 C CA . SER B 1 273 ? 3.844 -43.657 -73.980 1.00 11.28 273 SER B CA 1
ATOM 8304 C C . SER B 1 273 ? 5.148 -44.005 -73.288 1.00 10.61 273 SER B C 1
ATOM 8305 O O . SER B 1 273 ? 6.230 -44.046 -73.875 1.00 11.60 273 SER B O 1
ATOM 8313 N N . ILE B 1 274 ? 5.040 -44.254 -71.975 1.00 10.20 274 ILE B N 1
ATOM 8314 C CA . ILE B 1 274 ? 6.189 -44.625 -71.157 1.00 10.39 274 ILE B CA 1
ATOM 8315 C C . ILE B 1 274 ? 5.832 -45.890 -70.406 1.00 10.36 274 ILE B C 1
ATOM 8316 O O . ILE B 1 274 ? 4.818 -45.925 -69.688 1.00 11.38 274 ILE B O 1
ATOM 8332 N N . GLU B 1 275 ? 6.650 -46.914 -70.510 1.00 9.43 275 GLU B N 1
ATOM 8333 C CA . GLU B 1 275 ? 6.530 -48.101 -69.670 1.00 9.50 275 GLU B CA 1
ATOM 8334 C C . GLU B 1 275 ? 7.839 -48.292 -68.941 1.00 8.79 275 GLU B C 1
ATOM 8335 O O . GLU B 1 275 ? 8.923 -48.181 -69.536 1.00 9.64 275 GLU B O 1
ATOM 8347 N N . LEU B 1 276 ? 7.735 -48.572 -67.637 1.00 8.98 276 LEU B N 1
ATOM 8348 C CA . LEU B 1 276 ? 8.891 -48.822 -66.789 1.00 8.88 276 LEU B CA 1
ATOM 8349 C C . LEU B 1 276 ? 8.764 -50.221 -66.219 1.00 8.83 276 LEU B C 1
ATOM 8350 O O . LEU B 1 276 ? 7.685 -50.625 -65.761 1.00 10.26 276 LEU B O 1
ATOM 8366 N N . ALA B 1 277 ? 9.882 -50.912 -66.156 1.00 9.24 277 ALA B N 1
ATOM 8367 C CA . ALA B 1 277 ? 9.946 -52.282 -65.701 1.00 9.06 277 ALA B CA 1
ATOM 8368 C C . ALA B 1 277 ? 11.192 -52.484 -64.864 1.00 9.65 277 ALA B C 1
ATOM 8369 O O . ALA B 1 277 ? 12.116 -51.688 -64.901 1.00 10.03 277 ALA B O 1
ATOM 8376 N N . ASP B 1 278 ? 11.188 -53.552 -64.076 1.00 10.16 278 ASP B N 1
ATOM 8377 C CA . ASP B 1 278 ? 12.346 -53.889 -63.267 1.00 10.76 278 ASP B CA 1
ATOM 8378 C C . ASP B 1 278 ? 13.345 -54.724 -64.087 1.00 11.07 278 ASP B C 1
ATOM 8379 O O . ASP B 1 278 ? 13.141 -54.990 -65.296 1.00 11.61 278 ASP B O 1
ATOM 8388 N N . ALA B 1 279 ? 14.476 -55.056 -63.474 1.00 12.14 279 ALA B N 1
ATOM 8389 C CA . ALA B 1 279 ? 15.564 -55.704 -64.188 1.00 13.71 279 ALA B CA 1
ATOM 8390 C C . ALA B 1 279 ? 15.239 -57.138 -64.552 1.00 14.36 279 ALA B C 1
ATOM 8391 O O . ALA B 1 279 ? 15.973 -57.746 -65.333 1.00 16.87 279 ALA B O 1
ATOM 8398 N N . GLN B 1 280 ? 14.146 -57.682 -64.024 1.00 14.13 280 GLN B N 1
ATOM 8399 C CA . GLN B 1 280 ? 13.662 -58.990 -64.416 1.00 15.66 280 GLN B CA 1
ATOM 8400 C C . GLN B 1 280 ? 12.495 -58.885 -65.381 1.00 15.06 280 GLN B C 1
ATOM 8401 O O . GLN B 1 280 ? 11.890 -59.898 -65.743 1.00 18.36 280 GLN B O 1
ATOM 8415 N N . GLY B 1 281 ? 12.203 -57.686 -65.860 1.00 12.66 281 GLY B N 1
ATOM 8416 C CA . GLY B 1 281 ? 11.182 -57.492 -66.876 1.00 13.36 281 GLY B CA 1
ATOM 8417 C C . GLY B 1 281 ? 9.774 -57.360 -66.356 1.00 12.32 281 GLY B C 1
ATOM 8418 O O . GLY B 1 281 ? 8.844 -57.340 -67.172 1.00 14.13 281 GLY B O 1
ATOM 8422 N N . GLN B 1 282 ? 9.582 -57.254 -65.014 1.00 11.71 282 GLN B N 1
ATOM 8423 C CA . GLN B 1 282 ? 8.233 -57.150 -64.499 1.00 11.98 282 GLN B CA 1
ATOM 8424 C C . GLN B 1 282 ? 7.771 -55.696 -64.474 1.00 10.92 282 GLN B C 1
ATOM 8425 O O . GLN B 1 282 ? 8.569 -54.792 -64.227 1.00 10.85 282 GLN B O 1
ATOM 8439 N N . PRO B 1 283 ? 6.492 -55.448 -64.756 1.00 11.19 283 PRO B N 1
ATOM 8440 C CA . PRO B 1 283 ? 6.017 -54.078 -64.836 1.00 10.93 283 PRO B CA 1
ATOM 8441 C C . PRO B 1 283 ? 6.168 -53.355 -63.510 1.00 10.90 283 PRO B C 1
ATOM 8442 O O . PRO B 1 283 ? 5.842 -53.891 -62.444 1.00 12.59 283 PRO B O 1
ATOM 8453 N N . VAL B 1 284 ? 6.552 -52.096 -63.583 1.00 10.54 284 VAL B N 1
ATOM 8454 C CA . VAL B 1 284 ? 6.633 -51.201 -62.437 1.00 10.68 284 VAL B CA 1
ATOM 8455 C C . VAL B 1 284 ? 5.686 -50.020 -62.561 1.00 11.02 284 VAL B C 1
ATOM 8456 O O . VAL B 1 284 ? 4.997 -49.667 -61.599 1.00 11.32 284 VAL B O 1
ATOM 8469 N N . ALA B 1 285 ? 5.659 -49.368 -63.727 1.00 11.31 285 ALA B N 1
ATOM 8470 C CA . ALA B 1 285 ? 4.820 -48.196 -63.873 1.00 12.35 285 ALA B CA 1
ATOM 8471 C C . ALA B 1 285 ? 4.536 -47.986 -65.339 1.00 12.33 285 ALA B C 1
ATOM 8472 O O . ALA B 1 285 ? 5.302 -48.433 -66.211 1.00 13.72 285 ALA B O 1
ATOM 8479 N N . ARG B 1 286 ? 3.473 -47.264 -65.648 1.00 12.46 286 ARG B N 1
ATOM 8480 C CA A ARG B 1 286 ? 3.159 -46.927 -67.039 0.62 12.54 286 ARG B CA 1
ATOM 8481 C CA B ARG B 1 286 ? 3.171 -46.907 -67.027 0.38 13.57 286 ARG B CA 1
ATOM 8482 C C . ARG B 1 286 ? 2.518 -45.549 -67.050 1.00 13.02 286 ARG B C 1
ATOM 8483 O O . ARG B 1 286 ? 1.745 -45.221 -66.153 1.00 15.90 286 ARG B O 1
ATOM 8521 N N . ALA B 1 287 ? 2.839 -44.754 -68.055 1.00 10.82 287 ALA B N 1
ATOM 8522 C CA . ALA B 1 287 ? 2.055 -43.591 -68.459 1.00 11.36 287 ALA B CA 1
ATOM 8523 C C . ALA B 1 287 ? 1.573 -43.852 -69.876 1.00 11.21 287 ALA B C 1
ATOM 8524 O O . ALA B 1 287 ? 2.382 -43.930 -70.804 1.00 11.78 287 ALA B O 1
ATOM 8531 N N . GLY B 1 288 ? 0.273 -44.032 -70.031 1.00 11.61 288 GLY B N 1
ATOM 8532 C CA . GLY B 1 288 ? -0.273 -44.295 -71.346 1.00 11.97 288 GLY B CA 1
ATOM 8533 C C . GLY B 1 288 ? 0.063 -43.213 -72.335 1.00 12.48 288 GLY B C 1
ATOM 8534 O O . GLY B 1 288 ? 0.355 -43.501 -73.497 1.00 14.15 288 GLY B O 1
ATOM 8538 N N . THR B 1 289 ? -0.001 -41.970 -71.914 1.00 12.25 289 THR B N 1
ATOM 8539 C CA . THR B 1 289 ? 0.415 -40.851 -72.716 1.00 12.89 289 THR B CA 1
ATOM 8540 C C . THR B 1 289 ? 1.111 -39.817 -71.865 1.00 12.53 289 THR B C 1
ATOM 8541 O O . THR B 1 289 ? 0.705 -39.529 -70.747 1.00 13.97 289 THR B O 1
ATOM 8552 N N . PHE B 1 290 ? 2.145 -39.274 -72.441 1.00 12.22 290 PHE B N 1
ATOM 8553 C CA A PHE B 1 290 ? 2.823 -38.081 -71.994 0.72 12.44 290 PHE B CA 1
ATOM 8554 C CA B PHE B 1 290 ? 2.761 -38.061 -71.964 0.28 14.27 290 PHE B CA 1
ATOM 8555 C C . PHE B 1 290 ? 2.830 -37.109 -73.159 1.00 13.67 290 PHE B C 1
ATOM 8556 O O . PHE B 1 290 ? 3.143 -37.514 -74.301 1.00 13.76 290 PHE B O 1
ATOM 8588 N N . ARG B 1 291 ? 2.510 -35.856 -72.928 1.00 14.57 291 ARG B N 1
ATOM 8589 C CA . ARG B 1 291 ? 2.463 -34.850 -73.978 1.00 16.80 291 ARG B CA 1
ATOM 8590 C C . ARG B 1 291 ? 3.300 -33.666 -73.559 1.00 17.59 291 ARG B C 1
ATOM 8591 O O . ARG B 1 291 ? 3.184 -33.198 -72.418 1.00 17.92 291 ARG B O 1
ATOM 8612 N N . ALA B 1 292 ? 4.091 -33.150 -74.517 1.00 18.94 292 ALA B N 1
ATOM 8613 C CA . ALA B 1 292 ? 4.963 -32.014 -74.277 1.00 19.53 292 ALA B CA 1
ATOM 8614 C C . ALA B 1 292 ? 4.916 -31.062 -75.455 1.00 21.47 292 ALA B C 1
ATOM 8615 O O . ALA B 1 292 ? 4.614 -31.456 -76.582 1.00 24.46 292 ALA B O 1
ATOM 8622 N N . ARG B 1 293 ? 5.222 -29.799 -75.137 1.00 23.99 293 ARG B N 1
ATOM 8623 C CA . ARG B 1 293 ? 5.410 -28.716 -76.085 1.00 26.85 293 ARG B CA 1
ATOM 8624 C C . ARG B 1 293 ? 6.737 -28.010 -75.773 1.00 26.95 293 ARG B C 1
ATOM 8625 O O . ARG B 1 293 ? 7.060 -27.773 -74.597 1.00 30.65 293 ARG B O 1
ATOM 8646 N N . TRP B 1 294 ? 7.520 -27.727 -76.810 1.00 34.10 294 TRP B N 1
ATOM 8647 C CA . TRP B 1 294 ? 8.769 -26.978 -76.654 1.00 36.85 294 TRP B CA 1
ATOM 8648 C C . TRP B 1 294 ? 8.515 -25.586 -76.072 1.00 40.37 294 TRP B C 1
ATOM 8649 O O . TRP B 1 294 ? 7.585 -24.884 -76.475 1.00 40.91 294 TRP B O 1
ATOM 8670 N N . ALA B 1 295 ? 9.369 -25.175 -75.131 1.00 40.82 295 ALA B N 1
ATOM 8671 C CA . ALA B 1 295 ? 9.242 -23.882 -74.468 1.00 41.27 295 ALA B CA 1
ATOM 8672 C C . ALA B 1 295 ? 10.606 -23.207 -74.399 1.00 40.50 295 ALA B C 1
ATOM 8673 O O . ALA B 1 295 ? 11.616 -23.875 -74.154 1.00 39.92 295 ALA B O 1
ATOM 8680 N N . THR B 1 296 ? 10.637 -21.890 -74.634 1.00 39.00 296 THR B N 1
ATOM 8681 C CA . THR B 1 296 ? 11.883 -21.146 -74.599 1.00 37.28 296 THR B CA 1
ATOM 8682 C C . THR B 1 296 ? 12.309 -20.860 -73.157 1.00 33.96 296 THR B C 1
ATOM 8683 O O . THR B 1 296 ? 11.508 -20.931 -72.223 1.00 34.82 296 THR B O 1
ATOM 8694 N N . ALA B 1 297 ? 13.570 -20.423 -73.005 1.00 33.72 297 ALA B N 1
ATOM 8695 C CA . ALA B 1 297 ? 14.083 -20.052 -71.689 1.00 37.51 297 ALA B CA 1
ATOM 8696 C C . ALA B 1 297 ? 13.292 -18.891 -71.092 1.00 39.40 297 ALA B C 1
ATOM 8697 O O . ALA B 1 297 ? 12.963 -18.904 -69.895 1.00 36.86 297 ALA B O 1
ATOM 8704 N N . GLU B 1 298 ? 12.978 -17.881 -71.911 1.00 41.82 298 GLU B N 1
ATOM 8705 C CA . GLU B 1 298 ? 12.171 -16.757 -71.444 1.00 42.60 298 GLU B CA 1
ATOM 8706 C C . GLU B 1 298 ? 10.797 -17.233 -70.984 1.00 41.27 298 GLU B C 1
ATOM 8707 O O . GLU B 1 298 ? 10.306 -16.827 -69.924 1.00 38.65 298 GLU B O 1
ATOM 8711 N N . HIS B 1 299 ? 10.164 -18.098 -71.781 1.00 40.44 299 HIS B N 1
ATOM 8712 C CA . HIS B 1 299 ? 8.899 -18.724 -71.400 1.00 41.99 299 HIS B CA 1
ATOM 8713 C C . HIS B 1 299 ? 8.999 -19.347 -70.014 1.00 39.16 299 HIS B C 1
ATOM 8714 O O . HIS B 1 299 ? 8.227 -19.022 -69.098 1.00 34.83 299 HIS B O 1
ATOM 8728 N N . VAL B 1 300 ? 9.956 -20.258 -69.846 1.00 35.78 300 VAL B N 1
ATOM 8729 C CA . VAL B 1 300 ? 10.129 -20.906 -68.553 1.00 32.86 300 VAL B CA 1
ATOM 8730 C C . VAL B 1 300 ? 10.328 -19.859 -67.467 1.00 34.42 300 VAL B C 1
ATOM 8731 O O . VAL B 1 300 ? 9.668 -19.892 -66.419 1.00 32.39 300 VAL B O 1
ATOM 8744 N N . ARG B 1 301 ? 11.232 -18.906 -67.718 1.00 36.62 301 ARG B N 1
ATOM 8745 C CA . ARG B 1 301 ? 11.594 -17.909 -66.721 1.00 40.68 301 ARG B CA 1
ATOM 8746 C C . ARG B 1 301 ? 10.394 -17.046 -66.344 1.00 40.08 301 ARG B C 1
ATOM 8747 O O . ARG B 1 301 ? 10.125 -16.810 -65.161 1.00 38.63 301 ARG B O 1
ATOM 8768 N N . LYS B 1 302 ? 9.644 -16.583 -67.330 1.00 39.56 302 LYS B N 1
ATOM 8769 C CA . LYS B 1 302 ? 8.556 -15.677 -67.003 1.00 41.60 302 LYS B CA 1
ATOM 8770 C C . LYS B 1 302 ? 7.375 -16.409 -66.382 1.00 41.34 302 LYS B C 1
ATOM 8771 O O . LYS B 1 302 ? 6.693 -15.856 -65.511 1.00 40.44 302 LYS B O 1
ATOM 8790 N N . ALA B 1 303 ? 7.118 -17.643 -66.813 1.00 39.54 303 ALA B N 1
ATOM 8791 C CA . ALA B 1 303 ? 6.008 -18.413 -66.264 1.00 42.24 303 ALA B CA 1
ATOM 8792 C C . ALA B 1 303 ? 6.192 -18.688 -64.774 1.00 43.91 303 ALA B C 1
ATOM 8793 O O . ALA B 1 303 ? 5.230 -18.615 -64.001 1.00 45.54 303 ALA B O 1
ATOM 8800 N N . ALA B 1 304 ? 7.406 -19.040 -64.351 1.00 41.02 304 ALA B N 1
ATOM 8801 C CA . ALA B 1 304 ? 7.607 -19.340 -62.932 1.00 42.29 304 ALA B CA 1
ATOM 8802 C C . ALA B 1 304 ? 7.709 -18.081 -62.084 1.00 42.55 304 ALA B C 1
ATOM 8803 O O . ALA B 1 304 ? 7.401 -18.121 -60.885 1.00 42.10 304 ALA B O 1
ATOM 8810 N N . ALA B 1 305 ? 8.153 -16.972 -62.675 1.00 45.05 305 ALA B N 1
ATOM 8811 C CA . ALA B 1 305 ? 8.208 -15.718 -61.937 1.00 47.83 305 ALA B CA 1
ATOM 8812 C C . ALA B 1 305 ? 6.825 -15.302 -61.462 1.00 51.34 305 ALA B C 1
ATOM 8813 O O . ALA B 1 305 ? 6.688 -14.707 -60.387 1.00 51.40 305 ALA B O 1
ATOM 8820 N N . GLY B 1 306 ? 5.793 -15.618 -62.236 1.00 54.49 306 GLY B N 1
ATOM 8821 C CA . GLY B 1 306 ? 4.434 -15.246 -61.890 1.00 58.32 306 GLY B CA 1
ATOM 8822 C C . GLY B 1 306 ? 3.712 -16.311 -61.090 1.00 60.77 306 GLY B C 1
ATOM 8823 O O . GLY B 1 306 ? 3.043 -16.003 -60.102 1.00 62.39 306 GLY B O 1
#

Sequence (571 aa):
KHPWLSAAVRLADDRDGYVVLSGRLSTVEHAWVLDHVVLGTVILPGTAFVELALAAADDAVGLPSVSEELTTIEAPLALPARGAVTLQVTTVEALDATGRRGFAVHSRPDGAHDAPWTAHARGVLGAAPAAATTAWAAGAWPPAGAEEPVDVTRWVEALDAWVGPAFRGVTTAAWRVGRRSIIYADLALPEGVSERRAQDFGLHPALLDAALQALLRAELGAGSSPREGIPMPFAWSSDVALLEARRGAAALRARVEVEDASDGDQLAASIELADAQGQPVARRAGTFFRARWATAEHVRKAAAGKHPWLSAAVRLADDRDGYVVLSGRLSTVEHAWVLDHVVLGTVILPGTAFVELALAAADDAVGLPSSVSSEELTTIEEAPLALPARGAVTTLQVTTVEALDATGRRGFAVHSRPDGAHDAPWTAHARGVLGAAPAAATTAWAAGAWPPAGAEPVDVTRWVEALDAWVGPAFRGVTAAWRRVGRSIIYADLALPEGVSERRAQDFGLHPALLLDAALQALLRAELGGIPMPFAWSSDVALEARRGAAALRARVEVEDASDGDQLAASIELADAQGQPVARRAGTFFRARWATAEHVRKAAAG

Nearest PDB structures (foldseek):
  5o15-assembly1_A  TM=1.003E+00  e=2.730E-60  Sorangium cellulosum
  5o16-assembly2_B  TM=9.846E-01  e=3.571E-46  Sorangium cellulosum
  6k97-assembly1_A  TM=9.180E-01  e=1.375E-25  Streptomyces sp. MJ635-86F5
  4ln9-assembly1_B  TM=8.751E-01  e=1.874E-26  Amycolatopsis mediterranei
  8g7w-assembly2_B  TM=8.350E-01  e=1.138E-26  Micromonospora chalcea subsp. izumensis